Protein AF-Q4V459-F1 (afdb_monomer)

Solvent-accessible surface area (backbone atoms only — not comparable to full-atom values): 22348 Å² total; per-residue (Å²): 135,83,81,87,76,81,83,79,79,80,79,78,79,86,78,77,85,71,80,75,81,79,85,80,75,80,86,80,65,78,88,74,70,84,68,73,87,76,72,72,74,90,80,61,51,76,68,52,47,55,53,49,53,51,52,52,52,53,50,51,52,50,53,50,53,51,50,53,53,47,53,54,52,51,51,50,51,52,51,50,53,50,49,51,53,54,51,53,52,48,54,51,52,52,52,58,60,48,47,56,57,53,52,50,52,51,50,52,54,52,54,50,53,52,51,51,53,51,50,52,49,55,52,50,52,48,52,56,50,48,42,58,72,70,67,52,58,61,64,60,56,47,51,54,52,52,48,52,53,49,51,50,52,50,50,49,50,54,49,47,56,60,32,68,76,41,101,56,72,73,67,69,55,63,43,69,69,35,66,66,55,39,52,56,48,50,53,53,50,50,55,50,49,55,50,49,53,52,50,49,52,50,47,55,49,49,50,50,52,48,50,52,53,50,45,50,51,55,44,72,71,39,93,86,64,52,65,59,96,61,64,70,84,70,91,77,63,81,66,69,91,74,83,67,90,75,78,78,72,80,76,79,58,55,62,62,54,51,54,51,48,52,52,59,67,68,43,72,80,77,50,78,63,54,59,51,50,51,52,49,52,52,51,51,52,50,51,51,53,51,51,51,53,53,52,52,51,49,50,51,53,51,52,52,51,48,51,54,54,53,56,72,68,39,51,45,99,86,66,52,62,72,59,65,73,73,55,74,68,58,90,51,66,71,60,34,52,56,51,48,50,55,52,46,32,73,72,77,40,84,75,73,80,74,91,64,72,52,76,67,53,50,52,51,54,54,52,57,61,72,77,104

Sequence (372 aa):
MPKPSKQDSISLKSSNSVFLEDDQFENLEEEFLHNECISLPSDLTRVQSVILDYKQFKAARTIQRYIHGWLVRENFRKLQKSAIIIQKWWRRFEAQKNLLYVAESALQSAVLAHYDKSATLIQTLYRGWWSRKHIFDLTMLKSVQIMLAKDLIHSLVNYLHATKNSEMLPGIYTIRDSSICLETLEELMATFGFRFYNANACYKMKETLSMVAQSRKTFTATSYFTDVPYPGFNDRGFCGPRQNSAMTLNAKDPEHYELIHIFLSGSRKIGMTTAKLEQKIANIAEENRLNMFIKRDNKKKSFIKRIYLDMKNWHYSNGDPILPISLFKNSEMPAVLESAKKTLESIFGELEPCVCPTNKEISFLLNSLNDS

Nearest PDB structures (foldseek):
  8i7r-assembly1_B4  TM=1.910E-01  e=2.947E+00  Mus musculus
  8i7o-assembly1_B3  TM=1.647E-01  e=1.762E+00  Mus musculus
  9cpb-assembly1_6V  TM=1.538E-01  e=5.255E+00  Bos taurus

Secondary structure (DSSP, 8-state):
-PPPP-----------------TTSSSSSGGGTTS------S---HHHHHHHHHHHHHHHHHHHHHHHHHHHHHHHHHHHHHHHHHHHHHHHHHHHHHHHHHHHHHHHHHHHHHHHHHHHHHHHHHHHHHHHHHT--HHHHHHHHHHHHHHHHHHHHHHHHHHHTSSS-TTTSHHHH-HHHHHHHHHHHHHHHHHHHHHHHHHHHHHHHHHHHHHHHHHHH-SS---SS-----TTS-S-----------TTSHHHHHHHHHHHHHS--S-HHHHHHHHHHHHHHHHHHHHHHHHHHHHHHHHHHHHHHHHHT-B-TTS-BSS-GGGGG-S-HHHHHHHHHHHHHHHH-SPPPP-PPPHHHHHHHHHHHH--

Foldseek 3Di:
DDDDDDDDDPPPPPPDPPDDDPPPPPPDPPPPPPPDPPPDPPDDDPVRVVVVVVVVVVVVVVVVVVVVVVVVVVVVVVVVVVVVVVVVVVVVVVVVVVVVVVVVVVVVVVVVVVVVVVVVVVVVVVVVVCCVVPVPPVVVVVVVVVVVVVVVVVVLVVVCVVCVVPPDDPPPCVCVVPPVNVVVVVVVVVVVVVVLVVVVVVVVVVVVVVVVVVLVVQVVPDDPAHPPPHRDDPPPCPDDDDPPPDDDDPPPPVVVSVVVVVVVVPPDPPDPVVVVVVVVVVVVVVVVVVVVVVVVVVVVVVVLVVVVVVQQVDDDPVRHRLDDPVLVVDPDSVSSVVVVQVSCCVVPNDDDDDPPPDPVVVVVVVVVVVVD

Radius of gyration: 49.62 Å; Cα contacts (8 Å, |Δi|>4): 63; chains: 1; bounding box: 154×82×109 Å

Structure (mmCIF, N/CA/C/O backbone):
data_AF-Q4V459-F1
#
_entry.id   AF-Q4V459-F1
#
loop_
_atom_site.group_PDB
_atom_site.id
_atom_site.type_symbol
_atom_site.label_atom_id
_atom_site.label_alt_id
_atom_site.label_comp_id
_atom_site.label_asym_id
_atom_site.label_entity_id
_atom_site.label_seq_id
_atom_site.pdbx_PDB_ins_code
_atom_site.Cartn_x
_atom_site.Cartn_y
_atom_site.Cartn_z
_atom_site.occupancy
_atom_site.B_iso_or_equiv
_atom_site.auth_seq_id
_atom_site.auth_comp_id
_atom_site.auth_asym_id
_atom_site.auth_atom_id
_atom_site.pdbx_PDB_model_num
ATOM 1 N N . MET A 1 1 ? -27.936 36.480 6.710 1.00 40.62 1 MET A N 1
ATOM 2 C CA . MET A 1 1 ? -29.079 35.543 6.641 1.00 40.62 1 MET A CA 1
ATOM 3 C C . MET A 1 1 ? -30.006 35.783 7.830 1.00 40.62 1 MET A C 1
ATOM 5 O O . MET A 1 1 ? -29.492 36.142 8.884 1.00 40.62 1 MET A O 1
ATOM 9 N N . PRO A 1 2 ? -31.335 35.680 7.653 1.00 40.81 2 PRO A N 1
ATOM 10 C CA . PRO A 1 2 ? -32.341 36.132 8.616 1.00 40.81 2 PRO A CA 1
ATOM 11 C C . PRO A 1 2 ? -32.526 35.158 9.787 1.00 40.81 2 PRO A C 1
ATOM 13 O O . PRO A 1 2 ? -32.201 33.978 9.684 1.00 40.81 2 PRO A O 1
ATOM 16 N N . LYS A 1 3 ? -33.053 35.692 10.896 1.00 45.59 3 LYS A N 1
ATOM 17 C CA . LYS A 1 3 ? -33.316 35.012 12.175 1.00 45.59 3 LYS A CA 1
ATOM 18 C C . LYS A 1 3 ? -34.187 33.748 12.015 1.00 45.59 3 LYS A C 1
ATOM 20 O O . LYS A 1 3 ? -35.097 33.757 11.188 1.00 45.59 3 LYS A O 1
ATOM 25 N N . PRO A 1 4 ? -33.958 32.706 12.838 1.00 47.28 4 PRO A N 1
ATOM 26 C CA . PRO A 1 4 ? -34.720 31.462 12.794 1.00 47.28 4 PRO A CA 1
ATOM 27 C C . PRO A 1 4 ? -36.193 31.715 13.134 1.00 47.28 4 PRO A C 1
ATOM 29 O O . PRO A 1 4 ? -36.516 32.359 14.136 1.00 47.28 4 PRO A O 1
ATOM 32 N N . SER A 1 5 ? -37.076 31.230 12.264 1.00 44.44 5 SER A N 1
ATOM 33 C CA . SER A 1 5 ? -38.525 31.269 12.429 1.00 44.44 5 SER A CA 1
ATOM 34 C C . SER A 1 5 ? -38.962 30.455 13.645 1.00 44.44 5 SER A C 1
ATOM 36 O O . SER A 1 5 ? -38.374 29.426 13.979 1.00 44.44 5 SER A O 1
ATOM 38 N N . LYS A 1 6 ? -40.002 30.970 14.301 1.00 44.66 6 LYS A N 1
ATOM 39 C CA . LYS A 1 6 ? -40.649 30.440 15.501 1.00 44.66 6 LYS A CA 1
ATOM 40 C C . LYS A 1 6 ? -40.903 28.935 15.403 1.00 44.66 6 LYS A C 1
ATOM 42 O O . LYS A 1 6 ? -41.347 28.431 14.380 1.00 44.66 6 LYS A O 1
ATOM 47 N N . GLN A 1 7 ? -40.629 28.261 16.515 1.00 42.12 7 GLN A N 1
ATOM 48 C CA . GLN A 1 7 ? -41.000 26.880 16.771 1.00 42.12 7 GLN A CA 1
ATOM 49 C C . GLN A 1 7 ? -42.527 26.770 16.761 1.00 42.12 7 GLN A C 1
ATOM 51 O O . GLN A 1 7 ? -43.193 27.259 17.676 1.00 42.12 7 GLN A O 1
ATOM 56 N N . ASP A 1 8 ? -43.069 26.128 15.731 1.00 41.59 8 ASP A N 1
ATOM 57 C CA . ASP A 1 8 ? -44.445 25.657 15.738 1.00 41.59 8 ASP A CA 1
ATOM 58 C C . ASP A 1 8 ? -44.553 24.550 16.789 1.00 41.59 8 ASP A C 1
ATOM 60 O O . ASP A 1 8 ? -44.024 23.444 16.653 1.00 41.59 8 ASP A O 1
ATOM 64 N N . SER A 1 9 ? -45.196 24.894 17.899 1.00 39.44 9 SER A N 1
ATOM 65 C CA . SER A 1 9 ? -45.555 23.954 18.948 1.00 39.44 9 SER A CA 1
ATOM 66 C C . SER A 1 9 ? -46.664 23.055 18.410 1.00 39.44 9 SER A C 1
ATOM 68 O O . SER A 1 9 ? -47.836 23.422 18.360 1.00 39.44 9 SER A O 1
ATOM 70 N N . ILE A 1 10 ? -46.282 21.857 17.970 1.00 36.88 10 ILE A N 1
ATOM 71 C CA . ILE A 1 10 ? -47.227 20.802 17.611 1.00 36.88 10 ILE A CA 1
ATOM 72 C C . ILE A 1 10 ? -47.952 20.391 18.896 1.00 36.88 10 ILE A C 1
ATOM 74 O O . ILE A 1 10 ? -47.429 19.659 19.736 1.00 36.88 10 ILE A O 1
ATOM 78 N N . SER A 1 11 ? -49.163 20.922 19.058 1.00 36.31 11 SER A N 1
ATOM 79 C CA . SER A 1 11 ? -50.129 20.515 20.072 1.00 36.31 11 SER A CA 1
ATOM 80 C C . SER A 1 11 ? -50.558 19.078 19.775 1.00 36.31 11 SER A C 1
ATOM 82 O O . SER A 1 11 ? -51.439 18.824 18.953 1.00 36.31 11 SER A O 1
ATOM 84 N N . LEU A 1 12 ? -49.886 18.116 20.408 1.00 35.50 12 LEU A N 1
ATOM 85 C CA . LEU A 1 12 ? -50.261 16.711 20.335 1.00 35.50 12 LEU A CA 1
ATOM 86 C C . LEU A 1 12 ? -51.533 16.518 21.175 1.00 35.50 12 LEU A C 1
ATOM 88 O O . LEU A 1 12 ? -51.481 16.294 22.385 1.00 35.50 12 LEU A O 1
ATOM 92 N N . LYS A 1 13 ? -52.699 16.651 20.535 1.00 35.84 13 LYS A N 1
ATOM 93 C CA . LYS A 1 13 ? -53.980 16.222 21.103 1.00 35.84 13 LYS A CA 1
ATOM 94 C C . LYS A 1 13 ? -53.922 14.707 21.306 1.00 35.84 13 LYS A C 1
ATOM 96 O O . LYS A 1 13 ? -54.105 13.932 20.374 1.00 35.84 13 LYS A O 1
ATOM 101 N N . SER A 1 14 ? -53.621 14.293 22.533 1.00 34.38 14 SER A N 1
ATOM 102 C CA . SER A 1 14 ? -53.719 12.906 22.982 1.00 34.38 14 SER A CA 1
ATOM 103 C C . SER A 1 14 ? -55.195 12.541 23.137 1.00 34.38 14 SER A C 1
ATOM 105 O O . SER A 1 14 ? -55.747 12.586 24.233 1.00 34.38 14 SER A O 1
ATOM 107 N N . SER A 1 15 ? -55.844 12.215 22.024 1.00 34.28 15 SER A N 1
ATOM 108 C CA . SER A 1 15 ? -57.227 11.737 21.970 1.00 34.28 15 SER A CA 1
ATOM 109 C C . SER A 1 15 ? -57.256 10.336 21.373 1.00 34.28 15 SER A C 1
ATOM 111 O O . SER A 1 15 ? -57.888 10.117 20.354 1.00 34.28 15 SER A O 1
ATOM 113 N N . ASN A 1 16 ? -56.559 9.386 21.999 1.00 35.06 16 ASN A N 1
ATOM 114 C CA . ASN A 1 16 ? -56.713 7.969 21.676 1.00 35.06 16 ASN A CA 1
ATOM 115 C C . ASN A 1 16 ? -57.294 7.253 22.895 1.00 35.06 16 ASN A C 1
ATOM 117 O O . ASN A 1 16 ? -56.581 6.630 23.680 1.00 35.06 16 ASN A O 1
ATOM 121 N N . SER A 1 17 ? -58.613 7.371 23.052 1.00 33.81 17 SER A N 1
ATOM 122 C CA . SER A 1 17 ? -59.424 6.368 23.735 1.00 33.81 17 SER A CA 1
ATOM 123 C C . SER A 1 17 ? -59.400 5.109 22.869 1.00 33.81 17 SER A C 1
ATOM 125 O O . SER A 1 17 ? -60.234 4.932 21.984 1.00 33.81 17 SER A O 1
ATOM 127 N N . VAL A 1 18 ? -58.369 4.285 23.042 1.00 38.53 18 VAL A N 1
ATOM 128 C CA . VAL A 1 18 ? -58.320 2.970 22.405 1.00 38.53 18 VAL A CA 1
ATOM 129 C C . VAL A 1 18 ? -59.346 2.110 23.128 1.00 38.53 18 VAL A C 1
ATOM 131 O O . VAL A 1 18 ? -59.128 1.717 24.273 1.00 38.53 18 VAL A O 1
ATOM 134 N N . PHE A 1 19 ? -60.484 1.905 22.464 1.00 34.41 19 PHE A N 1
ATOM 135 C CA . PHE A 1 19 ? -61.371 0.773 22.696 1.00 34.41 19 PHE A CA 1
ATOM 136 C C . PHE A 1 19 ? -60.493 -0.481 22.746 1.00 34.41 19 PHE A C 1
ATOM 138 O O . PHE A 1 19 ? -59.840 -0.817 21.759 1.00 34.41 19 PHE A O 1
ATOM 145 N N . LEU A 1 20 ? -60.386 -1.098 23.919 1.00 40.19 20 LEU A N 1
ATOM 146 C CA . LEU A 1 20 ? -59.853 -2.446 24.019 1.00 40.19 20 LEU A CA 1
ATOM 147 C C . LEU A 1 20 ? -60.996 -3.369 23.610 1.00 40.19 20 LEU A C 1
ATOM 149 O O . LEU A 1 20 ? -62.044 -3.356 24.244 1.00 40.19 20 LEU A O 1
ATOM 153 N N . GLU A 1 21 ? -60.795 -4.076 22.503 1.00 40.78 21 GLU A N 1
ATOM 154 C CA . GLU A 1 21 ? -61.590 -5.238 22.118 1.00 40.78 21 GLU A CA 1
ATOM 155 C C . GLU A 1 21 ? -61.496 -6.267 23.258 1.00 40.78 21 GLU A C 1
ATOM 157 O O . GLU A 1 21 ? -60.396 -6.641 23.675 1.00 40.78 21 GLU A O 1
ATOM 162 N N . ASP A 1 22 ? -62.651 -6.663 23.793 1.00 43.94 22 ASP A N 1
ATOM 163 C CA . ASP A 1 22 ? -62.836 -7.542 24.958 1.00 43.94 22 ASP A CA 1
ATOM 164 C C . ASP A 1 22 ? -62.545 -9.038 24.657 1.00 43.94 22 ASP A C 1
ATOM 166 O O . ASP A 1 22 ? -62.840 -9.918 25.462 1.00 43.94 22 ASP A O 1
ATOM 170 N N . ASP A 1 23 ? -61.893 -9.365 23.539 1.00 43.91 23 ASP A N 1
ATOM 171 C CA . ASP A 1 23 ? -61.941 -10.713 22.943 1.00 43.91 23 ASP A CA 1
ATOM 172 C C . ASP A 1 23 ? -60.916 -11.736 23.486 1.00 43.91 23 ASP A C 1
ATOM 174 O O . ASP A 1 23 ? -60.593 -12.715 22.813 1.00 43.91 23 ASP A O 1
ATOM 178 N N . GLN A 1 24 ? -60.344 -11.557 24.684 1.00 42.66 24 GLN A N 1
ATOM 179 C CA . GLN A 1 24 ? -59.363 -12.530 25.223 1.00 42.66 24 GLN A CA 1
ATOM 180 C C . GLN A 1 24 ? -59.627 -13.041 26.640 1.00 42.66 24 GLN A C 1
ATOM 182 O O . GLN A 1 24 ? -58.795 -13.776 27.173 1.00 42.66 24 GLN A O 1
ATOM 187 N N . PHE A 1 25 ? -60.773 -12.724 27.242 1.00 40.94 25 PHE A N 1
ATOM 188 C CA . PHE A 1 25 ? -61.116 -13.226 28.578 1.00 40.94 25 PHE A CA 1
ATOM 189 C C . PHE A 1 25 ? -62.224 -14.290 28.608 1.00 40.94 25 PHE A C 1
ATOM 191 O O . PHE A 1 25 ? -62.722 -14.595 29.683 1.00 40.94 25 PHE A O 1
ATOM 198 N N . GLU A 1 26 ? -62.581 -14.903 27.474 1.00 44.84 26 GLU A N 1
ATOM 199 C CA . GLU A 1 26 ? -63.680 -15.889 27.438 1.00 44.84 26 GLU A CA 1
ATOM 200 C C . GLU A 1 26 ? -63.286 -17.351 27.731 1.00 44.84 26 GLU A C 1
ATOM 202 O O . GLU A 1 26 ? -64.166 -18.164 27.961 1.00 44.84 26 GLU A O 1
ATOM 207 N N . ASN A 1 27 ? -62.003 -17.730 27.807 1.00 45.94 27 ASN A N 1
ATOM 208 C CA . ASN A 1 27 ? -61.637 -19.164 27.796 1.00 45.94 27 ASN A CA 1
ATOM 209 C C . ASN A 1 27 ? -61.011 -19.745 29.076 1.00 45.94 27 ASN A C 1
ATOM 211 O O . ASN A 1 27 ? -60.430 -20.826 29.011 1.00 45.94 27 ASN A O 1
ATOM 215 N N . LEU A 1 28 ? -61.090 -19.080 30.236 1.00 45.62 28 LEU A N 1
ATOM 216 C CA . LEU A 1 28 ? -60.507 -19.641 31.472 1.00 45.62 28 LEU A CA 1
ATOM 217 C C . LEU A 1 28 ? -61.484 -19.894 32.628 1.00 45.62 28 LEU A C 1
ATOM 219 O O . LEU A 1 28 ? -61.058 -20.449 33.638 1.00 45.62 28 LEU A O 1
ATOM 223 N N . GLU A 1 29 ? -62.764 -19.535 32.506 1.00 45.22 29 GLU A N 1
ATOM 224 C CA . GLU A 1 29 ? -63.721 -19.686 33.618 1.00 45.22 29 GLU A CA 1
ATOM 225 C C . GLU A 1 29 ? -64.772 -20.793 33.427 1.00 45.22 29 GLU A C 1
ATOM 227 O O . GLU A 1 29 ? -65.427 -21.162 34.401 1.00 45.22 29 GLU A O 1
ATOM 232 N N . GLU A 1 30 ? -64.900 -21.409 32.247 1.00 49.47 30 GLU A N 1
ATOM 233 C CA . GLU A 1 30 ? -65.997 -22.367 32.023 1.00 49.47 30 GLU A CA 1
ATOM 234 C C . GLU A 1 30 ? -65.781 -23.773 32.621 1.00 49.47 30 GLU A C 1
ATOM 236 O O . GLU A 1 30 ? -66.761 -24.451 32.919 1.00 49.47 30 GLU A O 1
ATOM 241 N N . GLU A 1 31 ? -64.553 -24.222 32.909 1.00 48.22 31 GLU A N 1
ATOM 242 C CA . GLU A 1 31 ? -64.348 -25.602 33.403 1.00 48.22 31 GLU A CA 1
ATOM 243 C C . GLU A 1 31 ? -64.441 -25.782 34.932 1.00 48.22 31 GLU A C 1
ATOM 245 O O . GLU A 1 31 ? -64.517 -26.915 35.408 1.00 48.22 31 GLU A O 1
ATOM 250 N N . PHE A 1 32 ? -64.504 -24.710 35.731 1.00 44.62 32 PHE A N 1
ATOM 251 C CA . PHE A 1 32 ? -64.564 -24.820 37.204 1.00 44.62 32 PHE A CA 1
ATOM 252 C C . PHE A 1 32 ? -65.950 -24.582 37.824 1.00 44.62 32 PHE A C 1
ATOM 254 O O . PHE A 1 32 ? -66.089 -24.637 39.047 1.00 44.62 32 PHE A O 1
ATOM 261 N N . LEU A 1 33 ? -66.994 -24.373 37.018 1.00 45.56 33 LEU A N 1
ATOM 262 C CA . LEU A 1 33 ? -68.312 -23.955 37.516 1.00 45.56 33 LEU A CA 1
ATOM 263 C C . LEU A 1 33 ? -69.291 -25.088 37.877 1.00 45.56 33 LEU A C 1
ATOM 265 O O . LEU A 1 33 ? -70.437 -24.813 38.223 1.00 45.56 33 LEU A O 1
ATOM 269 N N . HIS A 1 34 ? -68.865 -26.356 37.880 1.00 45.62 34 HIS A N 1
ATOM 270 C CA . HIS A 1 34 ? -69.751 -27.473 38.247 1.00 45.62 34 HIS A CA 1
ATOM 271 C C . HIS A 1 34 ? -69.814 -27.827 39.741 1.00 45.62 34 HIS A C 1
ATOM 273 O O . HIS A 1 34 ? -70.598 -28.698 40.116 1.00 45.62 34 HIS A O 1
ATOM 279 N N . ASN A 1 35 ? -69.076 -27.139 40.614 1.00 47.91 35 ASN A N 1
ATOM 280 C CA . ASN A 1 35 ? -69.111 -27.418 42.048 1.00 47.91 35 ASN A CA 1
ATOM 281 C C . ASN A 1 35 ? -69.906 -26.349 42.798 1.00 47.91 35 ASN A C 1
ATOM 283 O O . ASN A 1 35 ? -69.449 -25.222 42.942 1.00 47.91 35 ASN A O 1
ATOM 287 N N . GLU A 1 36 ? -71.090 -26.751 43.262 1.00 46.22 36 GLU A N 1
ATOM 288 C CA . GLU A 1 36 ? -71.872 -26.139 44.340 1.00 46.22 36 GLU A CA 1
ATOM 289 C C . GLU A 1 36 ? -71.902 -24.606 44.325 1.00 46.22 36 GLU A C 1
ATOM 291 O O . GLU A 1 36 ? -71.079 -23.924 44.935 1.00 46.22 36 GLU A O 1
ATOM 296 N N . CYS A 1 37 ? -72.932 -24.053 43.682 1.00 44.44 37 CYS A N 1
ATOM 297 C CA . CYS A 1 37 ? -73.353 -22.680 43.916 1.00 44.44 37 CYS A CA 1
ATOM 298 C C . CYS A 1 37 ? -73.703 -22.535 45.406 1.00 44.44 37 CYS A C 1
ATOM 300 O O . CYS A 1 37 ? -74.840 -22.772 45.813 1.00 44.44 37 CYS A O 1
ATOM 302 N N . ILE A 1 38 ? -72.716 -22.182 46.233 1.00 54.47 38 ILE A N 1
ATOM 303 C CA . ILE A 1 38 ? -72.910 -21.784 47.624 1.00 54.47 38 ILE A CA 1
ATOM 304 C C . ILE A 1 38 ? -73.705 -20.483 47.556 1.00 54.47 38 ILE A C 1
ATOM 306 O O . ILE A 1 38 ? -73.151 -19.388 47.454 1.00 54.47 38 ILE A O 1
ATOM 310 N N . SER A 1 39 ? -75.029 -20.607 47.533 1.00 54.38 39 SER A N 1
ATOM 311 C CA . SER A 1 39 ? -75.944 -19.486 47.658 1.00 54.38 39 SER A CA 1
ATOM 312 C C . SER A 1 39 ? -75.611 -18.783 48.968 1.00 54.38 39 SER A C 1
ATOM 314 O O . SER A 1 39 ? -75.777 -19.357 50.048 1.00 54.38 39 SER A O 1
ATOM 316 N N . LEU A 1 40 ? -75.083 -17.563 48.873 1.00 57.12 40 LEU A N 1
ATOM 317 C CA . LEU A 1 40 ? -74.808 -16.735 50.037 1.00 57.12 40 LEU A CA 1
ATOM 318 C C . LEU A 1 40 ? -76.123 -16.594 50.836 1.00 57.12 40 LEU A C 1
ATOM 320 O O . LEU A 1 40 ? -77.147 -16.292 50.216 1.00 57.12 40 LEU A O 1
ATOM 324 N N . PRO A 1 41 ? -76.135 -16.846 52.161 1.00 57.62 41 PRO A N 1
ATOM 325 C CA . PRO A 1 41 ? -77.366 -16.893 52.947 1.00 57.62 41 PRO A CA 1
ATOM 326 C C . PRO A 1 41 ? -78.192 -15.622 52.738 1.00 57.62 41 PRO A C 1
ATOM 328 O O . PRO A 1 41 ? -77.700 -14.522 52.978 1.00 57.62 41 PRO A O 1
ATOM 331 N N . SER A 1 42 ? -79.429 -15.764 52.266 1.00 64.69 42 SER A N 1
ATOM 332 C CA . SER A 1 42 ? -80.273 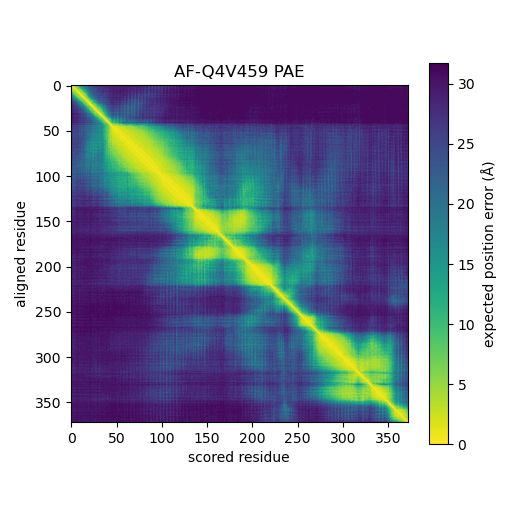-14.637 51.845 1.00 64.69 42 SER A CA 1
ATOM 333 C C . SER A 1 42 ? -80.736 -13.730 52.997 1.00 64.69 42 SER A C 1
ATOM 335 O O . SER A 1 42 ? -81.287 -12.664 52.742 1.00 64.69 42 SER A O 1
ATOM 337 N N . ASP A 1 43 ? -80.428 -14.089 54.246 1.00 72.62 43 ASP A N 1
ATOM 338 C CA . ASP A 1 43 ? -80.872 -13.380 55.449 1.00 72.62 43 ASP A CA 1
ATOM 339 C C . ASP A 1 43 ? -79.729 -12.611 56.137 1.00 72.62 43 ASP A C 1
ATOM 341 O O . ASP A 1 43 ? -79.531 -12.691 57.354 1.00 72.62 43 ASP A O 1
ATOM 345 N N . LEU A 1 44 ? -78.935 -11.850 55.372 1.00 79.38 44 LEU A N 1
ATOM 346 C CA . LEU A 1 44 ? -77.982 -10.918 55.981 1.00 79.38 44 LEU A CA 1
ATOM 347 C C . LEU A 1 44 ? -78.742 -9.784 56.679 1.00 79.38 44 LEU A C 1
ATOM 349 O O . LEU A 1 44 ? -79.536 -9.059 56.081 1.00 79.38 44 LEU A O 1
ATOM 353 N N . THR A 1 45 ? -78.419 -9.556 57.950 1.00 86.19 45 THR A N 1
ATOM 354 C CA . THR A 1 45 ? -78.858 -8.351 58.666 1.00 86.19 45 THR A CA 1
ATOM 355 C C . THR A 1 45 ? -78.374 -7.110 57.907 1.00 86.19 45 THR A C 1
ATOM 357 O O . THR A 1 45 ? -77.271 -7.122 57.358 1.00 86.19 45 THR A O 1
ATOM 360 N N . ARG A 1 46 ? -79.113 -5.988 57.951 1.00 86.94 46 ARG A N 1
ATOM 361 C CA . ARG A 1 46 ? -78.696 -4.705 57.335 1.00 86.94 46 ARG A CA 1
ATOM 362 C C . ARG A 1 46 ? -77.219 -4.367 57.592 1.00 86.94 46 ARG A C 1
ATOM 364 O O . ARG A 1 46 ? -76.511 -3.940 56.691 1.00 86.94 46 ARG A O 1
ATOM 371 N N . VAL A 1 47 ? -76.747 -4.588 58.822 1.00 89.88 47 VAL A N 1
ATOM 372 C CA . VAL A 1 47 ? -75.349 -4.354 59.222 1.00 89.88 47 VAL A CA 1
ATOM 373 C C . VAL A 1 47 ? -74.371 -5.284 58.489 1.00 89.88 47 VAL A C 1
ATOM 375 O O 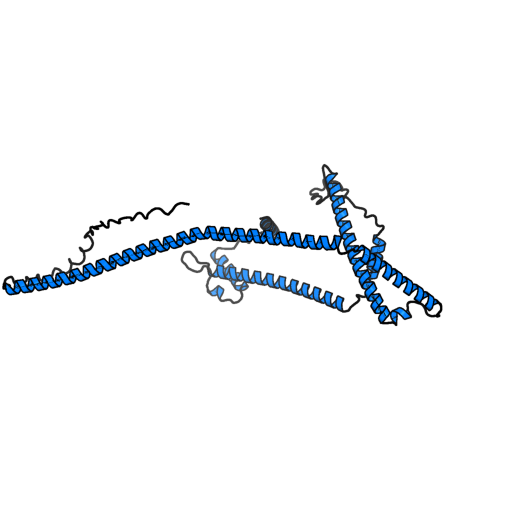. VAL A 1 47 ? -73.320 -4.831 58.046 1.00 89.88 47 VAL A O 1
ATOM 378 N N . GLN A 1 48 ? -74.708 -6.565 58.326 1.00 90.81 48 GLN A N 1
ATOM 379 C CA . GLN A 1 48 ? -73.874 -7.533 57.608 1.00 90.81 48 GLN A CA 1
ATOM 380 C C . GLN A 1 48 ? -73.792 -7.203 56.113 1.00 90.81 48 GLN A C 1
ATOM 382 O O . GLN A 1 48 ? -72.700 -7.292 55.556 1.00 90.81 48 GLN A O 1
ATOM 387 N N . SER A 1 49 ? -74.898 -6.765 55.494 1.00 87.44 49 SER A N 1
ATOM 388 C CA . SER A 1 49 ? -74.912 -6.312 54.092 1.00 87.44 49 SER A CA 1
ATOM 389 C C . SER A 1 49 ? -73.941 -5.151 53.882 1.00 87.44 49 SER A C 1
ATOM 391 O O . SER A 1 49 ? -73.066 -5.228 53.030 1.00 87.44 49 SER A O 1
ATOM 393 N N . VAL A 1 50 ? -74.001 -4.125 54.739 1.00 91.81 50 VAL A N 1
ATOM 394 C CA . VAL A 1 50 ? -73.094 -2.964 54.658 1.00 91.81 50 VAL A CA 1
ATOM 395 C C . VAL A 1 50 ? -71.623 -3.371 54.835 1.00 91.81 50 VAL A C 1
ATOM 397 O O . VAL A 1 50 ? -70.740 -2.844 54.158 1.00 91.81 50 VAL A O 1
ATOM 400 N N . ILE A 1 51 ? -71.331 -4.321 55.732 1.00 93.69 51 ILE A N 1
ATOM 401 C CA . ILE A 1 51 ? -69.967 -4.840 55.925 1.00 93.69 51 ILE A CA 1
ATOM 402 C C . ILE A 1 51 ? -69.490 -5.612 54.688 1.00 93.69 51 ILE A C 1
ATOM 404 O O . ILE A 1 51 ? -68.324 -5.478 54.303 1.00 93.69 51 ILE A O 1
ATOM 408 N N . LEU A 1 52 ? -70.354 -6.431 54.083 1.00 92.06 52 LEU A N 1
ATOM 409 C CA . LEU A 1 52 ? -70.046 -7.179 52.866 1.00 92.06 52 LEU A CA 1
ATOM 410 C C . LEU A 1 52 ? -69.777 -6.226 51.696 1.00 92.06 52 LEU A C 1
ATOM 412 O O . LEU A 1 52 ? -68.724 -6.345 51.070 1.00 92.06 52 LEU A O 1
ATOM 416 N N . ASP A 1 53 ? -70.645 -5.236 51.486 1.00 92.75 53 ASP A N 1
ATOM 417 C CA . ASP A 1 53 ? -70.493 -4.204 50.454 1.00 92.75 53 ASP A CA 1
ATOM 418 C C . ASP A 1 53 ? -69.165 -3.460 50.616 1.00 92.75 53 ASP A C 1
ATOM 420 O O . ASP A 1 53 ? -68.412 -3.282 49.659 1.00 92.75 53 ASP A O 1
ATOM 424 N N . TYR A 1 54 ? -68.807 -3.085 51.848 1.00 95.44 54 TYR A N 1
ATOM 425 C CA . TYR A 1 54 ? -67.526 -2.437 52.127 1.00 95.44 54 TYR A CA 1
ATOM 426 C C . TYR A 1 54 ? -66.323 -3.344 51.818 1.00 95.44 54 TYR A C 1
ATOM 428 O O . TYR A 1 54 ? -65.3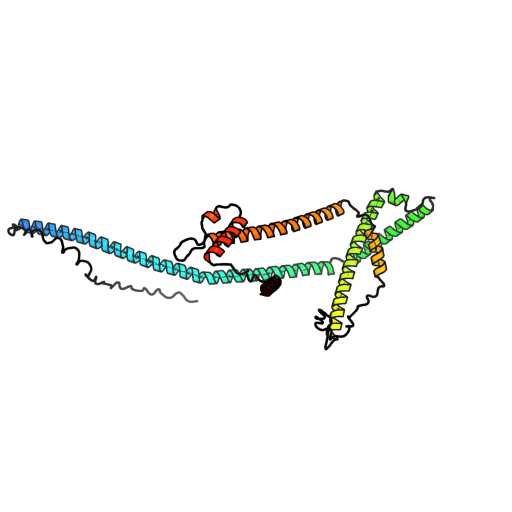18 -2.881 51.267 1.00 95.44 54 TYR A O 1
ATOM 436 N N . LYS A 1 55 ? -66.398 -4.642 52.146 1.00 95.69 55 LYS A N 1
ATOM 437 C CA . LYS A 1 55 ? -65.342 -5.617 51.816 1.00 95.69 55 LYS A CA 1
ATOM 438 C C . LYS A 1 55 ? -65.197 -5.792 50.306 1.00 95.69 55 LYS A C 1
ATOM 440 O O . LYS A 1 55 ? -64.070 -5.751 49.811 1.00 95.69 55 LYS A O 1
ATOM 445 N N . GLN A 1 56 ? -66.308 -5.938 49.588 1.00 95.75 56 GLN A N 1
ATOM 446 C CA . GLN A 1 56 ? -66.331 -6.047 48.129 1.00 95.75 56 GLN A CA 1
ATOM 447 C C . GLN A 1 56 ? -65.787 -4.776 47.475 1.00 95.75 56 GLN A C 1
ATOM 449 O O . GLN A 1 56 ? -64.908 -4.853 46.622 1.00 95.75 56 GLN A O 1
ATOM 454 N N . PHE A 1 57 ? -66.195 -3.600 47.952 1.00 96.00 57 PHE A N 1
ATOM 455 C CA . PHE A 1 57 ? -65.662 -2.315 47.504 1.00 96.00 57 PHE A CA 1
ATOM 456 C C . PHE A 1 57 ? -64.145 -2.211 47.714 1.00 96.00 57 PHE A C 1
ATOM 458 O O . PHE A 1 57 ? -63.407 -1.791 46.818 1.00 96.00 57 PHE A O 1
ATOM 465 N N . LYS A 1 58 ? -63.644 -2.622 48.885 1.00 96.56 58 LYS A N 1
ATOM 466 C CA . LYS A 1 58 ? -62.204 -2.620 49.184 1.00 96.56 58 LYS A CA 1
ATOM 467 C C . LYS A 1 58 ? -61.436 -3.598 48.288 1.00 96.56 58 LYS A C 1
ATOM 469 O O . LYS A 1 58 ? -60.346 -3.256 47.817 1.00 96.56 58 LYS A O 1
ATOM 474 N N . ALA A 1 59 ? -61.994 -4.781 48.032 1.00 95.62 59 ALA A N 1
ATOM 475 C CA . ALA A 1 59 ? -61.427 -5.762 47.110 1.00 95.62 59 ALA A CA 1
ATOM 476 C C . ALA A 1 59 ? -61.381 -5.211 45.675 1.00 95.62 59 ALA A C 1
ATOM 478 O O . ALA A 1 59 ? -60.310 -5.184 45.068 1.00 95.62 59 ALA A O 1
ATOM 479 N N . ALA A 1 60 ? -62.490 -4.648 45.189 1.00 96.31 60 ALA A N 1
ATOM 480 C CA . ALA A 1 60 ? -62.589 -4.014 43.878 1.00 96.31 60 ALA A CA 1
ATOM 481 C C . ALA A 1 60 ? -61.565 -2.881 43.710 1.00 96.31 60 ALA A C 1
ATOM 483 O O . ALA A 1 60 ? -60.805 -2.883 42.743 1.00 96.31 60 ALA A O 1
ATOM 484 N N . ARG A 1 61 ? -61.439 -1.964 44.685 1.00 95.69 61 ARG A N 1
ATOM 485 C CA . ARG A 1 61 ? -60.404 -0.908 44.643 1.00 95.69 61 ARG A CA 1
ATOM 486 C C . ARG A 1 61 ? -58.987 -1.467 44.601 1.00 95.69 61 ARG A C 1
ATOM 488 O O . ARG A 1 61 ? -58.116 -0.871 43.966 1.00 95.69 61 ARG A O 1
ATOM 495 N N . THR A 1 62 ? -58.739 -2.573 45.298 1.00 95.75 62 THR A N 1
ATOM 496 C CA . THR A 1 62 ? -57.425 -3.224 45.303 1.00 95.75 62 THR A CA 1
ATOM 497 C C . THR A 1 62 ? -57.106 -3.767 43.914 1.00 95.75 62 THR A C 1
ATOM 499 O O . THR A 1 62 ? -56.058 -3.426 43.367 1.00 95.75 62 THR A O 1
ATOM 502 N N . ILE A 1 63 ? -58.035 -4.509 43.305 1.00 96.00 63 ILE A N 1
ATOM 503 C CA . ILE A 1 63 ? -57.906 -5.031 41.936 1.00 96.00 63 ILE A CA 1
ATOM 504 C C . ILE A 1 63 ? -57.684 -3.880 40.946 1.00 96.00 63 ILE A C 1
ATOM 506 O O . ILE A 1 63 ? -56.687 -3.872 40.223 1.00 96.00 63 ILE A O 1
ATOM 510 N N . GLN A 1 64 ? -58.535 -2.851 40.982 1.00 97.00 64 GLN A N 1
ATOM 511 C CA . GLN A 1 64 ? -58.428 -1.673 40.116 1.00 97.00 64 GLN A CA 1
ATOM 512 C C . GLN A 1 64 ? -57.059 -0.989 40.234 1.00 97.00 64 GLN A C 1
ATOM 514 O O . GLN A 1 64 ? -56.444 -0.656 39.223 1.00 97.00 64 GLN A O 1
ATOM 519 N N . ARG A 1 65 ? -56.528 -0.813 41.454 1.00 95.69 65 ARG A N 1
ATOM 520 C CA . ARG A 1 65 ? -55.195 -0.222 41.675 1.00 95.69 65 ARG A CA 1
ATOM 521 C C . ARG A 1 65 ? -54.093 -1.019 40.974 1.00 95.69 65 ARG A C 1
ATOM 523 O O . ARG A 1 65 ? -53.205 -0.415 40.367 1.00 95.69 65 ARG A O 1
ATOM 530 N N . TYR A 1 66 ? -54.124 -2.348 41.068 1.00 96.62 66 TYR A N 1
ATOM 531 C CA . TYR A 1 66 ? -53.138 -3.204 40.408 1.00 96.62 66 TYR A CA 1
ATOM 532 C C . TYR A 1 66 ? -53.271 -3.158 38.886 1.00 96.62 66 TYR A C 1
ATOM 534 O O . TYR A 1 66 ? -52.249 -2.998 38.214 1.00 96.62 66 TYR A O 1
ATOM 542 N N . ILE A 1 67 ? -54.498 -3.210 38.359 1.00 96.88 67 ILE A N 1
ATOM 543 C CA . ILE A 1 67 ? -54.781 -3.112 36.920 1.00 96.88 67 ILE A CA 1
ATOM 544 C C . ILE A 1 67 ? -54.301 -1.771 36.360 1.00 96.88 67 ILE A C 1
ATOM 546 O O . ILE A 1 67 ? -53.525 -1.757 35.407 1.00 96.88 67 ILE A O 1
ATOM 550 N N . HIS A 1 68 ? -54.650 -0.643 36.986 1.00 96.75 68 HIS A N 1
ATOM 551 C CA . HIS A 1 68 ? -54.169 0.674 36.553 1.00 96.75 68 HIS A CA 1
ATOM 552 C C . HIS A 1 68 ? -52.640 0.764 36.582 1.00 96.75 68 HIS A C 1
ATOM 554 O O . HIS A 1 68 ? -52.024 1.246 35.631 1.00 96.75 68 HIS A O 1
ATOM 560 N N . GLY A 1 69 ? -52.006 0.262 37.646 1.00 97.12 69 GLY A N 1
ATOM 561 C CA . GLY A 1 69 ? -50.548 0.229 37.735 1.00 97.12 69 GLY A CA 1
ATOM 562 C C . GLY A 1 69 ? -49.904 -0.641 36.650 1.00 97.12 69 GLY A C 1
ATOM 563 O O . GLY A 1 69 ? -48.862 -0.275 36.106 1.00 97.12 69 GLY A O 1
ATOM 564 N N . TRP A 1 70 ? -50.506 -1.788 36.330 1.00 97.62 70 TRP A N 1
ATOM 565 C CA . TRP A 1 70 ? -50.050 -2.672 35.259 1.00 97.62 70 TRP A CA 1
ATOM 566 C C . TRP A 1 70 ? -50.195 -2.013 33.883 1.00 97.62 70 TRP A C 1
ATOM 568 O O . TRP A 1 70 ? -49.204 -1.944 33.158 1.00 97.62 70 TRP A O 1
ATOM 578 N N . LEU A 1 71 ? -51.360 -1.433 33.579 1.00 97.88 71 LEU A N 1
ATOM 579 C CA . LEU A 1 71 ? -51.632 -0.715 32.329 1.00 97.88 71 LEU A CA 1
ATOM 580 C C . LEU A 1 71 ? -50.629 0.417 32.079 1.00 97.88 71 LEU A C 1
ATOM 582 O O . LEU A 1 71 ? -50.080 0.530 30.984 1.00 97.88 71 LEU A O 1
ATOM 586 N N . VAL A 1 72 ? -50.332 1.226 33.102 1.00 97.38 72 VAL A N 1
ATOM 587 C CA . VAL A 1 72 ? -49.353 2.321 32.995 1.00 97.38 72 VAL A CA 1
ATOM 588 C C . VAL A 1 72 ? -47.954 1.786 32.687 1.00 97.38 72 VAL A C 1
ATOM 590 O O . VAL A 1 72 ? -47.280 2.302 31.794 1.00 97.38 72 VAL A O 1
ATOM 593 N N . ARG A 1 73 ? -47.509 0.737 33.391 1.00 98.00 73 ARG A N 1
ATOM 594 C CA . ARG A 1 73 ? -46.191 0.127 33.146 1.00 98.00 73 ARG A CA 1
ATOM 595 C C . ARG A 1 73 ? -46.102 -0.497 31.760 1.00 98.00 73 ARG A C 1
ATOM 597 O O . ARG A 1 73 ? -45.067 -0.375 31.110 1.00 98.00 73 ARG A O 1
ATOM 604 N N . GLU A 1 74 ? -47.164 -1.152 31.308 1.00 97.44 74 GLU A N 1
ATOM 605 C CA . GLU A 1 74 ? -47.196 -1.777 29.991 1.00 97.44 74 GLU A CA 1
ATOM 606 C C . GLU A 1 74 ? -47.179 -0.729 28.875 1.00 97.44 74 GLU A C 1
ATOM 608 O O . GLU A 1 74 ? -46.380 -0.831 27.943 1.00 97.44 74 GLU A O 1
ATOM 613 N N . ASN A 1 75 ? -47.959 0.345 29.012 1.00 97.69 75 ASN A N 1
ATOM 614 C CA . ASN A 1 75 ? -47.909 1.471 28.083 1.00 97.69 75 ASN A CA 1
ATOM 615 C C . ASN A 1 75 ? -46.510 2.112 28.039 1.00 97.69 75 ASN A C 1
ATOM 617 O O . ASN A 1 75 ? -45.959 2.345 26.964 1.00 97.69 75 ASN A O 1
ATOM 621 N N . PHE A 1 76 ? -45.880 2.319 29.200 1.00 98.06 76 PHE A N 1
ATOM 622 C CA . PHE A 1 76 ? -44.516 2.844 29.271 1.00 98.06 76 PHE A CA 1
ATOM 623 C C . PHE A 1 76 ? -43.503 1.937 28.558 1.00 98.06 76 PHE A C 1
ATOM 625 O O . PHE A 1 76 ? -42.674 2.422 27.790 1.00 98.06 76 PHE A O 1
ATOM 632 N N . ARG A 1 77 ? -43.594 0.612 28.734 1.00 98.19 77 ARG A N 1
ATOM 633 C CA . ARG A 1 77 ? -42.747 -0.351 28.009 1.00 98.19 77 ARG A CA 1
ATOM 634 C C . ARG A 1 77 ? -42.959 -0.275 26.499 1.00 98.19 77 ARG A C 1
ATOM 636 O O . ARG A 1 77 ? -41.979 -0.313 25.754 1.00 98.19 77 ARG A O 1
ATOM 643 N N . LYS A 1 78 ? -44.207 -0.157 26.035 1.00 97.88 78 LYS A N 1
ATOM 644 C CA . LYS A 1 78 ? -44.533 0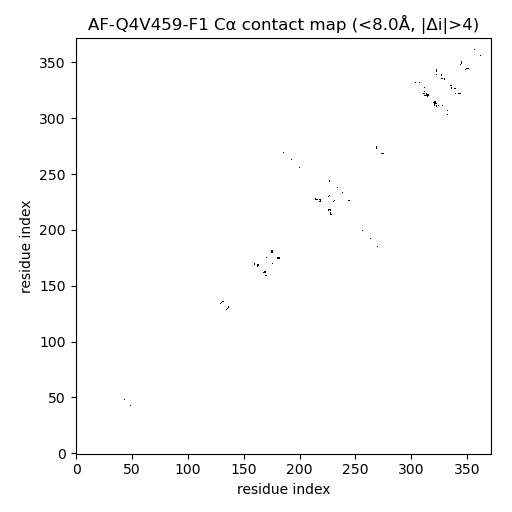.002 24.605 1.00 97.88 78 LYS A CA 1
ATOM 645 C C . LYS A 1 78 ? -43.946 1.296 24.034 1.00 97.88 78 LYS A C 1
ATOM 647 O O . LYS A 1 78 ? -43.302 1.263 22.982 1.00 97.88 78 LYS A O 1
ATOM 652 N N . LEU A 1 79 ? -44.083 2.411 24.752 1.00 98.31 79 LEU A N 1
ATOM 653 C CA . LEU A 1 79 ? -43.483 3.700 24.392 1.00 98.31 79 LEU A CA 1
ATOM 654 C C . LEU A 1 79 ? -41.955 3.616 24.338 1.00 98.31 79 LEU A C 1
ATOM 656 O O . LEU A 1 79 ? -41.350 4.040 23.357 1.00 98.31 79 LEU A O 1
ATOM 660 N N . GLN A 1 80 ? -41.330 3.003 25.343 1.00 98.06 80 GLN A N 1
ATOM 661 C CA . GLN A 1 80 ? -39.881 2.823 25.397 1.00 98.06 80 GLN A CA 1
ATOM 662 C C . GLN A 1 80 ? -39.370 1.976 24.224 1.00 98.06 80 GLN A C 1
ATOM 664 O O . GLN A 1 80 ? -38.404 2.362 23.567 1.00 98.06 80 GLN A O 1
ATOM 669 N N . LYS A 1 81 ? -40.030 0.852 23.912 1.00 98.00 81 LYS A N 1
ATOM 670 C CA . LYS A 1 81 ? -39.695 0.020 22.742 1.00 98.00 81 LYS A CA 1
ATOM 671 C C . LYS A 1 81 ? -39.792 0.822 21.443 1.00 98.00 81 LYS A C 1
ATOM 673 O O . LYS A 1 81 ? -38.869 0.783 20.633 1.00 98.00 81 LYS A O 1
ATOM 678 N N . SER A 1 82 ? -40.866 1.589 21.277 1.00 97.94 82 SER A N 1
ATOM 679 C CA . SER A 1 82 ? -41.082 2.436 20.098 1.00 97.94 82 SER A CA 1
ATOM 680 C C . SER A 1 82 ? -39.997 3.511 19.968 1.00 97.94 82 SER A C 1
ATOM 682 O O . SER A 1 82 ? -39.406 3.673 18.901 1.00 97.94 82 SER A O 1
ATOM 684 N N . ALA A 1 83 ? -39.653 4.181 21.070 1.00 98.06 83 ALA A N 1
ATOM 685 C CA . ALA A 1 83 ? -38.581 5.171 21.112 1.00 98.06 83 ALA A CA 1
ATOM 686 C C . ALA A 1 83 ? -37.218 4.564 20.744 1.00 98.06 83 ALA A C 1
ATOM 688 O O . ALA A 1 83 ? -36.485 5.146 19.947 1.00 98.06 83 ALA A O 1
ATOM 689 N N . ILE A 1 84 ? -36.890 3.374 21.260 1.00 98.06 84 ILE A N 1
ATOM 690 C CA . ILE A 1 84 ? -35.644 2.664 20.925 1.00 98.06 84 ILE A CA 1
ATOM 691 C C . ILE A 1 84 ? -35.578 2.349 19.427 1.00 98.06 84 ILE A C 1
ATOM 693 O O . ILE A 1 84 ? -34.524 2.528 18.816 1.00 98.06 84 ILE A O 1
ATOM 697 N N . ILE A 1 85 ? -36.687 1.906 18.825 1.00 98.12 85 ILE A N 1
ATOM 698 C CA . ILE A 1 85 ? -36.758 1.631 17.385 1.00 98.12 85 ILE A CA 1
ATOM 699 C C . ILE A 1 85 ? -36.467 2.910 16.597 1.00 98.12 85 ILE A C 1
ATOM 701 O O . ILE A 1 85 ? -35.557 2.910 15.768 1.00 98.12 85 ILE A O 1
ATOM 705 N N . ILE A 1 86 ? -37.164 4.009 16.897 1.00 98.19 86 ILE A N 1
ATOM 706 C CA . ILE A 1 86 ? -36.960 5.304 16.226 1.00 98.19 86 ILE A CA 1
ATOM 707 C C . ILE A 1 86 ? -35.502 5.763 16.365 1.00 98.19 86 ILE A C 1
ATOM 709 O O . ILE A 1 86 ? -34.856 6.093 15.372 1.00 98.19 86 ILE A O 1
ATOM 713 N N . GLN A 1 87 ? -34.941 5.711 17.576 1.00 98.38 87 GLN A N 1
ATOM 714 C CA . GLN A 1 87 ? -33.549 6.091 17.832 1.00 98.38 87 GLN A CA 1
ATOM 715 C C . GLN A 1 87 ? -32.549 5.217 17.067 1.00 98.38 87 GLN A C 1
ATOM 717 O O . GLN A 1 87 ? -31.558 5.725 16.547 1.00 98.38 87 GLN A O 1
ATOM 722 N N . LYS A 1 88 ? -32.784 3.903 16.988 1.00 97.88 88 LYS A N 1
ATOM 723 C CA . LYS A 1 88 ? -31.937 2.975 16.227 1.00 97.88 88 LYS A CA 1
ATOM 724 C C . LYS A 1 88 ? -31.920 3.342 14.744 1.00 97.88 88 LYS A C 1
ATOM 726 O O . LYS A 1 88 ? -30.845 3.399 14.148 1.00 97.88 88 LYS A O 1
ATOM 731 N N . TRP A 1 89 ? -33.090 3.597 14.161 1.00 97.94 89 TRP A N 1
ATOM 732 C CA . TRP A 1 89 ? -33.206 4.002 12.760 1.00 97.94 89 TRP A CA 1
ATOM 733 C C . TRP A 1 89 ? -32.554 5.355 12.498 1.00 97.94 89 TRP A C 1
ATOM 735 O O . TRP A 1 89 ? -31.817 5.485 11.525 1.00 97.94 89 TRP A O 1
ATOM 745 N N . TRP A 1 90 ? -32.737 6.319 13.400 1.00 97.88 90 TRP A N 1
ATOM 746 C CA . TRP A 1 90 ? -32.096 7.626 13.298 1.00 97.88 90 TRP A CA 1
ATOM 747 C C . TRP A 1 90 ? -30.567 7.529 13.307 1.00 97.88 90 TRP A C 1
ATOM 749 O O . TRP A 1 90 ? -29.919 8.031 12.393 1.00 97.88 90 TRP A O 1
ATOM 759 N N . ARG A 1 91 ? -29.983 6.804 14.272 1.00 97.88 91 ARG A N 1
ATOM 760 C CA . ARG A 1 91 ? -28.523 6.594 14.342 1.00 97.88 91 ARG A CA 1
ATOM 761 C C . ARG A 1 91 ? -27.979 5.939 13.072 1.00 97.88 91 ARG A C 1
ATOM 763 O O . ARG A 1 91 ? -26.914 6.312 12.590 1.00 97.88 91 ARG A O 1
ATOM 770 N N . ARG A 1 92 ? -28.710 4.966 12.513 1.00 97.31 92 ARG A N 1
ATOM 771 C CA . ARG A 1 92 ? -28.339 4.330 11.241 1.00 97.31 92 ARG A CA 1
ATOM 772 C C . ARG A 1 92 ? -28.375 5.327 10.085 1.00 97.31 92 ARG A C 1
ATOM 774 O O . ARG A 1 92 ? -27.433 5.359 9.301 1.00 97.31 92 ARG A O 1
ATOM 781 N N . PHE A 1 93 ? -29.444 6.108 9.977 1.00 95.94 93 PHE A N 1
ATOM 782 C CA . PHE A 1 93 ? -29.602 7.117 8.932 1.00 95.94 93 PHE A CA 1
ATOM 783 C C . PHE A 1 93 ? -28.493 8.175 8.994 1.00 95.94 93 PHE A C 1
ATOM 785 O O . PHE A 1 93 ? -27.871 8.487 7.982 1.00 95.94 93 PHE A O 1
ATOM 792 N N . GLU A 1 94 ? -28.187 8.671 10.191 1.00 96.12 94 GLU A N 1
ATOM 793 C CA . GLU A 1 94 ? -27.103 9.625 10.428 1.00 96.12 94 GLU A CA 1
ATOM 794 C C . GLU A 1 94 ? -25.737 9.050 10.028 1.00 96.12 94 GLU A C 1
ATOM 796 O O . GLU A 1 94 ? -24.987 9.694 9.293 1.00 96.12 94 GLU A O 1
ATOM 801 N N . ALA A 1 95 ? -25.443 7.808 10.424 1.00 95.44 95 ALA A N 1
ATOM 802 C CA . ALA A 1 95 ? -24.213 7.124 10.032 1.00 95.44 95 ALA A CA 1
ATOM 803 C C . ALA A 1 95 ? -24.106 6.946 8.507 1.00 95.44 95 ALA A C 1
ATOM 805 O O . ALA A 1 95 ? -23.045 7.180 7.932 1.00 95.44 95 ALA A O 1
ATOM 806 N N . GLN A 1 96 ? -25.203 6.577 7.837 1.00 94.44 96 GLN A N 1
ATOM 807 C CA . GLN A 1 96 ? -25.246 6.440 6.377 1.00 94.44 96 GLN A CA 1
ATOM 808 C C . GLN A 1 96 ? -25.017 7.775 5.665 1.00 94.44 96 GLN A C 1
ATOM 810 O O . GLN A 1 96 ? -24.279 7.825 4.685 1.00 94.44 96 GLN A O 1
ATOM 815 N N . LYS A 1 97 ? -25.601 8.863 6.172 1.00 90.75 97 LYS A N 1
ATOM 816 C CA . LYS A 1 97 ? -25.384 10.205 5.625 1.00 90.75 97 LYS A CA 1
ATOM 817 C C . LYS A 1 97 ? -23.930 10.656 5.800 1.00 90.75 97 LYS A C 1
ATOM 819 O O . LYS A 1 97 ? -23.354 11.220 4.875 1.00 90.75 97 LYS A O 1
ATOM 824 N N . ASN A 1 98 ? -23.332 10.383 6.959 1.00 95.62 98 ASN A N 1
ATOM 825 C CA . ASN A 1 98 ? -21.943 10.747 7.238 1.00 95.62 98 ASN A CA 1
ATOM 826 C C . ASN A 1 98 ? -20.938 9.915 6.421 1.00 95.62 98 ASN A C 1
ATOM 828 O O . ASN A 1 98 ? -19.868 10.406 6.079 1.00 95.62 98 ASN A O 1
ATOM 832 N N . LEU A 1 99 ? -21.284 8.675 6.058 1.00 95.12 99 LEU A N 1
ATOM 833 C CA . LEU A 1 99 ? -20.407 7.795 5.281 1.00 95.12 99 LEU A CA 1
ATOM 834 C C . LEU A 1 99 ? -19.963 8.427 3.955 1.00 95.12 99 LEU A C 1
ATOM 836 O O . LEU A 1 99 ? -18.788 8.337 3.615 1.00 95.12 99 LEU A O 1
ATOM 840 N N . LEU A 1 100 ? -20.880 9.079 3.232 1.00 91.75 100 LEU A N 1
ATOM 841 C CA . LEU A 1 100 ? -20.560 9.732 1.959 1.00 91.75 100 LEU A CA 1
ATOM 842 C C . LEU A 1 100 ? -19.550 10.866 2.147 1.00 91.75 100 LEU A C 1
ATOM 844 O O . LEU A 1 100 ? -18.559 10.923 1.429 1.00 91.75 100 LEU A O 1
ATOM 848 N N . TYR A 1 101 ? -19.761 11.708 3.159 1.00 95.56 101 TYR A N 1
ATOM 849 C CA . TYR A 1 101 ? -18.853 12.807 3.483 1.00 95.56 101 TYR A CA 1
ATOM 850 C C . TYR A 1 101 ? -17.461 12.307 3.895 1.00 95.56 101 TYR A C 1
ATOM 852 O O . TYR A 1 101 ? -16.441 12.831 3.452 1.00 95.56 101 TYR A O 1
ATOM 860 N N . VAL A 1 102 ? -17.404 11.252 4.715 1.00 96.69 102 VAL A N 1
ATOM 861 C CA . VAL A 1 102 ? -16.138 10.627 5.123 1.00 96.69 102 VAL A CA 1
ATOM 862 C C . VAL A 1 102 ? -15.410 10.028 3.919 1.00 96.69 102 VAL A C 1
ATOM 864 O O . VAL A 1 102 ? -14.203 10.219 3.784 1.00 96.69 102 VAL A O 1
ATOM 867 N N . ALA A 1 103 ? -16.128 9.332 3.035 1.00 95.69 103 ALA A N 1
ATOM 868 C CA . ALA A 1 103 ? -15.554 8.741 1.831 1.00 95.69 103 ALA A CA 1
ATOM 869 C C . ALA A 1 103 ? -15.024 9.809 0.861 1.00 95.69 103 ALA A C 1
ATOM 871 O O . ALA A 1 103 ? -13.914 9.671 0.350 1.00 95.69 103 ALA A O 1
ATOM 872 N N . GLU A 1 104 ? -15.778 10.888 0.648 1.00 96.56 104 GLU A N 1
ATOM 873 C CA . GLU A 1 104 ? -15.374 12.024 -0.185 1.00 96.56 104 GLU A CA 1
ATOM 874 C C . GLU A 1 104 ? -14.123 12.715 0.369 1.00 96.56 104 GLU A C 1
ATOM 876 O O . GLU A 1 104 ? -13.148 12.904 -0.355 1.00 96.56 104 GLU A O 1
ATOM 881 N N . SER A 1 105 ? -14.102 13.014 1.670 1.00 97.75 105 SER A N 1
ATOM 882 C CA . SER A 1 105 ? -12.948 13.625 2.339 1.00 97.75 105 SER A CA 1
ATOM 883 C C . SER A 1 105 ? -11.699 12.735 2.268 1.00 97.75 105 SER A C 1
ATOM 885 O O . SER A 1 105 ? -10.601 13.198 1.941 1.00 97.75 105 SER A O 1
ATOM 887 N N . ALA A 1 106 ? -11.863 11.426 2.490 1.00 97.94 106 ALA A N 1
ATOM 888 C CA . ALA A 1 106 ? -10.780 10.457 2.353 1.00 97.94 106 ALA A CA 1
ATOM 889 C C . ALA A 1 106 ? -10.241 10.413 0.914 1.00 97.94 106 ALA A C 1
ATOM 891 O O . ALA A 1 106 ? -9.027 10.474 0.711 1.00 97.94 106 ALA A O 1
ATOM 892 N N . LEU A 1 107 ? -11.121 10.385 -0.088 1.00 97.62 107 LEU A N 1
ATOM 893 C CA . LEU A 1 107 ? -10.728 10.424 -1.495 1.00 97.62 107 LEU A CA 1
ATOM 894 C C . LEU A 1 107 ? -9.986 11.722 -1.838 1.00 97.62 107 LEU A C 1
ATOM 896 O O . LEU A 1 107 ? -8.917 11.678 -2.444 1.00 97.62 107 LEU A O 1
ATOM 900 N N . GLN A 1 108 ? -10.509 12.871 -1.412 1.00 98.31 108 GLN A N 1
ATOM 901 C CA . GLN A 1 108 ? -9.903 14.174 -1.673 1.00 98.31 108 GLN A CA 1
ATOM 902 C C . GLN A 1 108 ? -8.504 14.281 -1.056 1.00 98.31 108 GLN A C 1
ATOM 904 O O . GLN A 1 108 ? -7.570 14.731 -1.721 1.00 98.31 108 GLN A O 1
ATOM 909 N N . SER A 1 109 ? -8.328 13.816 0.183 1.00 98.25 109 SER A N 1
ATOM 910 C CA . SER A 1 109 ? -7.015 13.802 0.837 1.00 98.25 109 SER A CA 1
ATOM 911 C C . SER A 1 109 ? -6.009 12.895 0.119 1.00 98.25 109 SER A C 1
ATOM 913 O O . SER A 1 109 ? -4.859 13.290 -0.072 1.00 98.25 109 SER A O 1
ATOM 915 N N . ALA A 1 110 ? -6.439 11.722 -0.357 1.00 98.25 110 ALA A N 1
ATOM 916 C CA . ALA A 1 110 ? -5.590 10.815 -1.126 1.00 98.25 110 ALA A CA 1
ATOM 917 C C . ALA A 1 110 ? -5.158 11.426 -2.470 1.00 98.25 110 ALA A C 1
ATOM 919 O O . ALA A 1 110 ? -3.990 11.326 -2.855 1.00 98.25 110 ALA A O 1
ATOM 920 N N . VAL A 1 111 ? -6.079 12.101 -3.162 1.00 98.31 111 VAL A N 1
ATOM 921 C CA . VAL A 1 111 ? -5.801 12.795 -4.427 1.00 98.31 111 VAL A CA 1
ATOM 922 C C . VAL A 1 111 ? -4.797 13.931 -4.220 1.00 98.31 111 VAL A C 1
ATOM 924 O O . VAL A 1 111 ? -3.815 14.018 -4.959 1.00 98.31 111 VAL A O 1
ATOM 927 N N . LEU A 1 112 ? -4.988 14.766 -3.196 1.00 98.50 112 LEU A N 1
ATOM 928 C CA . LEU A 1 112 ? -4.047 15.842 -2.864 1.00 98.50 112 LEU A CA 1
ATOM 929 C C . LEU A 1 112 ? -2.658 15.293 -2.519 1.00 98.50 112 LEU A C 1
ATOM 931 O O . LEU A 1 112 ? -1.667 15.751 -3.081 1.00 98.50 112 LEU A O 1
ATOM 935 N N . ALA A 1 113 ? -2.582 14.242 -1.699 1.00 98.38 113 ALA A N 1
ATOM 936 C CA . ALA A 1 113 ? -1.314 13.609 -1.341 1.00 98.38 113 ALA A CA 1
ATOM 937 C C . ALA A 1 113 ? -0.556 13.059 -2.564 1.00 98.38 113 ALA A C 1
ATOM 939 O O . ALA A 1 113 ? 0.674 13.146 -2.635 1.00 98.38 113 ALA A O 1
ATOM 940 N N . HIS A 1 114 ? -1.272 12.508 -3.549 1.00 98.06 114 HIS A N 1
ATOM 941 C CA . HIS A 1 114 ? -0.674 12.052 -4.803 1.00 98.06 114 HIS A CA 1
ATOM 942 C C . HIS A 1 114 ? -0.076 13.214 -5.612 1.00 98.06 114 HIS A C 1
ATOM 944 O O . HIS A 1 114 ? 1.055 13.109 -6.108 1.00 98.0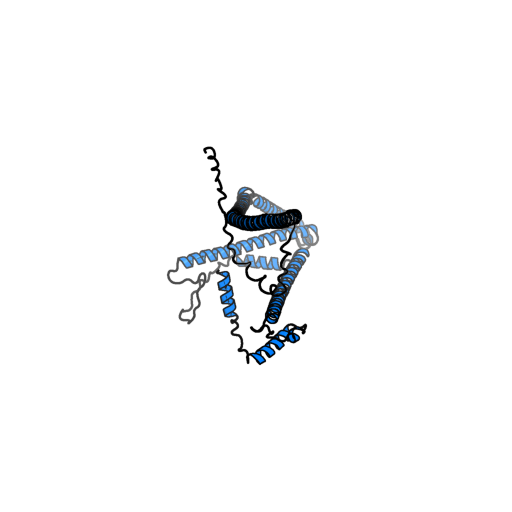6 114 HIS A O 1
ATOM 950 N N . TYR A 1 115 ? -0.804 14.327 -5.729 1.00 98.56 115 TYR A N 1
ATOM 951 C CA . TYR A 1 115 ? -0.317 15.512 -6.434 1.00 98.56 115 TYR A CA 1
ATOM 952 C C . TYR A 1 115 ? 0.860 16.172 -5.718 1.00 98.56 115 TYR A C 1
ATOM 954 O O . TYR A 1 115 ? 1.846 16.494 -6.379 1.00 98.56 115 TYR A O 1
ATOM 962 N N . ASP A 1 116 ? 0.827 16.278 -4.391 1.00 98.38 116 ASP A N 1
ATOM 963 C CA . ASP A 1 116 ? 1.935 16.820 -3.601 1.00 98.38 116 ASP A CA 1
ATOM 964 C C . ASP A 1 116 ? 3.197 15.972 -3.762 1.00 98.38 116 ASP A C 1
ATOM 966 O O . ASP A 1 116 ? 4.276 16.486 -4.068 1.00 98.38 116 ASP A O 1
ATOM 970 N N . LYS A 1 117 ? 3.076 14.645 -3.658 1.00 98.06 117 LYS A N 1
ATOM 971 C CA . LYS A 1 117 ? 4.199 13.732 -3.904 1.00 98.06 117 LYS A CA 1
ATOM 972 C C . LYS A 1 117 ? 4.765 13.905 -5.315 1.00 98.06 117 LYS A C 1
ATOM 974 O O . LYS A 1 117 ? 5.979 14.004 -5.486 1.00 98.06 117 LYS A O 1
ATOM 979 N N . SER A 1 118 ? 3.904 13.989 -6.321 1.00 98.12 118 SER A N 1
ATOM 980 C CA . SER A 1 118 ? 4.329 14.202 -7.708 1.00 98.12 118 SER A CA 1
ATOM 981 C C . SER A 1 118 ? 5.032 15.554 -7.889 1.00 98.12 118 SER A C 1
ATOM 983 O O . SER A 1 118 ? 6.103 15.622 -8.495 1.00 98.12 118 SER A O 1
ATOM 985 N N . ALA A 1 119 ? 4.493 16.620 -7.294 1.00 98.50 119 ALA A N 1
ATOM 986 C CA . ALA A 1 119 ? 5.081 17.953 -7.311 1.00 98.50 119 ALA A CA 1
ATOM 987 C C . ALA A 1 119 ? 6.459 17.971 -6.637 1.00 98.50 119 ALA A C 1
ATOM 989 O O . ALA A 1 119 ? 7.420 18.470 -7.223 1.00 98.50 119 ALA A O 1
ATOM 990 N N . THR A 1 120 ? 6.600 17.377 -5.449 1.00 98.06 120 THR A N 1
ATOM 991 C CA . THR A 1 120 ? 7.896 17.297 -4.752 1.00 98.06 120 THR A CA 1
ATOM 992 C C . THR A 1 120 ? 8.948 16.553 -5.572 1.00 98.06 120 THR A C 1
ATOM 994 O O . THR A 1 120 ? 10.104 16.980 -5.609 1.00 98.06 120 THR A O 1
ATOM 997 N N . LEU A 1 121 ? 8.564 15.492 -6.287 1.00 98.38 121 LEU A N 1
ATOM 998 C CA . LEU A 1 121 ? 9.469 14.724 -7.141 1.00 98.38 121 LEU A CA 1
ATOM 999 C C . LEU A 1 121 ? 9.953 15.558 -8.329 1.00 98.38 121 LEU A C 1
ATOM 1001 O O . LEU A 1 121 ? 11.161 15.656 -8.552 1.00 98.38 121 LEU A O 1
ATOM 1005 N N . ILE A 1 122 ? 9.036 16.222 -9.038 1.00 97.75 122 ILE A N 1
ATOM 1006 C CA . ILE A 1 122 ? 9.371 17.132 -10.144 1.00 97.75 122 ILE A CA 1
ATOM 1007 C C . ILE A 1 122 ? 10.303 18.241 -9.652 1.00 97.75 122 ILE A C 1
ATOM 1009 O O . ILE A 1 122 ? 11.346 18.491 -10.256 1.00 97.75 122 ILE A O 1
ATOM 1013 N N . GLN A 1 123 ? 9.975 18.876 -8.526 1.00 98.19 123 GLN A N 1
ATOM 1014 C CA . GLN A 1 123 ? 10.793 19.948 -7.968 1.00 98.19 123 GLN A CA 1
ATOM 1015 C C . GLN A 1 123 ? 12.184 19.457 -7.543 1.00 98.19 123 GLN A C 1
ATOM 1017 O O . GLN A 1 123 ? 13.175 20.149 -7.765 1.00 98.19 123 GLN A O 1
ATOM 1022 N N . THR A 1 124 ? 12.283 18.270 -6.943 1.00 97.38 124 THR A N 1
ATOM 1023 C CA . THR A 1 124 ? 13.563 17.678 -6.522 1.00 97.38 124 THR A CA 1
ATOM 1024 C C . THR A 1 124 ? 14.440 17.356 -7.727 1.00 97.38 124 THR A C 1
ATOM 1026 O O . THR A 1 124 ? 15.615 17.728 -7.754 1.00 97.38 124 THR A O 1
ATOM 1029 N N . LEU A 1 125 ? 13.862 16.739 -8.761 1.00 95.81 125 LEU A N 1
ATOM 1030 C CA . LEU A 1 125 ? 14.557 16.467 -10.019 1.00 95.81 125 LEU A CA 1
ATOM 1031 C C . LEU A 1 125 ? 15.017 17.757 -10.699 1.00 95.81 125 LEU A C 1
ATOM 1033 O O . LEU A 1 125 ? 16.161 17.829 -11.149 1.00 95.81 125 LEU A O 1
ATOM 1037 N N . TYR A 1 126 ? 14.162 18.782 -10.730 1.00 95.88 126 TYR A N 1
ATOM 1038 C CA . TYR A 1 126 ? 14.491 20.080 -11.310 1.00 95.88 126 TYR A CA 1
ATOM 1039 C C . TYR A 1 126 ? 15.644 20.756 -10.569 1.00 95.88 126 TYR A C 1
ATOM 1041 O O . TYR A 1 126 ? 16.625 21.136 -11.204 1.00 95.88 126 TYR A O 1
ATOM 1049 N N . ARG A 1 127 ? 15.584 20.841 -9.232 1.00 92.38 127 ARG A N 1
ATOM 1050 C CA . ARG A 1 127 ? 16.675 21.394 -8.409 1.00 92.38 127 ARG A CA 1
ATOM 1051 C C . ARG A 1 127 ? 17.983 20.648 -8.669 1.00 92.38 127 ARG A C 1
ATOM 1053 O O . ARG A 1 127 ? 18.998 21.274 -8.954 1.00 92.38 127 ARG A O 1
ATOM 1060 N N . GLY A 1 128 ? 17.948 19.314 -8.673 1.00 90.00 128 GLY A N 1
ATOM 1061 C CA . GLY A 1 128 ? 19.128 18.490 -8.936 1.00 90.00 128 GLY A CA 1
ATOM 1062 C C . GLY A 1 128 ? 19.685 18.636 -10.357 1.00 90.00 128 GLY A C 1
ATOM 1063 O O . GLY A 1 128 ? 20.899 18.600 -10.554 1.00 90.00 128 GLY A O 1
ATOM 1064 N N . TRP A 1 129 ? 18.833 18.779 -11.373 1.00 88.94 129 TRP A N 1
ATOM 1065 C CA . TRP A 1 129 ? 19.258 19.084 -12.744 1.00 88.94 129 TRP A CA 1
ATOM 1066 C C . TRP A 1 129 ? 19.868 20.485 -12.848 1.00 88.94 129 TRP A C 1
ATOM 1068 O O . TRP A 1 129 ? 20.955 20.637 -13.405 1.00 88.94 129 TRP A O 1
ATOM 1078 N N . TRP A 1 130 ? 19.212 21.485 -12.260 1.00 87.62 130 TRP A N 1
ATOM 1079 C CA . TRP A 1 130 ? 19.638 22.880 -12.297 1.00 87.62 130 TRP A CA 1
ATOM 1080 C C . TRP A 1 130 ? 21.011 23.064 -11.641 1.00 87.62 130 TRP A C 1
ATOM 1082 O O . TRP A 1 130 ? 21.909 23.638 -12.255 1.00 87.62 130 TRP A O 1
ATOM 1092 N N . SER A 1 131 ? 21.233 22.472 -10.461 1.00 83.06 131 SER A N 1
ATOM 1093 C CA . SER A 1 131 ? 22.539 22.490 -9.789 1.00 83.06 131 SER A CA 1
ATOM 1094 C C . SER A 1 131 ? 23.646 21.854 -10.634 1.00 83.06 131 SER A C 1
ATOM 1096 O O . SER A 1 131 ? 24.735 22.412 -10.738 1.00 83.06 131 SER A O 1
ATOM 1098 N N . ARG A 1 132 ? 23.381 20.715 -11.289 1.00 79.25 132 ARG A N 1
ATOM 1099 C CA . ARG A 1 132 ? 24.362 20.047 -12.169 1.00 79.25 132 ARG A CA 1
ATOM 1100 C C . ARG A 1 132 ? 24.665 20.829 -13.445 1.00 79.25 132 ARG A C 1
ATOM 1102 O O . ARG A 1 132 ? 25.740 20.655 -14.003 1.00 79.25 132 ARG A O 1
ATOM 1109 N N . LYS A 1 133 ? 23.726 21.650 -13.916 1.00 77.00 133 LYS A N 1
ATOM 1110 C CA . LYS A 1 133 ? 23.900 22.469 -15.119 1.00 77.00 133 LYS A CA 1
ATOM 1111 C C . LYS A 1 133 ? 24.609 23.794 -14.837 1.00 77.00 133 LYS A C 1
ATOM 1113 O O . LYS A 1 133 ? 25.376 24.240 -15.681 1.00 77.00 133 LYS A O 1
ATOM 1118 N N . HIS A 1 134 ? 24.319 24.423 -13.697 1.00 76.75 134 HIS A N 1
ATOM 1119 C CA . HIS A 1 134 ? 24.711 25.811 -13.434 1.00 76.75 134 HIS A CA 1
ATOM 1120 C C . HIS A 1 134 ? 25.704 25.995 -12.281 1.00 76.75 134 HIS A C 1
ATOM 1122 O O . HIS A 1 134 ? 26.478 26.942 -12.325 1.00 76.75 134 HIS A O 1
ATOM 1128 N N . ILE A 1 135 ? 25.691 25.133 -11.258 1.00 69.81 135 ILE A N 1
ATOM 1129 C CA . ILE A 1 135 ? 26.573 25.280 -10.084 1.00 69.81 135 ILE A CA 1
ATOM 1130 C C . ILE A 1 135 ? 27.849 24.461 -10.262 1.00 69.81 135 ILE A C 1
ATOM 1132 O O . ILE A 1 135 ? 28.948 24.955 -10.023 1.00 69.81 135 ILE A O 1
ATOM 1136 N N . PHE A 1 136 ? 27.713 23.198 -10.671 1.00 65.94 136 PHE A N 1
ATOM 1137 C CA . PHE A 1 136 ? 28.868 22.343 -10.919 1.00 65.94 136 PHE A CA 1
ATOM 1138 C C . PHE A 1 136 ? 29.470 22.685 -12.274 1.00 65.94 136 PHE A C 1
ATOM 1140 O O . PHE A 1 136 ? 29.137 22.073 -13.290 1.00 65.94 136 PHE A O 1
ATOM 1147 N N . ASP A 1 137 ? 30.374 23.661 -12.284 1.00 62.78 137 ASP A N 1
ATOM 1148 C CA . ASP A 1 137 ? 31.198 23.923 -13.451 1.00 62.78 137 ASP A CA 1
ATOM 1149 C C . ASP A 1 137 ? 32.211 22.782 -13.638 1.00 62.78 137 ASP A C 1
ATOM 1151 O O . ASP A 1 137 ? 33.361 22.807 -13.190 1.00 62.78 137 ASP A O 1
ATOM 1155 N N . LEU A 1 138 ? 31.751 21.729 -14.312 1.00 67.31 138 LEU A N 1
ATOM 1156 C CA . LEU A 1 138 ? 32.576 20.592 -14.704 1.00 67.31 138 LEU A CA 1
ATOM 1157 C C . LEU A 1 138 ? 33.748 21.021 -15.599 1.00 67.31 138 LEU A C 1
ATOM 1159 O O . LEU A 1 138 ? 34.682 20.234 -15.760 1.00 67.31 138 LEU A O 1
ATOM 1163 N N . THR A 1 139 ? 33.726 22.223 -16.191 1.00 68.62 139 THR A N 1
ATOM 1164 C CA . THR A 1 139 ? 34.844 22.715 -17.006 1.00 68.62 139 THR A CA 1
ATOM 1165 C C . THR A 1 139 ? 36.054 23.052 -16.141 1.00 68.62 139 THR A C 1
ATOM 1167 O O . THR A 1 139 ? 37.154 22.611 -16.471 1.00 68.62 139 THR A O 1
ATOM 1170 N N . MET A 1 140 ? 35.851 23.691 -14.985 1.00 69.44 140 MET A N 1
ATOM 1171 C CA . MET A 1 140 ? 36.919 23.969 -14.020 1.00 69.44 140 MET A CA 1
ATOM 1172 C C . MET A 1 140 ? 37.481 22.691 -13.400 1.00 69.44 140 MET A C 1
ATOM 1174 O O . MET A 1 140 ? 38.692 22.519 -13.298 1.00 69.44 140 MET A O 1
ATOM 1178 N N . LEU A 1 141 ? 36.625 21.727 -13.052 1.00 71.69 141 LEU A N 1
ATOM 1179 C CA . LEU A 1 141 ? 37.124 20.440 -12.566 1.00 71.69 141 LEU A CA 1
ATOM 1180 C C . LEU A 1 141 ? 37.952 19.717 -13.643 1.00 71.69 141 LEU A C 1
ATOM 1182 O O . LEU A 1 141 ? 38.995 19.140 -13.338 1.00 71.69 141 LEU A O 1
ATOM 1186 N N . LYS A 1 142 ? 37.519 19.763 -14.910 1.00 72.50 142 LYS A N 1
ATOM 1187 C CA . LYS A 1 142 ? 38.283 19.199 -16.032 1.00 72.50 142 LYS A CA 1
ATOM 1188 C C . LYS A 1 142 ? 39.616 19.912 -16.234 1.00 72.50 142 LYS A C 1
ATOM 1190 O O . LYS A 1 142 ? 40.605 19.227 -16.477 1.00 72.50 142 LYS A O 1
ATOM 1195 N N . SER A 1 143 ? 39.661 21.240 -16.143 1.00 77.38 143 SER A N 1
ATOM 1196 C CA . SER A 1 143 ? 40.907 21.992 -16.324 1.00 77.38 143 SER A CA 1
ATOM 1197 C C . SER A 1 143 ? 41.922 21.647 -15.235 1.00 77.38 143 SER A C 1
ATOM 1199 O O . SER A 1 143 ? 43.059 21.316 -15.565 1.00 77.38 143 SER A O 1
ATOM 1201 N N . VAL A 1 144 ? 41.494 21.592 -13.968 1.00 76.38 144 VAL A N 1
ATOM 1202 C CA . VAL A 1 144 ? 42.342 21.182 -12.835 1.00 76.38 144 VAL A CA 1
ATOM 1203 C C . VAL A 1 144 ? 42.835 19.748 -13.008 1.00 76.38 144 VAL A C 1
ATOM 1205 O O . VAL A 1 144 ? 44.013 19.476 -12.812 1.00 76.38 144 VAL A O 1
ATOM 1208 N N . GLN A 1 145 ? 41.974 18.823 -13.434 1.00 81.94 145 GLN A N 1
ATOM 1209 C CA . GLN A 1 145 ? 42.386 17.437 -13.676 1.00 81.94 145 GLN A CA 1
ATOM 1210 C C . GLN A 1 145 ? 43.387 17.302 -14.826 1.00 81.94 145 GLN A C 1
ATOM 1212 O O . GLN A 1 145 ? 44.333 16.528 -14.718 1.00 81.94 145 GLN A O 1
ATOM 1217 N N . ILE A 1 146 ? 43.191 18.038 -15.924 1.00 82.00 146 ILE A N 1
ATOM 1218 C CA . ILE A 1 146 ? 44.135 18.053 -17.050 1.00 82.00 146 ILE A CA 1
ATOM 1219 C C . ILE A 1 146 ? 45.474 18.645 -16.607 1.00 82.00 146 ILE A C 1
ATOM 1221 O O . ILE A 1 146 ? 46.517 18.137 -17.006 1.00 82.00 146 ILE A O 1
ATOM 1225 N N . MET A 1 147 ? 45.452 19.690 -15.779 1.00 82.00 147 MET A N 1
ATOM 1226 C CA . MET A 1 147 ? 46.655 20.296 -15.212 1.00 82.00 147 MET A CA 1
ATOM 1227 C C . MET A 1 147 ? 47.401 19.306 -14.311 1.00 82.00 147 MET A C 1
ATOM 1229 O O . MET A 1 147 ? 48.569 19.042 -14.560 1.00 82.00 147 MET A O 1
ATOM 1233 N N . LEU A 1 148 ? 46.706 18.651 -13.376 1.00 81.50 148 LEU A N 1
ATOM 1234 C CA . LEU A 1 148 ? 47.298 17.619 -12.519 1.00 81.50 148 LEU A CA 1
ATOM 1235 C C . LEU A 1 148 ? 47.877 16.455 -13.327 1.00 81.50 148 LEU A C 1
ATOM 1237 O O . LEU A 1 148 ? 48.978 16.008 -13.039 1.00 81.50 148 LEU A O 1
ATOM 1241 N N . ALA A 1 149 ? 47.172 15.975 -14.355 1.00 81.56 149 ALA A N 1
ATOM 1242 C CA . ALA A 1 149 ? 47.680 14.908 -15.215 1.00 81.56 149 ALA A CA 1
ATOM 1243 C C . ALA A 1 149 ? 48.942 15.340 -15.979 1.00 81.56 149 ALA A C 1
ATOM 1245 O O . ALA A 1 149 ? 49.883 14.557 -16.098 1.00 81.56 149 ALA A O 1
ATOM 1246 N N . LYS A 1 150 ? 48.984 16.585 -16.472 1.00 81.56 150 LYS A N 1
ATOM 1247 C CA . LYS A 1 150 ? 50.181 17.157 -17.101 1.00 81.56 150 LYS A CA 1
ATOM 1248 C C . LYS A 1 150 ? 51.341 17.248 -16.115 1.00 81.56 150 LYS A C 1
ATOM 1250 O O . LYS A 1 150 ? 52.439 16.842 -16.479 1.00 81.56 150 LYS A O 1
ATOM 1255 N N . ASP A 1 151 ? 51.099 17.709 -14.892 1.00 81.31 151 ASP A N 1
ATOM 1256 C CA . ASP A 1 151 ? 52.126 17.811 -13.850 1.00 81.31 151 ASP A CA 1
ATOM 1257 C C . ASP A 1 151 ? 52.655 16.431 -13.450 1.00 81.31 151 ASP A C 1
ATOM 1259 O O . ASP A 1 151 ? 53.861 16.248 -13.302 1.00 81.31 151 ASP A O 1
ATOM 1263 N N . LEU A 1 152 ? 51.778 15.428 -13.361 1.00 82.31 152 LEU A N 1
ATOM 1264 C CA . LEU A 1 152 ? 52.160 14.046 -13.075 1.00 82.31 152 LEU A CA 1
ATOM 1265 C C . LEU A 1 152 ? 53.029 13.467 -14.194 1.00 82.31 152 LEU A C 1
ATOM 1267 O O . LEU A 1 152 ? 54.107 12.945 -13.919 1.00 82.31 152 LEU A O 1
ATOM 1271 N N . ILE A 1 153 ? 52.621 13.627 -15.457 1.00 80.56 153 ILE A N 1
ATOM 1272 C CA . ILE A 1 153 ? 53.426 13.208 -16.614 1.00 80.56 153 ILE A CA 1
ATOM 1273 C C . ILE A 1 153 ? 54.764 13.948 -16.622 1.00 80.56 153 ILE A C 1
ATOM 1275 O O . ILE A 1 153 ? 55.799 13.324 -16.828 1.00 80.56 153 ILE A O 1
ATOM 1279 N N . HIS A 1 154 ? 54.768 15.254 -16.361 1.00 81.50 154 HIS A N 1
ATOM 1280 C CA . HIS A 1 154 ? 55.990 16.046 -16.304 1.00 81.50 154 HIS A CA 1
ATOM 1281 C C . HIS A 1 154 ? 56.924 15.568 -15.183 1.00 81.50 154 HIS A C 1
ATOM 1283 O O . HIS A 1 154 ? 58.118 15.390 -15.413 1.00 81.50 154 HIS A O 1
ATOM 1289 N N . SER A 1 155 ? 56.383 15.273 -13.997 1.00 79.00 155 SER A N 1
ATOM 1290 C CA . SER A 1 155 ? 57.147 14.714 -12.877 1.00 79.00 155 SER A CA 1
ATOM 1291 C C . SER A 1 155 ? 57.735 13.342 -13.216 1.00 79.00 155 SER A C 1
ATOM 1293 O O . SER A 1 155 ? 58.912 13.103 -12.952 1.00 79.00 155 SER A O 1
ATOM 1295 N N . LEU A 1 156 ? 56.962 12.480 -13.886 1.00 74.50 156 LEU A N 1
ATOM 1296 C CA . LEU A 1 156 ? 57.407 11.167 -14.338 1.00 74.50 156 LEU A CA 1
ATOM 1297 C C . LEU A 1 156 ? 58.519 11.303 -15.383 1.00 74.50 156 LEU A C 1
ATOM 1299 O O . LEU A 1 156 ? 59.537 10.633 -15.280 1.00 74.50 156 LEU A O 1
ATOM 1303 N N . VAL A 1 157 ? 58.362 12.200 -16.359 1.00 78.62 157 VAL A N 1
ATOM 1304 C CA . VAL A 1 157 ? 59.376 12.484 -17.384 1.00 78.62 157 VAL A CA 1
ATOM 1305 C C . VAL A 1 157 ? 60.663 12.996 -16.741 1.00 78.62 157 VAL A C 1
ATOM 1307 O O . VAL A 1 157 ? 61.730 12.469 -17.044 1.00 78.62 157 VAL A O 1
ATOM 1310 N N . ASN A 1 158 ? 60.585 13.949 -15.810 1.00 76.81 158 ASN A N 1
ATOM 1311 C CA . ASN A 1 158 ? 61.757 14.457 -15.089 1.00 76.81 158 ASN A CA 1
ATOM 1312 C C . ASN A 1 158 ? 62.445 13.350 -14.281 1.00 76.81 158 ASN A C 1
ATOM 1314 O O . ASN A 1 158 ? 63.671 13.245 -14.287 1.00 76.81 158 ASN A O 1
ATOM 1318 N N . TYR A 1 159 ? 61.662 12.488 -13.634 1.00 71.50 159 TYR A N 1
ATOM 1319 C CA . TYR A 1 159 ? 62.175 11.349 -12.883 1.00 71.50 159 TYR A CA 1
ATOM 1320 C C . TYR A 1 159 ? 62.851 10.305 -13.785 1.00 71.50 159 TYR A C 1
ATOM 1322 O O . TYR A 1 159 ? 63.954 9.847 -13.484 1.00 71.50 159 TYR A O 1
ATOM 1330 N N . LEU A 1 160 ? 62.233 9.963 -14.919 1.00 69.81 160 LEU A N 1
ATOM 1331 C CA . LEU A 1 160 ? 62.796 9.073 -15.940 1.00 69.81 160 LEU A CA 1
ATOM 1332 C C . LEU A 1 160 ? 64.077 9.658 -16.547 1.00 69.81 160 LEU A C 1
ATOM 1334 O O . LEU A 1 160 ? 65.032 8.929 -16.792 1.00 69.81 160 LEU A O 1
ATOM 1338 N N . HIS A 1 161 ? 64.135 10.976 -16.746 1.00 72.88 161 HIS A N 1
ATOM 1339 C CA . HIS A 1 161 ? 65.347 11.665 -17.189 1.00 72.88 161 HIS A CA 1
ATOM 1340 C C . HIS A 1 161 ? 66.468 11.607 -16.148 1.00 72.88 161 HIS A C 1
ATOM 1342 O O . HIS A 1 161 ? 67.611 11.342 -16.514 1.00 72.88 161 HIS A O 1
ATOM 1348 N N . ALA A 1 162 ? 66.159 11.813 -14.865 1.00 70.31 162 ALA A N 1
ATOM 1349 C CA . ALA A 1 162 ? 67.140 11.698 -13.788 1.00 70.31 162 ALA A CA 1
ATOM 1350 C C . ALA A 1 162 ? 67.663 10.258 -13.647 1.00 70.31 162 ALA A C 1
ATOM 1352 O O . ALA A 1 162 ? 68.865 10.043 -13.508 1.00 70.31 162 ALA A O 1
ATOM 1353 N N . THR A 1 163 ? 66.772 9.269 -13.752 1.00 67.31 163 THR A N 1
ATOM 1354 C CA . THR A 1 163 ? 67.137 7.846 -13.675 1.00 67.31 163 THR A CA 1
ATOM 1355 C C . THR A 1 163 ? 67.817 7.325 -14.931 1.00 67.31 163 THR A C 1
ATOM 1357 O O . THR A 1 163 ? 68.631 6.427 -14.806 1.00 67.31 163 THR A O 1
ATOM 1360 N N . LYS A 1 164 ? 67.603 7.902 -16.119 1.00 65.94 164 LYS A N 1
ATOM 1361 C CA . LYS A 1 164 ? 68.365 7.546 -17.332 1.00 65.94 164 LYS A CA 1
ATOM 1362 C C . LYS A 1 164 ? 69.882 7.722 -17.152 1.00 65.94 164 LYS A C 1
ATOM 1364 O O . LYS A 1 164 ? 70.650 7.030 -17.811 1.00 65.94 164 LYS A O 1
ATOM 1369 N N . ASN A 1 165 ? 70.306 8.637 -16.278 1.00 65.25 165 ASN A N 1
ATOM 1370 C CA . ASN A 1 165 ? 71.721 8.841 -15.963 1.00 65.25 165 ASN A CA 1
ATOM 1371 C C . ASN A 1 165 ? 72.251 7.855 -14.908 1.00 65.25 165 ASN A C 1
ATOM 1373 O O . ASN A 1 165 ? 73.461 7.697 -14.784 1.00 65.25 165 ASN A O 1
ATOM 1377 N N . SER A 1 166 ? 71.373 7.197 -14.147 1.00 61.34 166 SER A N 1
ATOM 1378 C CA . SER A 1 166 ? 71.743 6.034 -13.339 1.00 61.34 166 SER A CA 1
ATOM 1379 C C . SER A 1 166 ? 71.649 4.787 -14.216 1.00 61.34 166 SER A C 1
ATOM 1381 O O . SER A 1 166 ? 70.674 4.620 -14.933 1.00 61.34 166 SER A O 1
ATOM 1383 N N . GLU A 1 167 ? 72.610 3.871 -14.171 1.00 59.69 167 GLU A N 1
ATOM 1384 C CA . GLU A 1 167 ? 72.596 2.632 -14.977 1.00 59.69 167 GLU A CA 1
ATOM 1385 C C . GLU A 1 167 ? 71.493 1.621 -14.559 1.00 59.69 167 GLU A C 1
ATOM 1387 O O . GLU A 1 167 ? 71.599 0.420 -14.796 1.00 59.69 167 GLU A O 1
ATOM 1392 N N . MET A 1 168 ? 70.410 2.083 -13.927 1.00 57.34 168 MET A N 1
ATOM 1393 C CA . MET A 1 168 ? 69.255 1.281 -13.534 1.00 57.34 168 MET A CA 1
ATOM 1394 C C . MET A 1 168 ? 68.118 1.445 -14.545 1.00 57.34 168 MET A C 1
ATOM 1396 O O . MET A 1 168 ? 67.773 2.565 -14.914 1.00 57.34 168 MET A O 1
ATOM 1400 N N . LEU A 1 169 ? 67.490 0.337 -14.961 1.00 52.72 169 LEU A N 1
ATOM 1401 C CA . LEU A 1 169 ? 66.325 0.373 -15.852 1.00 52.72 169 LEU A CA 1
ATOM 1402 C C . LEU A 1 169 ? 65.162 1.148 -15.191 1.00 52.72 169 LEU A C 1
ATOM 1404 O O . LEU A 1 169 ? 64.616 0.677 -14.184 1.00 52.72 169 LEU A O 1
ATOM 1408 N N . PRO A 1 170 ? 64.740 2.297 -15.752 1.00 50.69 170 PRO A N 1
ATOM 1409 C CA . PRO A 1 170 ? 63.656 3.089 -15.187 1.00 50.69 170 PRO A CA 1
ATOM 1410 C C . PRO A 1 170 ? 62.321 2.329 -15.225 1.00 50.69 170 PRO A C 1
ATOM 1412 O O . PRO A 1 170 ? 61.969 1.717 -16.232 1.00 50.69 170 PRO A O 1
ATOM 1415 N N . GLY A 1 171 ? 61.564 2.373 -14.126 1.00 53.22 171 GLY A N 1
ATOM 1416 C CA . GLY A 1 171 ? 60.196 1.842 -14.032 1.00 53.22 171 GLY A CA 1
ATOM 1417 C C . GLY A 1 171 ? 60.055 0.433 -13.445 1.00 53.22 171 GLY A C 1
ATOM 1418 O O . GLY A 1 171 ? 59.026 0.153 -12.838 1.00 53.22 171 GLY A O 1
ATOM 1419 N N . ILE A 1 172 ? 61.071 -0.434 -13.545 1.00 54.06 172 ILE A N 1
ATOM 1420 C CA . ILE A 1 172 ? 60.980 -1.812 -13.015 1.00 54.06 172 ILE A CA 1
ATOM 1421 C C . ILE A 1 172 ? 61.220 -1.849 -11.502 1.00 54.06 172 ILE A C 1
ATOM 1423 O O . ILE A 1 172 ? 60.462 -2.492 -10.778 1.00 54.06 172 ILE A O 1
ATOM 1427 N N . TYR A 1 173 ? 62.254 -1.152 -11.029 1.00 54.78 173 TYR A N 1
ATOM 1428 C CA . TYR A 1 173 ? 62.666 -1.202 -9.624 1.00 54.78 173 TYR A CA 1
ATOM 1429 C C . TYR A 1 173 ? 61.934 -0.144 -8.790 1.00 54.78 173 TYR A C 1
ATOM 1431 O O . TYR A 1 173 ? 61.317 -0.445 -7.780 1.00 54.78 173 TYR A O 1
ATOM 1439 N N . THR A 1 174 ? 61.855 1.099 -9.257 1.00 54.28 174 THR A N 1
ATOM 1440 C CA . THR A 1 174 ? 61.406 2.210 -8.403 1.00 54.28 174 THR A CA 1
ATOM 1441 C C . THR A 1 174 ? 59.902 2.299 -8.161 1.00 54.28 174 THR A C 1
ATOM 1443 O O . THR A 1 174 ? 59.503 2.640 -7.051 1.00 54.28 174 THR A O 1
ATOM 1446 N N . ILE A 1 175 ? 59.052 1.953 -9.134 1.00 55.41 175 ILE A N 1
ATOM 1447 C CA . ILE A 1 175 ? 57.591 1.935 -8.913 1.00 55.41 175 ILE A CA 1
ATOM 1448 C C . ILE A 1 175 ? 57.210 0.768 -8.001 1.00 55.41 175 ILE A C 1
ATOM 1450 O O . ILE A 1 175 ? 56.357 0.913 -7.133 1.00 55.41 175 ILE A O 1
ATOM 1454 N N . ARG A 1 176 ? 57.858 -0.385 -8.193 1.00 57.88 176 ARG A N 1
ATOM 1455 C CA . ARG A 1 176 ? 57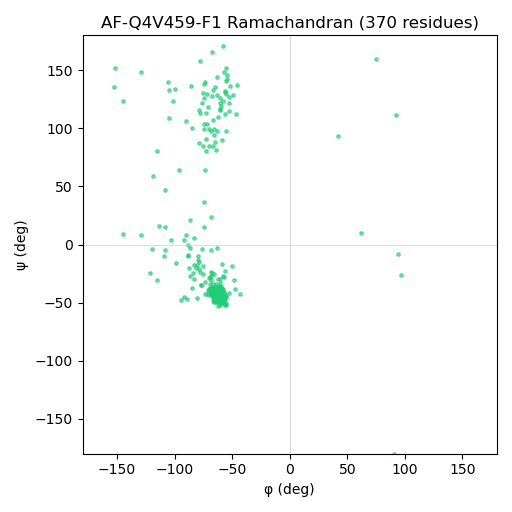.550 -1.606 -7.453 1.00 57.88 176 ARG A CA 1
ATOM 1456 C C . ARG A 1 176 ? 58.119 -1.595 -6.033 1.00 57.88 176 ARG A C 1
ATOM 1458 O O . ARG A 1 176 ? 57.463 -2.119 -5.137 1.00 57.88 176 ARG A O 1
ATOM 1465 N N . ASP A 1 177 ? 59.294 -1.001 -5.828 1.00 61.25 177 ASP A N 1
ATOM 1466 C CA . ASP A 1 177 ? 59.966 -0.999 -4.524 1.00 61.25 177 ASP A CA 1
ATOM 1467 C C . ASP A 1 177 ? 59.447 0.111 -3.601 1.00 61.25 177 ASP A C 1
ATOM 1469 O O . ASP A 1 177 ? 59.412 -0.055 -2.381 1.00 61.25 177 ASP A O 1
ATOM 1473 N N . SER A 1 178 ? 58.990 1.242 -4.152 1.00 66.12 178 SER A N 1
ATOM 1474 C CA . SER A 1 178 ? 58.363 2.288 -3.345 1.00 66.12 178 SER A CA 1
ATOM 1475 C C . SER A 1 178 ? 56.874 1.967 -3.148 1.00 66.12 178 SER A C 1
ATOM 1477 O O . SER A 1 178 ? 56.037 2.250 -4.009 1.00 66.12 178 SER A O 1
ATOM 1479 N N . SER A 1 179 ? 56.538 1.422 -1.976 1.00 66.75 179 SER A N 1
ATOM 1480 C CA . SER A 1 179 ? 55.155 1.125 -1.560 1.00 66.75 179 SER A CA 1
ATOM 1481 C C . SER A 1 179 ? 54.189 2.296 -1.791 1.00 66.75 179 SER A C 1
ATOM 1483 O O . SER A 1 179 ? 53.055 2.081 -2.199 1.00 66.75 179 SER A O 1
ATOM 1485 N N . ILE A 1 180 ? 54.640 3.533 -1.555 1.00 69.69 180 ILE A N 1
ATOM 1486 C CA . ILE A 1 180 ? 53.807 4.744 -1.644 1.00 69.69 180 ILE A CA 1
ATOM 1487 C C . ILE A 1 180 ? 53.500 5.108 -3.108 1.00 69.69 180 ILE A C 1
ATOM 1489 O O . ILE A 1 180 ? 52.368 5.455 -3.445 1.00 69.69 180 ILE A O 1
ATOM 1493 N N . CYS A 1 181 ? 54.493 5.022 -4.003 1.00 67.88 181 CYS A N 1
ATOM 1494 C CA . CYS A 1 181 ? 54.281 5.272 -5.435 1.00 67.88 181 CYS A CA 1
ATOM 1495 C C . CYS A 1 181 ? 53.357 4.216 -6.050 1.00 67.88 181 CYS A C 1
ATOM 1497 O O . CYS A 1 181 ? 52.487 4.562 -6.844 1.00 67.88 181 CYS A O 1
ATOM 1499 N N . LEU A 1 182 ? 53.498 2.946 -5.652 1.00 68.88 182 LEU A N 1
ATOM 1500 C CA . LEU A 1 182 ? 52.615 1.889 -6.135 1.00 68.88 182 LEU A CA 1
ATOM 1501 C C . LEU A 1 182 ? 51.161 2.140 -5.718 1.00 68.88 182 LEU A C 1
ATOM 1503 O O . LEU A 1 182 ? 50.286 2.105 -6.572 1.00 68.88 182 LEU A O 1
ATOM 1507 N N . GLU A 1 183 ? 50.909 2.465 -4.448 1.00 71.31 183 GLU A N 1
ATOM 1508 C CA . GLU A 1 183 ? 49.554 2.736 -3.946 1.00 71.31 183 GLU A CA 1
ATOM 1509 C C . GLU A 1 183 ? 48.913 3.950 -4.638 1.00 71.31 183 GLU A C 1
ATOM 1511 O O . GLU A 1 183 ? 47.790 3.871 -5.132 1.00 71.31 183 GLU A O 1
ATOM 1516 N N . THR A 1 184 ? 49.649 5.057 -4.769 1.00 71.50 184 THR A N 1
ATOM 1517 C CA . THR A 1 184 ? 49.152 6.263 -5.460 1.00 71.50 184 THR A CA 1
ATOM 1518 C C . THR A 1 184 ? 48.915 6.035 -6.955 1.00 71.50 184 THR A C 1
ATOM 1520 O O . THR A 1 184 ? 47.940 6.543 -7.517 1.00 71.50 184 THR A O 1
ATOM 1523 N N . LEU A 1 185 ? 49.764 5.242 -7.615 1.00 70.56 185 LEU A N 1
ATOM 1524 C CA . LEU A 1 185 ? 49.566 4.834 -9.003 1.00 70.56 185 LEU A CA 1
ATOM 1525 C C . LEU A 1 185 ? 48.346 3.916 -9.142 1.00 70.56 185 LEU A C 1
ATOM 1527 O O . LEU A 1 185 ? 47.564 4.086 -10.077 1.00 70.56 185 LEU A O 1
ATOM 1531 N N . GLU A 1 186 ? 48.157 2.973 -8.221 1.00 72.06 186 GLU A N 1
ATOM 1532 C CA . GLU A 1 186 ? 46.998 2.079 -8.187 1.00 72.06 186 GLU A CA 1
ATOM 1533 C C . GLU A 1 186 ? 45.693 2.859 -7.978 1.00 72.06 186 GLU A C 1
ATOM 1535 O O . GLU A 1 186 ? 44.719 2.620 -8.699 1.00 72.06 186 GLU A O 1
ATOM 1540 N N . GLU A 1 187 ? 45.671 3.845 -7.076 1.00 73.94 187 GLU A N 1
ATOM 1541 C CA . GLU A 1 187 ? 44.534 4.758 -6.906 1.00 73.94 187 GLU A CA 1
ATOM 1542 C C . GLU A 1 187 ? 44.255 5.548 -8.188 1.00 73.94 187 GLU A C 1
ATOM 1544 O O . GLU A 1 187 ? 43.112 5.611 -8.656 1.00 73.94 187 GLU A O 1
ATOM 1549 N N . LEU A 1 188 ? 45.296 6.106 -8.811 1.00 73.19 188 LEU A N 1
ATOM 1550 C CA . LEU A 1 188 ? 45.168 6.833 -10.069 1.00 73.19 188 LEU A CA 1
ATOM 1551 C C . LEU A 1 188 ? 44.609 5.925 -11.179 1.00 73.19 188 LEU A C 1
ATOM 1553 O O . LEU A 1 188 ? 43.663 6.311 -11.873 1.00 73.19 188 LEU A O 1
ATOM 1557 N N . MET A 1 189 ? 45.115 4.696 -11.308 1.00 69.31 189 MET A N 1
ATOM 1558 C CA . MET A 1 189 ? 44.608 3.685 -12.241 1.00 69.31 189 MET A CA 1
ATOM 1559 C C . MET A 1 189 ? 43.154 3.304 -11.951 1.00 69.31 189 MET A C 1
ATOM 1561 O O . MET A 1 189 ? 42.365 3.177 -12.891 1.00 69.31 189 MET A O 1
ATOM 1565 N N . ALA A 1 190 ? 42.753 3.199 -10.682 1.00 70.31 190 ALA A N 1
ATOM 1566 C CA . ALA A 1 190 ? 41.362 2.960 -10.309 1.00 70.31 190 ALA A CA 1
ATOM 1567 C C . ALA A 1 190 ? 40.452 4.103 -10.790 1.00 70.31 190 ALA A C 1
ATOM 1569 O O . ALA A 1 190 ? 39.383 3.845 -11.356 1.00 70.31 190 ALA A O 1
ATOM 1570 N N . THR A 1 191 ? 40.888 5.366 -10.669 1.00 73.19 191 THR A N 1
ATOM 1571 C CA . THR A 1 191 ? 40.122 6.502 -11.215 1.00 73.19 191 THR A CA 1
ATOM 1572 C C . THR A 1 191 ? 39.994 6.448 -12.740 1.00 73.19 191 THR A C 1
ATOM 1574 O O . THR A 1 191 ? 38.930 6.783 -13.273 1.00 73.19 191 THR A O 1
ATOM 1577 N N . PHE A 1 192 ? 41.026 5.985 -13.454 1.00 71.44 192 PHE A N 1
ATOM 1578 C CA . PHE A 1 192 ? 40.951 5.756 -14.899 1.00 71.44 192 PHE A CA 1
ATOM 1579 C C . PHE A 1 192 ? 40.003 4.608 -15.249 1.00 71.44 192 PHE A C 1
ATOM 1581 O O . PHE A 1 192 ? 39.215 4.749 -16.185 1.00 71.44 192 PHE A O 1
ATOM 1588 N N . GLY A 1 193 ? 39.993 3.533 -14.458 1.00 70.31 193 GLY A N 1
ATOM 1589 C CA . GLY A 1 193 ? 39.041 2.431 -14.586 1.00 70.31 193 GLY A CA 1
ATOM 1590 C C . GLY A 1 193 ? 37.592 2.916 -14.511 1.00 70.31 193 GLY A C 1
ATOM 1591 O O . GLY A 1 193 ? 36.815 2.682 -15.435 1.00 70.31 193 GLY A O 1
ATOM 1592 N N . PHE A 1 194 ? 37.226 3.679 -13.473 1.00 70.81 194 PHE A N 1
ATOM 1593 C CA . PHE A 1 194 ? 35.869 4.234 -13.342 1.00 70.81 194 PHE A CA 1
ATOM 1594 C C . PHE A 1 194 ? 35.486 5.155 -14.507 1.00 70.81 194 PHE A C 1
ATOM 1596 O O . PHE A 1 194 ? 34.356 5.101 -15.000 1.00 70.81 194 PHE A O 1
ATOM 1603 N N . ARG A 1 195 ? 36.417 5.992 -14.982 1.00 71.00 195 ARG A N 1
ATOM 1604 C CA . ARG A 1 195 ? 36.192 6.851 -16.158 1.00 71.00 195 ARG A CA 1
ATOM 1605 C C . ARG A 1 195 ? 35.954 6.030 -17.415 1.00 71.00 195 ARG A C 1
ATOM 1607 O O . ARG A 1 195 ? 35.037 6.355 -18.164 1.00 71.00 195 ARG A O 1
ATOM 1614 N N . PHE A 1 196 ? 36.741 4.980 -17.628 1.00 71.75 196 PHE A N 1
ATOM 1615 C CA . PHE A 1 196 ? 36.585 4.086 -18.766 1.00 71.75 196 PHE A CA 1
ATOM 1616 C C . PHE A 1 196 ? 35.236 3.367 -18.725 1.00 71.75 196 PHE A C 1
ATOM 1618 O O . PHE A 1 196 ? 34.518 3.385 -19.720 1.00 71.75 196 PHE A O 1
ATOM 1625 N N . TYR A 1 197 ? 34.832 2.826 -17.571 1.00 71.62 197 TYR A N 1
ATOM 1626 C CA . TYR A 1 197 ? 33.515 2.202 -17.416 1.00 71.62 197 TYR A CA 1
ATOM 1627 C C . TYR A 1 197 ? 32.374 3.182 -17.697 1.00 71.62 197 TYR A C 1
ATOM 1629 O O . TYR A 1 197 ? 31.451 2.847 -18.439 1.00 71.62 197 TYR A O 1
ATOM 1637 N N . ASN A 1 198 ? 32.456 4.409 -17.177 1.00 76.44 198 ASN A N 1
ATOM 1638 C CA . ASN A 1 198 ? 31.455 5.443 -17.443 1.00 76.44 198 ASN A CA 1
ATOM 1639 C C . ASN A 1 198 ? 31.432 5.857 -18.921 1.00 76.44 198 ASN A C 1
ATOM 1641 O O . ASN A 1 198 ? 30.355 6.026 -19.492 1.00 76.44 198 ASN A O 1
ATOM 1645 N N . ALA A 1 199 ? 32.598 5.997 -19.557 1.00 72.25 199 ALA A N 1
ATOM 1646 C CA . ALA A 1 199 ? 32.709 6.306 -20.980 1.00 72.25 199 ALA A CA 1
ATOM 1647 C C . ALA A 1 199 ? 32.147 5.174 -21.850 1.00 72.25 199 ALA A C 1
ATOM 1649 O O . ALA A 1 199 ? 31.388 5.449 -22.774 1.00 72.25 199 ALA A O 1
ATOM 1650 N N . ASN A 1 200 ? 32.443 3.918 -21.514 1.00 74.19 200 ASN A N 1
ATOM 1651 C CA . ASN A 1 200 ? 31.909 2.729 -22.175 1.00 74.19 200 ASN A CA 1
ATOM 1652 C C . ASN A 1 200 ? 30.383 2.632 -22.015 1.00 74.19 200 ASN A C 1
ATOM 1654 O O . ASN A 1 200 ? 29.666 2.431 -22.989 1.00 74.19 200 ASN A O 1
ATOM 1658 N N . ALA A 1 201 ? 29.855 2.858 -20.809 1.00 73.88 201 ALA A N 1
ATOM 1659 C CA . ALA A 1 201 ? 28.411 2.906 -20.579 1.00 73.88 201 ALA A CA 1
ATOM 1660 C C . ALA A 1 201 ? 27.743 4.028 -21.392 1.00 73.88 201 ALA A C 1
ATOM 1662 O O . ALA A 1 201 ? 26.705 3.812 -22.017 1.00 73.88 201 ALA A O 1
ATOM 1663 N N . CYS A 1 202 ? 28.362 5.213 -21.447 1.00 74.75 202 CYS A N 1
ATOM 1664 C CA . CYS A 1 202 ? 27.894 6.317 -22.286 1.00 74.75 202 CYS A CA 1
ATOM 1665 C C . CYS A 1 202 ? 27.951 5.975 -23.779 1.00 74.75 202 CYS A C 1
ATOM 1667 O O . CYS A 1 202 ? 27.037 6.348 -24.511 1.00 74.75 202 CYS A O 1
ATOM 1669 N N . TYR A 1 203 ? 28.999 5.286 -24.232 1.00 76.81 203 TYR A N 1
ATOM 1670 C CA . TYR A 1 203 ? 29.140 4.821 -25.609 1.00 76.81 203 TYR A CA 1
ATOM 1671 C C . TYR A 1 203 ? 28.028 3.832 -25.963 1.00 76.81 203 TYR A C 1
ATOM 1673 O O . TYR A 1 203 ? 27.265 4.110 -26.881 1.00 76.81 203 TYR A O 1
ATOM 1681 N N . LYS A 1 204 ? 27.834 2.772 -25.166 1.00 77.44 204 LYS A N 1
ATOM 1682 C CA . LYS A 1 204 ? 26.749 1.790 -25.353 1.00 77.44 204 LYS A CA 1
ATOM 1683 C C . LYS A 1 204 ? 25.366 2.437 -25.346 1.00 77.44 204 LYS A C 1
ATOM 1685 O O . LYS A 1 204 ? 24.503 2.095 -26.152 1.00 77.44 204 LYS A O 1
ATOM 1690 N N . MET A 1 205 ? 25.141 3.406 -24.458 1.00 78.50 205 MET A N 1
ATOM 1691 C CA . MET A 1 205 ? 23.884 4.153 -24.426 1.00 78.50 205 MET A CA 1
ATOM 1692 C C . MET A 1 205 ? 23.699 4.995 -25.692 1.00 78.50 205 MET A C 1
ATOM 1694 O O . MET A 1 205 ? 22.620 4.991 -26.280 1.00 78.50 205 MET A O 1
ATOM 1698 N N . LYS A 1 206 ? 24.739 5.708 -26.142 1.00 79.44 206 LYS A N 1
ATOM 1699 C CA . LYS A 1 206 ? 24.702 6.486 -27.390 1.00 79.44 206 LYS A CA 1
ATOM 1700 C C . LYS A 1 206 ? 24.495 5.599 -28.609 1.00 79.44 206 LYS A C 1
ATOM 1702 O O . LYS A 1 206 ? 23.730 5.974 -29.489 1.00 79.44 206 LYS A O 1
ATOM 1707 N N . GLU A 1 207 ? 25.140 4.444 -28.647 1.00 78.94 207 GLU A N 1
ATOM 1708 C CA . GLU A 1 207 ? 24.965 3.422 -29.672 1.00 78.94 207 GLU A CA 1
ATOM 1709 C C . GLU A 1 207 ? 23.513 2.944 -29.703 1.00 78.94 207 GLU A C 1
ATOM 1711 O O . GLU A 1 207 ? 22.872 3.025 -30.745 1.00 78.94 207 GLU A O 1
ATOM 1716 N N . THR A 1 208 ? 22.948 2.591 -28.546 1.00 80.06 208 THR A N 1
ATOM 1717 C CA . THR A 1 208 ? 21.539 2.188 -28.416 1.00 80.06 208 THR A CA 1
ATOM 1718 C C . THR A 1 208 ? 20.591 3.301 -28.872 1.00 80.06 208 THR A C 1
ATOM 1720 O O . THR A 1 208 ? 19.669 3.061 -29.648 1.00 80.06 208 THR A O 1
ATOM 1723 N N . LEU A 1 209 ? 20.818 4.544 -28.436 1.00 81.31 209 LEU A N 1
ATOM 1724 C CA . LEU A 1 209 ? 20.014 5.701 -28.841 1.00 81.31 209 LEU A CA 1
ATOM 1725 C C . LEU A 1 209 ? 20.122 5.982 -30.342 1.00 81.31 209 LEU A C 1
ATOM 1727 O O . LEU A 1 209 ? 19.117 6.305 -30.973 1.00 81.31 209 LEU A O 1
ATOM 1731 N N . SER A 1 210 ? 21.319 5.852 -30.911 1.00 80.06 210 SER A N 1
ATOM 1732 C CA . SER A 1 210 ? 21.563 5.979 -32.347 1.00 80.06 210 SER A CA 1
ATOM 1733 C C . SER A 1 210 ? 20.828 4.885 -33.118 1.00 80.06 210 SER A C 1
ATOM 1735 O O . SER A 1 210 ? 20.112 5.186 -34.071 1.00 80.06 210 SER A O 1
ATOM 1737 N N . MET A 1 211 ? 20.899 3.639 -32.640 1.00 78.62 211 MET A N 1
ATOM 1738 C CA . MET A 1 211 ? 20.137 2.506 -33.162 1.00 78.62 211 MET A CA 1
ATOM 1739 C C . MET A 1 211 ? 18.639 2.804 -33.163 1.00 78.62 211 MET A C 1
ATOM 1741 O O . MET A 1 211 ? 17.987 2.659 -34.193 1.00 78.62 211 MET A O 1
ATOM 1745 N N . VAL A 1 212 ? 18.090 3.276 -32.041 1.00 83.25 212 VAL A N 1
ATOM 1746 C CA . VAL A 1 212 ? 16.670 3.639 -31.923 1.00 83.25 212 VAL A CA 1
ATOM 1747 C C . VAL A 1 212 ? 16.317 4.791 -32.866 1.00 83.25 212 VAL A C 1
ATOM 1749 O O . VAL A 1 212 ? 15.285 4.744 -33.531 1.00 83.25 212 VAL A O 1
ATOM 1752 N N . ALA A 1 213 ? 17.158 5.819 -32.971 1.00 84.56 213 ALA A N 1
ATOM 1753 C CA . ALA A 1 213 ? 16.931 6.945 -33.874 1.00 84.56 213 ALA A CA 1
ATOM 1754 C C . ALA A 1 213 ? 16.950 6.515 -35.350 1.00 84.56 213 ALA A C 1
ATOM 1756 O O . ALA A 1 213 ? 16.095 6.940 -36.127 1.00 84.56 213 ALA A O 1
ATOM 1757 N N . GLN A 1 214 ? 17.878 5.641 -35.737 1.00 81.69 214 GLN A N 1
ATOM 1758 C CA . GLN A 1 214 ? 17.961 5.091 -37.089 1.00 81.69 214 GLN A CA 1
ATOM 1759 C C . GLN A 1 214 ? 16.785 4.159 -37.394 1.00 81.69 214 GLN A C 1
ATOM 1761 O O . GLN A 1 214 ? 16.199 4.220 -38.474 1.00 81.69 214 GLN A O 1
ATOM 1766 N N . SER A 1 215 ? 16.385 3.359 -36.411 1.00 81.06 215 SER A N 1
ATOM 1767 C CA . SER A 1 215 ? 15.199 2.503 -36.461 1.00 81.06 215 SER A CA 1
ATOM 1768 C C . SER A 1 215 ? 13.919 3.329 -36.658 1.00 81.06 215 SER A C 1
ATOM 1770 O O . SER A 1 215 ? 13.047 2.968 -37.438 1.00 81.06 215 SER A O 1
ATOM 1772 N N . ARG A 1 216 ? 13.825 4.510 -36.032 1.00 84.31 216 ARG A N 1
ATOM 1773 C CA . ARG A 1 216 ? 12.725 5.461 -36.273 1.00 84.31 216 ARG A CA 1
ATOM 1774 C C . ARG A 1 216 ? 12.754 6.045 -37.687 1.00 84.31 216 ARG A C 1
ATOM 1776 O O . ARG A 1 216 ? 11.700 6.185 -38.302 1.00 84.31 216 ARG A O 1
ATOM 1783 N N . LYS A 1 217 ? 13.936 6.380 -38.218 1.00 84.06 217 LYS A N 1
ATOM 1784 C CA . LYS A 1 217 ? 14.080 6.895 -39.593 1.00 84.06 217 LYS A CA 1
ATOM 1785 C C . LYS A 1 217 ? 13.665 5.860 -40.637 1.00 84.06 217 LYS A C 1
ATOM 1787 O O . LYS A 1 217 ? 12.905 6.192 -41.536 1.00 84.06 217 LYS A O 1
ATOM 1792 N N . THR A 1 218 ? 14.132 4.621 -40.496 1.00 80.69 218 THR A N 1
ATOM 1793 C CA . THR A 1 218 ? 13.774 3.502 -41.388 1.00 80.69 218 THR A CA 1
ATOM 1794 C C . THR A 1 218 ? 12.282 3.182 -41.320 1.00 80.69 218 THR A C 1
ATOM 1796 O O . THR A 1 218 ? 11.646 3.074 -42.366 1.00 80.69 218 THR A O 1
ATOM 1799 N N . PHE A 1 219 ? 11.695 3.153 -40.118 1.00 82.81 219 PHE A N 1
ATOM 1800 C CA . PHE A 1 219 ? 10.247 3.005 -39.936 1.00 82.81 219 PHE A CA 1
ATOM 1801 C C . PHE A 1 219 ? 9.458 4.102 -40.665 1.00 82.81 219 PHE A C 1
ATOM 1803 O O . PHE A 1 219 ? 8.514 3.811 -41.386 1.00 82.81 219 PHE A O 1
ATOM 1810 N N . THR A 1 220 ? 9.878 5.363 -40.528 1.00 82.69 220 THR A N 1
ATOM 1811 C CA . THR A 1 220 ? 9.191 6.505 -41.161 1.00 82.69 220 THR A CA 1
ATOM 1812 C C . THR A 1 220 ? 9.349 6.511 -42.685 1.00 82.69 220 THR A C 1
ATOM 1814 O O . THR A 1 220 ? 8.447 6.941 -43.396 1.00 82.69 220 THR A O 1
ATOM 1817 N N . ALA A 1 221 ? 10.494 6.052 -43.198 1.00 81.56 221 ALA A N 1
ATOM 1818 C CA . ALA A 1 221 ? 10.779 6.026 -44.631 1.00 81.56 221 ALA A CA 1
ATOM 1819 C C . ALA A 1 221 ? 10.033 4.913 -45.383 1.00 81.56 221 ALA A C 1
ATOM 1821 O O . ALA A 1 221 ? 9.928 4.984 -46.608 1.00 81.56 221 ALA A O 1
ATOM 1822 N N . THR A 1 222 ? 9.532 3.886 -44.689 1.00 77.31 222 THR A N 1
ATOM 1823 C CA . THR A 1 222 ? 8.958 2.717 -45.359 1.00 77.31 222 THR A CA 1
ATOM 1824 C C . THR A 1 222 ? 7.433 2.754 -45.363 1.00 77.31 222 THR A C 1
ATOM 1826 O O . THR A 1 222 ? 6.798 2.834 -44.320 1.00 77.31 222 THR A O 1
ATOM 1829 N N . SER A 1 223 ? 6.831 2.681 -46.556 1.00 73.44 223 SER A N 1
ATOM 1830 C CA . SER A 1 223 ? 5.373 2.806 -46.726 1.00 73.44 223 SER A CA 1
ATOM 1831 C C . SER A 1 223 ? 4.602 1.492 -46.561 1.00 73.44 223 SER A C 1
ATOM 1833 O O . SER A 1 223 ? 3.417 1.532 -46.247 1.00 73.44 223 SER A O 1
ATOM 1835 N N . TYR A 1 224 ? 5.235 0.343 -46.824 1.00 70.56 224 TYR A N 1
ATOM 1836 C CA . TYR A 1 224 ? 4.538 -0.950 -46.922 1.00 70.56 224 TYR A CA 1
ATOM 1837 C C . TYR A 1 224 ? 5.036 -2.012 -45.932 1.00 70.56 224 TYR A C 1
ATOM 1839 O O . TYR A 1 224 ? 4.291 -2.933 -45.613 1.00 70.56 224 TYR A O 1
ATOM 1847 N N . PHE A 1 225 ? 6.278 -1.919 -45.446 1.00 68.12 225 PHE A N 1
ATOM 1848 C CA . PHE A 1 225 ? 6.895 -2.946 -44.600 1.00 68.12 225 PHE A CA 1
ATOM 1849 C C . PHE A 1 225 ? 7.944 -2.345 -43.657 1.00 68.12 225 PHE A C 1
ATOM 1851 O O . PHE A 1 225 ? 8.553 -1.347 -43.989 1.00 68.12 225 PHE A O 1
ATOM 1858 N N . THR A 1 226 ? 8.193 -2.924 -42.487 1.00 72.69 226 THR A N 1
ATOM 1859 C CA . THR A 1 226 ? 9.267 -2.479 -41.584 1.00 72.69 226 THR A CA 1
ATOM 1860 C C . THR A 1 226 ? 9.743 -3.656 -40.741 1.00 72.69 226 THR A C 1
ATOM 1862 O O . THR A 1 226 ? 8.926 -4.401 -40.207 1.00 72.69 226 THR A O 1
ATOM 1865 N N . ASP A 1 227 ? 11.059 -3.812 -40.587 1.00 72.00 227 ASP A N 1
ATOM 1866 C CA . ASP A 1 227 ? 11.634 -4.808 -39.669 1.00 72.00 227 ASP A CA 1
ATOM 1867 C C . ASP A 1 227 ? 11.606 -4.341 -38.201 1.00 72.00 227 ASP A C 1
ATOM 1869 O O . ASP A 1 227 ? 11.799 -5.128 -37.276 1.00 72.00 227 ASP A O 1
ATOM 1873 N N . VAL A 1 228 ? 11.373 -3.046 -37.974 1.00 72.62 228 V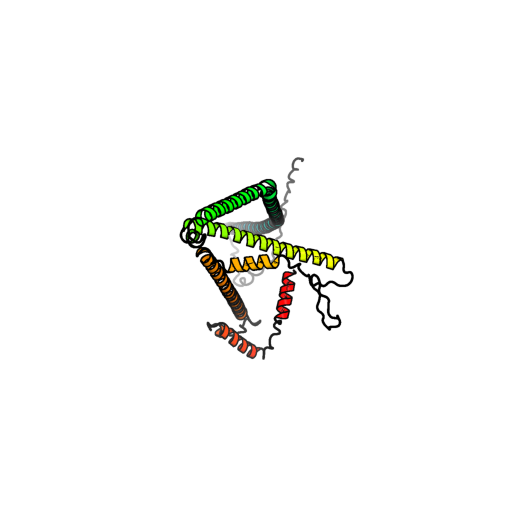AL A N 1
ATOM 1874 C CA . VAL A 1 228 ? 11.366 -2.402 -36.657 1.00 72.62 228 VAL A CA 1
ATOM 1875 C C . VAL A 1 228 ? 9.925 -2.096 -36.231 1.00 72.62 228 VAL A C 1
ATOM 1877 O O . VAL A 1 228 ? 9.158 -1.588 -37.052 1.00 72.62 228 VAL A O 1
ATOM 1880 N N . PRO A 1 229 ? 9.558 -2.289 -34.947 1.00 67.94 229 PRO A N 1
ATOM 1881 C CA . PRO A 1 229 ? 10.355 -2.899 -33.871 1.00 67.94 229 PRO A CA 1
ATOM 1882 C C . PRO A 1 229 ? 10.375 -4.432 -33.925 1.00 67.94 229 PRO A C 1
ATOM 1884 O O . PRO A 1 229 ? 11.174 -5.053 -33.229 1.00 67.94 229 PRO A O 1
ATOM 1887 N N . TYR A 1 230 ? 9.494 -5.034 -34.721 1.00 72.88 230 TYR A N 1
ATOM 1888 C CA . TYR A 1 230 ? 9.348 -6.476 -34.835 1.00 72.88 230 TYR A CA 1
ATOM 1889 C C . TYR A 1 230 ? 8.990 -6.852 -36.284 1.00 72.88 230 TYR A C 1
ATOM 1891 O O . TYR A 1 230 ? 7.974 -6.370 -36.784 1.00 72.88 230 TYR A O 1
ATOM 1899 N N . PRO A 1 231 ? 9.769 -7.725 -36.953 1.00 68.31 231 PRO A N 1
ATOM 1900 C CA . PRO A 1 231 ? 9.602 -8.034 -38.377 1.00 68.31 231 PRO A CA 1
ATOM 1901 C C . PRO A 1 231 ? 8.419 -8.971 -38.694 1.00 68.31 231 PRO A C 1
ATOM 1903 O O . PRO A 1 231 ? 8.160 -9.262 -39.865 1.00 68.31 231 PRO A O 1
ATOM 1906 N N . GLY A 1 232 ? 7.705 -9.478 -37.682 1.00 70.88 232 GLY A N 1
ATOM 1907 C CA . GLY A 1 232 ? 6.635 -10.462 -37.874 1.00 70.88 232 GLY A CA 1
ATOM 1908 C C . GLY A 1 232 ? 7.143 -11.877 -38.174 1.00 70.88 232 GLY A C 1
ATOM 1909 O O . GLY A 1 232 ? 8.277 -12.075 -38.619 1.00 70.88 232 GLY A O 1
ATOM 1910 N N . PHE A 1 233 ? 6.285 -12.876 -37.954 1.00 72.19 233 PHE A N 1
ATOM 1911 C CA . PHE A 1 233 ? 6.561 -14.261 -38.335 1.00 72.19 233 PHE A CA 1
ATOM 1912 C C . PHE A 1 233 ? 6.451 -14.444 -39.858 1.00 72.19 233 PHE A C 1
ATOM 1914 O O . PHE A 1 233 ? 5.563 -13.891 -40.507 1.00 72.19 233 PHE A O 1
ATOM 1921 N N . ASN A 1 234 ? 7.359 -15.226 -40.447 1.00 67.50 234 ASN A N 1
ATOM 1922 C CA . ASN A 1 234 ? 7.304 -15.616 -41.860 1.00 67.50 234 ASN A CA 1
ATOM 1923 C C . ASN A 1 234 ? 6.634 -16.993 -41.987 1.00 67.50 234 ASN A C 1
ATOM 1925 O O . ASN A 1 234 ? 7.280 -17.962 -42.382 1.00 67.50 234 ASN A O 1
ATOM 1929 N N . ASP A 1 235 ? 5.356 -17.091 -41.612 1.00 63.41 235 ASP A N 1
ATOM 1930 C CA . ASP A 1 235 ? 4.685 -18.372 -41.315 1.00 63.41 235 ASP A CA 1
ATOM 1931 C C . ASP A 1 235 ? 4.566 -19.366 -42.481 1.00 63.41 235 ASP A C 1
ATOM 1933 O O . ASP A 1 235 ? 4.081 -20.478 -42.294 1.00 63.41 235 ASP A O 1
ATOM 1937 N N . ARG A 1 236 ? 4.999 -19.020 -43.695 1.00 68.88 236 ARG A N 1
ATOM 1938 C CA . ARG A 1 236 ? 4.916 -19.915 -44.863 1.00 68.88 236 ARG A CA 1
ATOM 1939 C C . ARG A 1 236 ? 6.091 -19.789 -45.831 1.00 68.88 236 ARG A C 1
ATOM 1941 O O . ARG A 1 236 ? 6.026 -20.316 -46.935 1.00 68.88 236 ARG A O 1
ATOM 1948 N N . GLY A 1 237 ? 7.137 -19.047 -45.459 1.00 66.62 237 GLY A N 1
ATOM 1949 C CA . GLY A 1 237 ? 8.295 -18.811 -46.329 1.00 66.62 237 GLY A CA 1
ATOM 1950 C C . GLY A 1 237 ? 7.985 -18.064 -47.635 1.00 66.62 237 GLY A C 1
ATOM 1951 O O . GLY A 1 237 ? 8.853 -17.982 -48.496 1.00 66.62 237 GLY A O 1
ATOM 1952 N N . PHE A 1 238 ? 6.776 -17.510 -47.803 1.00 69.12 238 PHE A N 1
ATOM 1953 C CA . PHE A 1 238 ? 6.398 -16.767 -49.012 1.00 69.12 238 PHE A CA 1
ATOM 1954 C C . PHE A 1 238 ? 7.158 -15.445 -49.150 1.00 69.12 238 PHE A C 1
ATOM 1956 O O . PHE A 1 238 ? 7.319 -14.938 -50.258 1.00 69.12 238 PHE A O 1
ATOM 1963 N N . CYS A 1 239 ? 7.647 -14.882 -48.040 1.00 68.56 239 CYS A N 1
ATOM 1964 C CA . CYS A 1 239 ? 8.589 -13.775 -48.099 1.00 68.56 239 CYS A CA 1
ATOM 1965 C C . CYS A 1 239 ? 9.970 -14.318 -48.484 1.00 68.56 239 CYS A C 1
ATOM 1967 O O . CYS A 1 239 ? 10.523 -15.141 -47.750 1.00 68.56 239 CYS A O 1
ATOM 1969 N N . GLY A 1 240 ? 10.533 -13.818 -49.589 1.00 65.31 240 GLY A N 1
ATOM 1970 C CA . GLY A 1 240 ? 11.921 -14.083 -49.977 1.00 65.31 240 GLY A CA 1
ATOM 1971 C C . GLY A 1 240 ? 12.936 -13.656 -48.901 1.00 65.31 240 GLY A C 1
ATOM 1972 O O . GLY A 1 240 ? 12.556 -13.008 -47.919 1.00 65.31 240 GLY A O 1
ATOM 1973 N N . PRO A 1 241 ? 14.226 -14.013 -49.059 1.00 64.38 241 PRO A N 1
ATOM 1974 C CA . PRO A 1 241 ? 15.275 -13.639 -48.113 1.00 64.38 241 PRO A CA 1
ATOM 1975 C C . PRO A 1 241 ? 15.262 -12.123 -47.884 1.00 64.38 241 PRO A C 1
ATOM 1977 O O . PRO A 1 241 ? 15.467 -11.334 -48.806 1.00 64.38 241 PRO A O 1
ATOM 1980 N N . ARG A 1 242 ? 14.951 -11.723 -46.647 1.00 62.28 242 ARG A N 1
ATOM 1981 C CA . ARG A 1 242 ? 14.798 -10.321 -46.254 1.00 62.28 242 ARG A CA 1
ATOM 1982 C C . ARG A 1 242 ? 16.181 -9.689 -46.138 1.00 62.28 242 ARG A C 1
ATOM 1984 O O . ARG A 1 242 ? 17.059 -10.240 -45.473 1.00 62.28 242 ARG A O 1
ATOM 1991 N N . GLN A 1 243 ? 16.381 -8.531 -46.763 1.00 60.50 243 GLN A N 1
ATOM 1992 C CA . GLN A 1 243 ? 17.535 -7.693 -46.451 1.00 60.50 243 GLN A CA 1
ATOM 1993 C C . GLN A 1 243 ? 17.267 -7.016 -45.110 1.00 60.50 243 GLN A C 1
ATOM 1995 O O . GLN A 1 243 ? 16.754 -5.902 -45.059 1.00 60.50 243 GLN A O 1
ATOM 2000 N N . ASN A 1 244 ? 17.573 -7.719 -44.021 1.00 59.03 244 ASN A N 1
ATOM 2001 C CA . ASN A 1 244 ? 17.536 -7.119 -42.696 1.00 59.03 244 ASN A CA 1
ATOM 2002 C C . ASN A 1 244 ? 18.437 -5.879 -42.710 1.00 59.03 244 ASN A C 1
ATOM 2004 O O . ASN A 1 244 ? 19.525 -5.910 -43.292 1.00 59.03 244 ASN A O 1
ATOM 2008 N N . SER A 1 245 ? 18.007 -4.807 -42.046 1.00 57.56 245 SER A N 1
ATOM 2009 C CA . SER A 1 245 ? 18.826 -3.605 -41.856 1.00 57.56 245 SER A CA 1
ATOM 2010 C C . SER A 1 245 ? 20.065 -3.934 -41.009 1.00 57.56 245 SER A C 1
ATOM 2012 O O . SER A 1 245 ? 20.081 -3.724 -39.798 1.00 57.56 245 SER A O 1
ATOM 2014 N N . ALA A 1 246 ? 21.107 -4.491 -41.624 1.00 53.81 246 ALA A N 1
ATOM 2015 C CA . ALA A 1 246 ? 22.392 -4.720 -40.986 1.00 53.81 246 ALA A CA 1
ATOM 2016 C C . ALA A 1 246 ? 23.103 -3.370 -40.865 1.00 53.81 246 ALA A C 1
ATOM 2018 O O . ALA A 1 246 ? 23.607 -2.819 -41.844 1.00 53.81 246 ALA A O 1
ATOM 2019 N N . MET A 1 247 ? 23.113 -2.801 -39.661 1.00 50.88 247 MET A N 1
ATOM 2020 C CA . MET A 1 247 ? 23.918 -1.619 -39.386 1.00 50.88 247 MET A CA 1
ATOM 2021 C C . MET A 1 247 ? 25.391 -2.030 -39.336 1.00 50.88 247 MET A C 1
ATOM 2023 O O . MET A 1 247 ? 25.822 -2.722 -38.417 1.00 50.88 247 MET A O 1
ATOM 2027 N N . THR A 1 248 ? 26.181 -1.569 -40.303 1.00 50.06 248 THR A N 1
ATOM 2028 C CA . THR A 1 248 ? 27.641 -1.564 -40.195 1.00 50.06 248 THR A CA 1
ATOM 2029 C C . THR A 1 248 ? 28.034 -0.450 -39.229 1.00 50.06 248 THR A C 1
ATOM 2031 O O . THR A 1 248 ? 28.052 0.728 -39.597 1.00 50.06 248 THR A O 1
ATOM 2034 N N . LEU A 1 249 ? 28.310 -0.795 -37.972 1.00 47.53 249 LEU A N 1
ATOM 2035 C CA . LEU A 1 249 ? 29.004 0.119 -37.069 1.00 47.53 249 LEU A CA 1
ATOM 2036 C C . LEU A 1 249 ? 30.370 0.420 -37.689 1.00 47.53 249 LEU A C 1
ATOM 2038 O O . LEU A 1 249 ? 31.103 -0.492 -38.066 1.00 47.53 249 LEU A O 1
ATOM 2042 N N . ASN A 1 250 ? 30.688 1.703 -37.854 1.00 50.28 250 ASN A N 1
ATOM 2043 C CA . ASN A 1 250 ? 31.974 2.121 -38.393 1.00 50.28 250 ASN A CA 1
ATOM 2044 C C . ASN A 1 250 ? 33.041 1.760 -37.347 1.00 50.28 250 ASN A C 1
ATOM 2046 O O . ASN A 1 250 ? 33.196 2.447 -36.338 1.00 50.28 250 ASN A O 1
ATOM 2050 N N . ALA A 1 251 ? 33.694 0.618 -37.551 1.00 49.03 251 ALA A N 1
ATOM 2051 C CA . ALA A 1 251 ? 34.505 -0.111 -36.580 1.00 49.03 251 ALA A CA 1
ATOM 2052 C C . ALA A 1 251 ? 35.873 0.536 -36.292 1.00 49.03 251 ALA A C 1
ATOM 2054 O O . ALA A 1 251 ? 36.857 -0.169 -36.114 1.00 49.03 251 ALA A O 1
ATOM 2055 N N . LYS A 1 252 ? 35.972 1.870 -36.258 1.00 54.06 252 LYS A N 1
ATOM 2056 C CA . LYS A 1 252 ? 37.260 2.546 -36.018 1.00 54.06 252 LYS A CA 1
ATOM 2057 C C . LYS A 1 252 ? 37.632 2.692 -34.540 1.00 54.06 252 LYS A C 1
ATOM 2059 O O . LYS A 1 252 ? 38.815 2.741 -34.235 1.00 54.06 252 LYS A O 1
ATOM 2064 N N . ASP A 1 253 ? 36.659 2.690 -33.633 1.00 53.47 253 ASP A N 1
ATOM 2065 C CA . ASP A 1 253 ? 36.909 2.773 -32.185 1.00 53.47 253 ASP A CA 1
ATOM 2066 C C . ASP A 1 253 ? 36.895 1.450 -31.375 1.00 53.47 253 ASP A C 1
ATOM 2068 O O . ASP A 1 253 ? 37.423 1.478 -30.261 1.00 53.47 253 ASP A O 1
ATOM 2072 N N . PRO A 1 254 ? 36.373 0.286 -31.840 1.00 53.38 254 PRO A N 1
ATOM 2073 C CA . PRO A 1 254 ? 36.349 -0.940 -31.038 1.00 53.38 254 PRO A CA 1
ATOM 2074 C C . PRO A 1 254 ? 37.733 -1.407 -30.596 1.00 53.38 254 PRO A C 1
ATOM 2076 O O . PRO A 1 254 ? 37.872 -1.805 -29.448 1.00 53.38 254 PRO A O 1
ATOM 2079 N N . GLU A 1 255 ? 38.758 -1.311 -31.452 1.00 55.44 255 GLU A N 1
ATOM 2080 C CA . GLU A 1 255 ? 40.098 -1.833 -31.136 1.00 55.44 255 GLU A CA 1
ATOM 2081 C C . GLU A 1 255 ? 40.698 -1.169 -29.890 1.00 55.44 255 GLU A C 1
ATOM 2083 O O . GLU A 1 255 ? 41.263 -1.847 -29.032 1.00 55.44 255 GLU A O 1
ATOM 2088 N N . HIS A 1 256 ? 40.511 0.147 -29.730 1.00 57.66 256 HIS A N 1
ATOM 2089 C CA . HIS A 1 256 ? 40.976 0.861 -28.540 1.00 57.66 256 HIS A CA 1
ATOM 2090 C C . HIS A 1 256 ? 40.201 0.428 -27.292 1.00 57.66 256 HIS A C 1
ATOM 2092 O O . HIS A 1 256 ? 40.798 0.232 -26.232 1.00 57.66 256 HIS A O 1
ATOM 2098 N N . TYR A 1 257 ? 38.880 0.253 -27.403 1.00 60.03 257 TYR A N 1
ATOM 2099 C CA . TYR A 1 257 ? 38.066 -0.218 -26.286 1.00 60.03 257 TYR A CA 1
ATOM 2100 C C . TYR A 1 257 ? 38.395 -1.663 -25.912 1.00 60.03 257 TYR A C 1
ATOM 2102 O O . TYR A 1 257 ? 38.514 -1.939 -24.723 1.00 60.03 257 TYR A O 1
ATOM 2110 N N . GLU A 1 258 ? 38.586 -2.563 -26.879 1.00 61.97 258 GLU A N 1
ATOM 2111 C CA . GLU A 1 258 ? 38.961 -3.957 -26.635 1.00 61.97 258 GLU A CA 1
ATOM 2112 C C . GLU A 1 258 ? 40.341 -4.063 -25.994 1.00 61.97 258 GLU A C 1
ATOM 2114 O O . GLU A 1 258 ? 40.475 -4.745 -24.980 1.00 61.97 258 GLU A O 1
ATOM 2119 N N . LEU A 1 259 ? 41.345 -3.333 -26.492 1.00 61.69 259 LEU A N 1
ATOM 2120 C CA . LEU A 1 259 ? 42.681 -3.305 -25.888 1.00 61.69 259 LEU A CA 1
ATOM 2121 C C . LEU A 1 259 ? 42.641 -2.815 -24.437 1.00 61.69 259 LEU A C 1
ATOM 2123 O O . LEU A 1 259 ? 43.237 -3.438 -23.556 1.00 61.69 259 LEU A O 1
ATOM 2127 N N . ILE A 1 260 ? 41.902 -1.736 -24.158 1.00 58.16 260 ILE A N 1
ATOM 2128 C CA . ILE A 1 260 ? 41.745 -1.237 -22.786 1.00 58.16 260 ILE A CA 1
ATOM 2129 C C . ILE A 1 260 ? 40.947 -2.234 -21.938 1.00 58.16 260 ILE A C 1
ATOM 2131 O O . ILE A 1 260 ? 41.266 -2.431 -20.769 1.00 58.16 260 ILE A O 1
ATOM 2135 N N . HIS A 1 261 ? 39.943 -2.906 -22.500 1.00 60.91 261 HIS A N 1
ATOM 2136 C CA . HIS A 1 261 ? 39.162 -3.914 -21.785 1.00 60.91 261 HIS A CA 1
ATOM 2137 C C . HIS A 1 261 ? 40.005 -5.148 -21.442 1.00 60.91 261 HIS A C 1
ATOM 2139 O O . HIS A 1 261 ? 39.896 -5.662 -20.330 1.00 60.91 261 HIS A O 1
ATOM 2145 N N . ILE A 1 262 ? 40.881 -5.590 -22.350 1.00 64.31 262 ILE A N 1
ATOM 2146 C CA . ILE A 1 262 ? 41.873 -6.643 -22.104 1.00 64.31 262 ILE A CA 1
ATOM 2147 C C . ILE A 1 262 ? 42.815 -6.193 -20.983 1.00 64.31 262 ILE A C 1
ATOM 2149 O O . ILE A 1 262 ? 42.990 -6.922 -20.007 1.00 64.31 262 ILE A O 1
ATOM 2153 N N . PHE A 1 263 ? 43.337 -4.968 -21.050 1.00 62.53 263 PHE A N 1
ATOM 2154 C CA . PHE A 1 263 ? 44.222 -4.414 -20.023 1.00 62.53 263 PHE A CA 1
ATOM 2155 C C . PHE A 1 263 ? 43.550 -4.313 -18.641 1.00 62.53 263 PHE A C 1
ATOM 2157 O O . PHE A 1 263 ? 44.113 -4.746 -17.634 1.00 62.53 263 PHE A O 1
ATOM 2164 N N . LEU A 1 264 ? 42.315 -3.811 -18.575 1.00 60.25 264 LEU A N 1
ATOM 2165 C CA . LEU A 1 264 ? 41.535 -3.727 -17.337 1.00 60.25 264 LEU A CA 1
ATOM 2166 C C . LEU A 1 264 ? 41.112 -5.106 -16.818 1.00 60.25 264 LEU A C 1
ATOM 2168 O O . LEU A 1 264 ? 41.007 -5.284 -15.609 1.00 60.25 264 LEU A O 1
ATOM 2172 N N . SER A 1 265 ? 40.906 -6.090 -17.698 1.00 60.75 265 SER A N 1
ATOM 2173 C CA . SER A 1 265 ? 40.629 -7.475 -17.294 1.00 60.75 265 SER A CA 1
ATOM 2174 C C . SER A 1 265 ? 41.868 -8.194 -16.750 1.00 60.75 265 SER A C 1
ATOM 2176 O O . SER A 1 265 ? 41.746 -9.021 -15.849 1.00 60.75 265 SER A O 1
ATOM 2178 N N . GLY A 1 266 ? 43.055 -7.857 -17.270 1.00 54.94 266 GLY A N 1
ATOM 2179 C CA . GLY A 1 266 ? 44.345 -8.363 -16.796 1.00 54.94 266 GLY A CA 1
ATOM 2180 C C . GLY A 1 266 ? 44.865 -7.634 -15.556 1.00 54.94 266 GLY A C 1
ATOM 2181 O O . GLY A 1 266 ? 45.723 -8.157 -14.843 1.00 54.94 266 GLY A O 1
ATOM 2182 N N . SER A 1 267 ? 44.330 -6.446 -15.266 1.00 54.78 267 SER A N 1
ATOM 2183 C CA . SER A 1 267 ? 44.578 -5.748 -14.010 1.00 54.78 267 SER A CA 1
ATOM 2184 C C . SER A 1 267 ? 44.072 -6.636 -12.875 1.00 54.78 267 SER A C 1
ATOM 2186 O O . SER A 1 267 ? 42.880 -6.943 -12.800 1.00 54.78 267 SER A O 1
ATOM 2188 N N . ARG A 1 268 ? 44.976 -7.082 -11.990 1.00 51.12 268 ARG A N 1
ATOM 2189 C CA . ARG A 1 268 ? 44.581 -7.777 -10.755 1.00 51.12 268 ARG A CA 1
ATOM 2190 C C . ARG A 1 268 ? 43.505 -6.924 -10.098 1.00 51.12 268 ARG A C 1
ATOM 2192 O O . ARG A 1 268 ? 43.716 -5.724 -9.970 1.00 51.12 268 ARG A O 1
ATOM 2199 N N . LYS A 1 269 ? 42.358 -7.511 -9.737 1.00 52.12 269 LYS A N 1
ATOM 2200 C CA . LYS A 1 269 ? 41.287 -6.789 -9.038 1.00 52.12 269 LYS A CA 1
ATOM 2201 C C . LYS A 1 269 ? 41.888 -6.174 -7.771 1.00 52.12 269 LYS A C 1
ATOM 2203 O O . LYS A 1 269 ? 42.112 -6.869 -6.782 1.00 52.12 269 LYS A O 1
ATOM 2208 N N . ILE A 1 270 ? 42.243 -4.896 -7.869 1.00 51.47 270 ILE A N 1
ATOM 2209 C CA . ILE A 1 270 ? 42.893 -4.116 -6.825 1.00 51.47 270 ILE A CA 1
ATOM 2210 C C . ILE A 1 270 ? 41.926 -4.104 -5.641 1.00 51.47 270 ILE A C 1
ATOM 2212 O O . ILE A 1 270 ? 40.754 -3.745 -5.769 1.00 51.47 270 ILE A O 1
ATOM 2216 N N . GLY A 1 271 ? 42.398 -4.589 -4.498 1.00 50.66 271 GLY A N 1
ATOM 2217 C CA . GLY A 1 271 ? 41.623 -4.644 -3.268 1.00 50.66 271 GLY A CA 1
ATOM 2218 C C . GLY A 1 271 ? 40.870 -5.956 -3.057 1.00 50.66 271 GLY A C 1
ATOM 2219 O O . GLY A 1 271 ? 39.824 -6.232 -3.641 1.00 50.66 271 GLY A O 1
ATOM 2220 N N . MET A 1 272 ? 41.328 -6.695 -2.050 1.00 50.38 272 MET A N 1
ATOM 2221 C CA . MET A 1 272 ? 40.611 -7.779 -1.365 1.00 50.38 272 MET A CA 1
ATOM 2222 C C . MET A 1 272 ? 39.183 -7.366 -0.924 1.00 50.38 272 MET A C 1
ATOM 2224 O O . MET A 1 272 ? 38.331 -8.217 -0.677 1.00 50.38 272 MET A O 1
ATOM 2228 N N . THR A 1 273 ? 38.902 -6.060 -0.841 1.00 59.56 273 THR A N 1
ATOM 2229 C CA . THR A 1 273 ? 37.589 -5.456 -0.569 1.00 59.56 273 THR A CA 1
ATOM 2230 C C . THR A 1 273 ? 36.578 -5.641 -1.704 1.00 59.56 273 THR A C 1
ATOM 2232 O O . THR A 1 273 ? 35.418 -5.931 -1.413 1.00 59.56 273 THR A O 1
ATOM 2235 N N . THR A 1 274 ? 36.982 -5.537 -2.976 1.00 59.88 274 THR A N 1
ATOM 2236 C CA . THR A 1 274 ? 36.061 -5.701 -4.120 1.00 59.88 274 THR A CA 1
ATOM 2237 C C . THR A 1 274 ? 35.634 -7.158 -4.281 1.00 59.88 274 THR A C 1
ATOM 2239 O O . THR A 1 274 ? 34.443 -7.435 -4.401 1.00 59.88 274 THR A O 1
ATOM 2242 N N . ALA A 1 275 ? 36.573 -8.099 -4.153 1.00 63.97 275 ALA A N 1
ATOM 2243 C CA . ALA A 1 275 ? 36.284 -9.534 -4.169 1.00 63.97 275 ALA A CA 1
ATOM 2244 C C . ALA A 1 275 ? 35.338 -9.947 -3.026 1.00 63.97 275 ALA A C 1
ATOM 2246 O O . ALA A 1 275 ? 34.379 -10.685 -3.246 1.00 63.97 275 ALA A O 1
ATOM 2247 N N . LYS A 1 276 ? 35.545 -9.410 -1.813 1.00 73.75 276 LYS A N 1
ATOM 2248 C CA . LYS A 1 276 ? 34.622 -9.608 -0.680 1.00 73.75 276 LYS A CA 1
ATOM 2249 C C . LYS A 1 276 ? 33.230 -9.030 -0.958 1.00 73.75 276 LYS A C 1
ATOM 2251 O O . LYS A 1 276 ? 32.235 -9.635 -0.562 1.00 73.75 276 LYS A O 1
ATOM 2256 N N . LEU A 1 277 ? 33.143 -7.875 -1.625 1.00 71.50 277 LEU A N 1
ATOM 2257 C CA . LEU A 1 277 ? 31.868 -7.263 -2.009 1.00 71.50 277 LEU A CA 1
ATOM 2258 C C . LEU A 1 277 ? 31.122 -8.125 -3.039 1.00 71.50 277 LEU A C 1
ATOM 2260 O O . LEU A 1 277 ? 29.940 -8.397 -2.849 1.00 71.50 277 LEU A O 1
ATOM 2264 N N . GLU A 1 278 ? 31.804 -8.595 -4.086 1.00 72.44 278 GLU A N 1
ATOM 2265 C CA . GLU A 1 278 ? 31.234 -9.500 -5.095 1.00 72.44 278 GLU A CA 1
ATOM 2266 C C . GLU A 1 278 ? 30.748 -10.806 -4.463 1.00 72.44 278 GLU A C 1
ATOM 2268 O O . GLU A 1 278 ? 29.626 -11.235 -4.725 1.00 72.44 278 GLU A O 1
ATOM 2273 N N . GLN A 1 279 ? 31.541 -11.399 -3.566 1.00 80.44 279 GLN A N 1
ATOM 2274 C CA . GLN A 1 279 ? 31.149 -12.601 -2.833 1.00 80.44 279 GLN A CA 1
ATOM 2275 C C . GLN A 1 279 ? 29.908 -12.350 -1.966 1.00 80.44 279 GLN A C 1
ATOM 2277 O O . GLN A 1 279 ? 28.996 -13.172 -1.927 1.00 80.44 279 GLN A O 1
ATOM 2282 N N . LYS A 1 280 ? 29.816 -11.179 -1.323 1.00 82.56 280 LYS A N 1
ATOM 2283 C CA . LYS A 1 280 ? 28.624 -10.776 -0.567 1.00 82.56 280 LYS A CA 1
ATOM 2284 C C . LYS A 1 280 ? 27.400 -10.618 -1.474 1.00 82.56 280 LYS A C 1
ATOM 2286 O O . LYS A 1 280 ? 26.323 -11.072 -1.105 1.00 82.56 280 LYS A O 1
ATOM 2291 N N . ILE A 1 281 ? 27.554 -10.015 -2.655 1.00 78.75 281 ILE A N 1
ATOM 2292 C CA . ILE A 1 281 ? 26.474 -9.877 -3.647 1.00 78.75 281 ILE A CA 1
ATOM 2293 C C . ILE A 1 281 ? 26.021 -11.255 -4.150 1.00 78.75 281 ILE A C 1
ATOM 2295 O O . ILE A 1 281 ? 24.818 -11.499 -4.231 1.00 78.75 281 ILE A O 1
ATOM 2299 N N . ALA A 1 282 ? 26.956 -12.166 -4.431 1.00 84.44 282 ALA A N 1
ATOM 2300 C CA . ALA A 1 282 ? 26.656 -13.535 -4.848 1.00 84.44 282 ALA A CA 1
ATOM 2301 C C . ALA A 1 282 ? 25.889 -14.307 -3.763 1.00 84.44 282 ALA A C 1
ATOM 2303 O O . ALA A 1 282 ? 24.850 -14.895 -4.057 1.00 84.44 282 ALA A O 1
ATOM 2304 N N . ASN A 1 283 ? 26.324 -14.211 -2.502 1.00 89.75 283 ASN A N 1
ATOM 2305 C CA . ASN A 1 283 ? 25.635 -14.829 -1.367 1.00 89.75 283 ASN A CA 1
ATOM 2306 C C . ASN A 1 283 ? 24.212 -14.273 -1.189 1.00 89.75 283 ASN A C 1
ATOM 2308 O O . ASN A 1 283 ? 23.277 -15.039 -0.979 1.00 89.75 283 ASN A O 1
ATOM 2312 N N . ILE A 1 284 ? 24.022 -12.954 -1.332 1.00 88.94 284 ILE A N 1
ATOM 2313 C CA . ILE A 1 284 ? 22.691 -12.320 -1.281 1.00 88.94 284 ILE A CA 1
ATOM 2314 C C . ILE A 1 284 ? 21.806 -12.814 -2.436 1.00 88.94 284 ILE A C 1
ATOM 2316 O O . ILE A 1 284 ? 20.614 -13.065 -2.250 1.00 88.94 284 ILE A O 1
ATOM 2320 N N . ALA A 1 285 ? 22.359 -12.955 -3.644 1.00 86.75 285 ALA A N 1
ATOM 2321 C CA . ALA A 1 285 ? 21.622 -13.478 -4.792 1.00 86.75 285 ALA A CA 1
ATOM 2322 C C . ALA A 1 285 ? 21.200 -14.942 -4.577 1.00 86.75 285 ALA A C 1
ATOM 2324 O O . ALA A 1 285 ? 20.068 -15.312 -4.899 1.00 86.75 285 ALA A O 1
ATOM 2325 N N . GLU A 1 286 ? 22.074 -15.758 -3.989 1.00 88.94 286 GLU A N 1
ATOM 2326 C CA . GLU A 1 286 ? 21.785 -17.148 -3.645 1.00 88.94 286 GLU A CA 1
ATOM 2327 C C . GLU A 1 286 ? 20.733 -17.265 -2.533 1.00 88.94 286 GLU A C 1
ATOM 2329 O O . GLU A 1 286 ? 19.777 -18.030 -2.676 1.00 88.94 286 GLU A O 1
ATOM 2334 N N . GLU A 1 287 ? 20.822 -16.438 -1.489 1.00 90.81 287 GLU A N 1
ATOM 2335 C CA . GLU A 1 287 ? 19.818 -16.344 -0.423 1.00 90.81 287 GLU A CA 1
ATOM 2336 C C . GLU A 1 287 ? 18.445 -15.942 -0.980 1.00 90.81 287 GLU A C 1
ATOM 2338 O O . GLU A 1 287 ? 17.425 -16.569 -0.679 1.00 90.81 287 GLU A O 1
ATOM 2343 N N . ASN A 1 288 ? 18.404 -14.945 -1.869 1.00 89.06 288 ASN A N 1
ATOM 2344 C CA . ASN A 1 288 ? 17.180 -14.538 -2.559 1.00 89.06 288 ASN A CA 1
ATOM 2345 C C . ASN A 1 288 ? 16.598 -15.674 -3.410 1.00 89.06 288 ASN A C 1
ATOM 2347 O O . ASN A 1 288 ? 15.380 -15.883 -3.409 1.00 89.06 288 ASN A O 1
ATOM 2351 N N . ARG A 1 289 ? 17.450 -16.442 -4.101 1.00 86.56 289 ARG A N 1
ATOM 2352 C CA . ARG A 1 289 ? 17.034 -17.617 -4.877 1.00 86.56 289 ARG A CA 1
ATOM 2353 C C . ARG A 1 289 ? 16.410 -18.682 -3.972 1.00 86.56 289 ARG A C 1
ATOM 2355 O O . ARG A 1 289 ? 15.335 -19.187 -4.292 1.00 86.56 289 ARG A O 1
ATOM 2362 N N . LEU A 1 290 ? 17.031 -18.977 -2.828 1.00 89.25 290 LEU A N 1
ATOM 2363 C CA . LEU A 1 290 ? 16.514 -19.926 -1.834 1.00 89.25 290 LEU A CA 1
ATOM 2364 C C . LEU A 1 290 ? 15.170 -19.461 -1.252 1.00 89.25 290 LEU A C 1
ATOM 2366 O O . LEU A 1 290 ? 14.208 -20.229 -1.194 1.00 89.25 290 LEU A O 1
ATOM 2370 N N . ASN A 1 291 ? 15.066 -18.176 -0.910 1.00 91.25 291 ASN A N 1
ATOM 2371 C CA . ASN A 1 291 ? 13.840 -17.564 -0.400 1.00 91.25 291 ASN A CA 1
ATOM 2372 C C . ASN A 1 291 ? 12.677 -17.655 -1.398 1.00 91.25 291 ASN A C 1
ATOM 2374 O O . ASN A 1 291 ? 11.524 -17.812 -0.986 1.00 91.25 291 ASN A O 1
ATOM 2378 N N . MET A 1 292 ? 12.944 -17.602 -2.708 1.00 85.19 292 MET A N 1
ATOM 2379 C CA . MET A 1 292 ? 11.908 -17.834 -3.719 1.00 85.19 292 MET A CA 1
ATOM 2380 C C . MET A 1 292 ? 11.376 -19.272 -3.699 1.00 85.19 292 MET A C 1
ATOM 2382 O O . MET A 1 292 ? 10.158 -19.458 -3.785 1.00 85.19 292 MET A O 1
ATOM 2386 N N . PHE A 1 293 ? 12.242 -20.278 -3.534 1.00 88.38 293 PHE A N 1
ATOM 2387 C CA . PHE A 1 293 ? 11.815 -21.676 -3.400 1.00 88.38 293 PHE A CA 1
ATOM 2388 C C . PHE A 1 293 ? 10.973 -21.887 -2.138 1.00 88.38 293 PHE A C 1
ATOM 2390 O O . PHE A 1 293 ? 9.861 -22.407 -2.227 1.00 88.38 293 PHE A O 1
ATOM 2397 N N . ILE A 1 294 ? 11.421 -21.359 -0.994 1.00 86.75 294 ILE A N 1
ATOM 2398 C CA . ILE A 1 294 ? 10.686 -21.436 0.280 1.00 86.75 294 ILE A CA 1
ATOM 2399 C C . ILE A 1 294 ? 9.305 -20.778 0.161 1.00 86.75 294 ILE A C 1
ATOM 2401 O O . ILE A 1 294 ? 8.296 -21.351 0.579 1.00 86.75 294 ILE A O 1
ATOM 2405 N N . LYS A 1 295 ? 9.218 -19.589 -0.451 1.00 85.38 295 LYS A N 1
ATOM 2406 C CA . LYS A 1 295 ? 7.933 -18.909 -0.693 1.00 85.38 295 LYS A CA 1
ATOM 2407 C C . LYS A 1 295 ? 7.006 -19.740 -1.579 1.00 85.38 295 LYS A C 1
ATOM 2409 O O . LYS A 1 295 ? 5.804 -19.795 -1.311 1.00 85.38 295 LYS A O 1
ATOM 2414 N N . ARG A 1 296 ? 7.536 -20.388 -2.620 1.00 82.75 296 ARG A N 1
ATOM 2415 C CA . ARG A 1 296 ? 6.753 -21.248 -3.519 1.00 82.75 296 ARG A CA 1
ATOM 2416 C C . ARG A 1 296 ? 6.226 -22.483 -2.790 1.00 82.75 296 ARG A C 1
ATOM 2418 O O . ARG A 1 296 ? 5.047 -22.804 -2.933 1.00 82.75 296 ARG A O 1
ATOM 2425 N N . ASP A 1 297 ? 7.046 -23.113 -1.959 1.00 84.88 297 ASP A N 1
ATOM 2426 C CA . ASP A 1 297 ? 6.642 -24.280 -1.172 1.00 84.88 297 ASP A CA 1
ATOM 2427 C C . ASP A 1 297 ? 5.644 -23.921 -0.070 1.00 84.88 297 ASP A C 1
ATOM 2429 O O . ASP A 1 297 ? 4.672 -24.644 0.141 1.00 84.88 297 ASP A O 1
ATOM 2433 N N . ASN A 1 298 ? 5.790 -22.760 0.571 1.00 86.88 298 ASN A N 1
ATOM 2434 C CA . ASN A 1 298 ? 4.806 -22.260 1.532 1.00 86.88 298 ASN A CA 1
ATOM 2435 C C . ASN A 1 298 ? 3.456 -21.958 0.872 1.00 86.88 298 ASN A C 1
ATOM 2437 O O . ASN A 1 298 ? 2.414 -22.285 1.442 1.00 86.88 298 ASN A O 1
ATOM 2441 N N . LYS A 1 299 ? 3.452 -21.403 -0.349 1.00 85.50 299 LYS A N 1
ATOM 2442 C CA . LYS A 1 299 ? 2.218 -21.238 -1.136 1.00 85.50 299 LYS A CA 1
ATOM 2443 C C . LYS A 1 299 ? 1.567 -22.585 -1.447 1.00 85.50 299 LYS A C 1
ATOM 2445 O O . LYS A 1 299 ? 0.365 -22.717 -1.233 1.00 85.50 299 LYS A O 1
ATOM 2450 N N . LYS A 1 300 ? 2.342 -23.592 -1.875 1.00 81.75 300 LYS A N 1
ATOM 2451 C CA . LYS A 1 300 ? 1.829 -24.958 -2.092 1.00 81.75 300 LYS A CA 1
ATOM 2452 C C . LYS A 1 300 ? 1.237 -25.543 -0.807 1.00 81.75 300 LYS A C 1
ATOM 2454 O O . LYS A 1 300 ? 0.101 -25.996 -0.821 1.00 81.75 300 LYS A O 1
ATOM 2459 N N . LYS A 1 301 ? 1.950 -25.465 0.322 1.00 82.25 301 LYS A N 1
ATOM 2460 C CA . LYS A 1 301 ? 1.461 -25.942 1.631 1.00 82.25 301 LYS A CA 1
ATOM 2461 C C . LYS A 1 301 ? 0.172 -25.238 2.060 1.00 82.25 301 LYS A C 1
ATOM 2463 O O . LYS A 1 301 ? -0.736 -25.896 2.555 1.00 82.25 301 LYS A O 1
ATOM 2468 N N . SER A 1 302 ? 0.081 -23.922 1.868 1.00 84.06 302 SER A N 1
ATOM 2469 C CA . SER A 1 302 ? -1.119 -23.138 2.185 1.00 84.06 302 SER A CA 1
ATOM 2470 C C . SER A 1 302 ? -2.310 -23.537 1.309 1.00 84.06 302 SER A C 1
ATOM 2472 O O . SER A 1 302 ? -3.399 -23.779 1.822 1.00 84.06 302 SER A O 1
ATOM 2474 N N . PHE A 1 303 ? -2.085 -23.698 0.002 1.00 84.62 303 PHE A N 1
ATOM 2475 C CA . PHE A 1 303 ? -3.101 -24.184 -0.929 1.00 84.62 303 PHE A CA 1
ATOM 2476 C C . PHE A 1 303 ? -3.626 -25.565 -0.519 1.00 84.62 303 PHE A C 1
ATOM 2478 O O . PHE A 1 303 ? -4.832 -25.739 -0.388 1.00 84.62 303 PHE A O 1
ATOM 2485 N N . ILE A 1 304 ? -2.734 -26.515 -0.223 1.00 80.50 304 ILE A N 1
ATOM 2486 C CA . ILE A 1 304 ? -3.120 -27.862 0.220 1.00 80.50 304 ILE A CA 1
ATOM 2487 C C . ILE A 1 304 ? -3.872 -27.825 1.557 1.00 80.50 304 ILE A C 1
ATOM 2489 O O . ILE A 1 304 ? -4.868 -28.523 1.707 1.00 80.50 304 ILE A O 1
ATOM 2493 N N . LYS A 1 305 ? -3.463 -26.983 2.517 1.00 82.12 305 LYS A N 1
ATOM 2494 C CA . LYS A 1 305 ? -4.207 -26.794 3.777 1.00 82.12 305 LYS A CA 1
ATOM 2495 C C . LYS A 1 305 ? -5.624 -26.275 3.547 1.00 82.12 305 LYS A C 1
ATOM 2497 O O . LYS A 1 305 ? -6.534 -26.704 4.247 1.00 82.12 305 LYS A O 1
ATOM 2502 N N . ARG A 1 306 ? -5.806 -25.363 2.589 1.00 85.62 306 ARG A N 1
ATOM 2503 C CA . ARG A 1 306 ? -7.131 -24.858 2.221 1.00 85.62 306 ARG A CA 1
ATOM 2504 C C . ARG A 1 306 ? -7.991 -25.969 1.627 1.00 85.62 306 ARG A C 1
ATOM 2506 O O . ARG A 1 306 ? -9.074 -26.199 2.137 1.00 85.62 306 ARG A O 1
ATOM 2513 N N . ILE A 1 307 ? -7.460 -26.714 0.654 1.00 83.25 307 ILE A N 1
ATOM 2514 C CA . ILE A 1 307 ? -8.153 -27.871 0.064 1.00 83.25 307 ILE A CA 1
ATOM 2515 C C . ILE A 1 307 ? -8.543 -28.886 1.144 1.00 83.25 307 ILE A C 1
ATOM 2517 O O . ILE A 1 307 ? -9.679 -29.336 1.176 1.00 83.25 307 ILE A O 1
ATOM 2521 N N . TYR A 1 308 ? -7.641 -29.191 2.076 1.00 82.69 308 TYR A N 1
ATOM 2522 C CA . TYR A 1 308 ? -7.924 -30.084 3.199 1.00 82.69 308 TYR A CA 1
ATOM 2523 C C . TYR A 1 308 ? -9.091 -29.593 4.069 1.00 82.69 308 TYR A C 1
ATOM 2525 O O . TYR A 1 308 ? -9.954 -30.379 4.458 1.00 82.69 308 TYR A O 1
ATOM 2533 N N . LEU A 1 309 ? -9.122 -28.294 4.382 1.00 84.12 309 LEU A N 1
ATOM 2534 C CA . LEU A 1 309 ? -10.189 -27.698 5.183 1.00 84.12 309 LEU A CA 1
ATOM 2535 C C . LEU A 1 309 ? -11.524 -27.695 4.427 1.00 84.12 309 LEU A C 1
ATOM 2537 O O . LEU A 1 309 ? -12.555 -28.002 5.019 1.00 84.12 309 LEU A O 1
ATOM 2541 N N . ASP A 1 310 ? -11.488 -27.408 3.127 1.00 85.31 310 ASP A N 1
ATOM 2542 C CA . ASP A 1 310 ? -12.663 -27.423 2.258 1.00 85.31 310 ASP A CA 1
ATOM 2543 C C . AS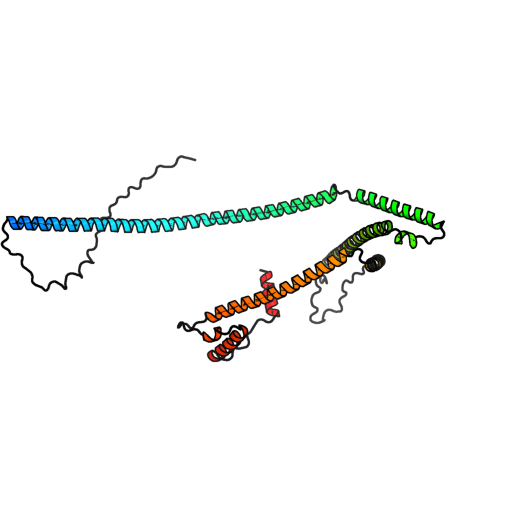P A 1 310 ? -13.238 -28.842 2.146 1.00 85.31 310 ASP A C 1
ATOM 2545 O O . ASP A 1 310 ? -14.432 -29.032 2.359 1.00 85.31 310 ASP A O 1
ATOM 2549 N N . MET A 1 311 ? -12.385 -29.851 1.928 1.00 82.31 311 MET A N 1
ATOM 2550 C CA . MET A 1 311 ? -12.779 -31.266 1.867 1.00 82.31 311 MET A CA 1
ATOM 2551 C C . MET A 1 311 ? -13.406 -31.763 3.170 1.00 82.31 311 MET A C 1
ATOM 2553 O O . MET A 1 311 ? -14.335 -32.565 3.141 1.00 82.31 311 MET A O 1
ATOM 2557 N N . LYS A 1 312 ? -12.928 -31.282 4.323 1.00 82.44 312 LYS A N 1
ATOM 2558 C CA . LYS A 1 312 ? -13.519 -31.610 5.628 1.00 82.44 312 LYS A CA 1
ATOM 2559 C C . LYS A 1 312 ? -14.943 -31.056 5.777 1.00 82.44 312 LYS A C 1
ATOM 2561 O O . LYS A 1 312 ? -15.731 -31.599 6.545 1.00 82.44 312 LYS A O 1
ATOM 2566 N N . ASN A 1 313 ? -15.271 -29.991 5.050 1.00 84.50 313 ASN A N 1
ATOM 2567 C CA . ASN A 1 313 ? -16.573 -29.334 5.101 1.00 84.50 313 ASN A CA 1
ATOM 2568 C C . ASN A 1 313 ? -17.567 -29.870 4.053 1.00 84.50 313 ASN A C 1
ATOM 2570 O O . ASN A 1 313 ? -18.681 -29.353 3.959 1.00 84.50 313 ASN A O 1
ATOM 2574 N N . TRP A 1 314 ? -17.209 -30.898 3.279 1.00 85.38 314 TRP A N 1
ATOM 2575 C CA . TRP A 1 314 ? -18.088 -31.509 2.281 1.00 85.38 314 TRP A CA 1
ATOM 2576 C C . TRP A 1 314 ? -19.115 -32.447 2.924 1.00 85.38 314 TRP A C 1
ATOM 2578 O O . TRP A 1 314 ? -18.768 -33.512 3.436 1.00 85.38 314 TRP A O 1
ATOM 2588 N N . HIS A 1 315 ? -20.388 -32.059 2.854 1.00 85.88 315 HIS A N 1
ATOM 2589 C CA . HIS A 1 315 ? -21.515 -32.806 3.409 1.00 85.88 315 HIS A CA 1
ATOM 2590 C C . HIS A 1 315 ? -22.611 -32.972 2.354 1.00 85.88 315 HIS A C 1
ATOM 2592 O O . HIS A 1 315 ? -22.804 -32.099 1.505 1.00 85.88 315 HIS A O 1
ATOM 2598 N N . TYR A 1 316 ? -23.341 -34.082 2.421 1.00 81.62 316 TYR A N 1
ATOM 2599 C CA . TYR A 1 316 ? -24.584 -34.253 1.674 1.00 81.62 316 TYR A CA 1
ATOM 2600 C C . TYR A 1 316 ? -25.671 -33.310 2.206 1.00 81.62 316 TYR A C 1
ATOM 2602 O O . TYR A 1 316 ? -25.577 -32.793 3.320 1.00 81.62 316 TYR A O 1
ATOM 2610 N N . SER A 1 317 ? -26.758 -33.141 1.447 1.00 79.94 317 SER A N 1
ATOM 2611 C CA . SER A 1 317 ? -27.932 -32.360 1.872 1.00 79.94 317 SER A CA 1
ATOM 2612 C C . SER A 1 317 ? -28.546 -32.842 3.195 1.00 79.94 317 SER A C 1
ATOM 2614 O O . SER A 1 317 ? -29.184 -32.057 3.887 1.00 79.94 317 SER A O 1
ATOM 2616 N N . ASN A 1 318 ? -28.312 -34.106 3.568 1.00 81.81 318 ASN A N 1
ATOM 2617 C CA . ASN A 1 318 ? -28.783 -34.713 4.816 1.00 81.81 318 ASN A CA 1
ATOM 2618 C C . ASN A 1 318 ? -27.915 -34.343 6.036 1.00 81.81 318 ASN A C 1
ATOM 2620 O O . ASN A 1 318 ? -28.291 -34.645 7.164 1.00 81.81 318 ASN A O 1
ATOM 2624 N N . GLY A 1 319 ? -26.758 -33.704 5.822 1.00 81.69 319 GLY A N 1
ATOM 2625 C CA . GLY A 1 319 ? -25.793 -33.347 6.865 1.00 81.69 319 GLY A CA 1
ATOM 2626 C C . GLY A 1 319 ? -24.668 -34.365 7.082 1.00 81.69 319 GLY A C 1
ATOM 2627 O O . GLY A 1 319 ? -23.718 -34.052 7.794 1.00 81.69 319 GLY A O 1
ATOM 2628 N N . ASP A 1 320 ? -24.721 -35.543 6.453 1.00 81.88 320 ASP A N 1
ATOM 2629 C CA . ASP A 1 320 ? -23.666 -36.554 6.576 1.00 81.88 320 ASP A CA 1
ATOM 2630 C C . ASP A 1 320 ? -22.404 -36.166 5.783 1.00 81.88 320 ASP A C 1
ATOM 2632 O O . ASP A 1 320 ? -22.514 -35.688 4.646 1.00 81.88 320 ASP A O 1
ATOM 2636 N N . PRO A 1 321 ? -21.194 -36.370 6.339 1.00 81.50 321 PRO A N 1
ATOM 2637 C CA . PRO A 1 321 ? -19.949 -36.054 5.650 1.00 81.50 321 PRO A CA 1
ATOM 2638 C C . PRO A 1 321 ? -19.741 -36.974 4.439 1.00 81.50 321 PRO A C 1
ATOM 2640 O O . PRO A 1 321 ? -19.862 -38.194 4.546 1.00 81.50 321 PRO A O 1
ATOM 2643 N N . ILE A 1 322 ? -19.381 -36.393 3.289 1.00 83.50 322 ILE A N 1
ATOM 2644 C CA . ILE A 1 322 ? -19.130 -37.143 2.041 1.00 83.50 322 ILE A CA 1
ATOM 2645 C C . ILE A 1 322 ? -17.892 -38.037 2.190 1.00 83.50 322 ILE A C 1
ATOM 2647 O O . ILE A 1 322 ? -17.853 -39.157 1.683 1.00 83.50 322 ILE A O 1
ATOM 2651 N N . LEU A 1 323 ? -16.878 -37.542 2.905 1.00 81.81 323 LEU A N 1
ATOM 2652 C CA . LEU A 1 323 ? -15.638 -38.259 3.182 1.00 81.81 323 LEU A CA 1
ATOM 2653 C C . LEU A 1 323 ? -15.612 -38.751 4.640 1.00 81.81 323 LEU A C 1
ATOM 2655 O O . LEU A 1 323 ? -15.852 -37.956 5.553 1.00 81.81 323 LEU A O 1
ATOM 2659 N N . PRO A 1 324 ? -15.256 -40.024 4.899 1.00 80.31 324 PRO A N 1
ATOM 2660 C CA . PRO A 1 324 ? -15.130 -40.549 6.253 1.00 80.31 324 PRO A CA 1
ATOM 2661 C C . PRO A 1 324 ? -14.156 -39.734 7.112 1.00 80.31 324 PRO A C 1
ATOM 2663 O O . PRO A 1 324 ? -13.010 -39.494 6.728 1.00 80.31 324 PRO A O 1
ATOM 2666 N N . ILE A 1 325 ? -14.572 -39.384 8.334 1.00 78.75 325 ILE A N 1
ATOM 2667 C CA . ILE A 1 325 ? -13.756 -38.612 9.294 1.00 78.75 325 ILE A CA 1
ATOM 2668 C C . ILE A 1 325 ? -12.425 -39.327 9.609 1.00 78.75 325 ILE A C 1
ATOM 2670 O O . ILE A 1 325 ? -11.421 -38.684 9.915 1.00 78.75 325 ILE A O 1
ATOM 2674 N N . SER A 1 326 ? -12.392 -40.660 9.499 1.00 80.31 326 SER A N 1
ATOM 2675 C CA . SER A 1 326 ? -11.191 -41.483 9.678 1.00 80.31 326 SER A CA 1
ATOM 2676 C C . SER A 1 326 ? -10.066 -41.154 8.692 1.00 80.31 326 SER A C 1
ATOM 2678 O O . SER A 1 326 ? -8.904 -41.275 9.076 1.00 80.31 326 SER A O 1
ATOM 2680 N N . LEU A 1 327 ? -10.374 -40.679 7.479 1.00 78.31 327 LEU A N 1
ATOM 2681 C CA . LEU A 1 327 ? -9.367 -40.307 6.476 1.00 78.31 327 LEU A CA 1
ATOM 2682 C C . LEU A 1 327 ? -8.497 -39.135 6.939 1.00 78.31 327 LEU A C 1
ATOM 2684 O O . LEU A 1 327 ? -7.301 -39.089 6.667 1.00 78.31 327 LEU A O 1
ATOM 2688 N N . PHE A 1 328 ? -9.090 -38.216 7.698 1.00 78.62 328 PHE A N 1
ATOM 2689 C CA . PHE A 1 328 ? -8.445 -37.001 8.190 1.00 78.62 328 PHE A CA 1
ATOM 2690 C C . PHE A 1 328 ? -7.625 -37.222 9.475 1.00 78.62 328 PHE A C 1
ATOM 2692 O O . PHE A 1 328 ? -7.129 -36.261 10.061 1.00 78.62 328 PHE A O 1
ATOM 2699 N N . LYS A 1 329 ? -7.483 -38.470 9.948 1.00 78.00 329 LYS A N 1
ATOM 2700 C CA . LYS A 1 329 ? -6.602 -38.797 11.084 1.00 78.00 329 LYS A CA 1
ATOM 2701 C C . LYS A 1 329 ? -5.132 -38.935 10.681 1.00 78.00 329 LYS A C 1
ATOM 2703 O O . LYS A 1 329 ? -4.268 -38.831 11.547 1.00 78.00 329 LYS A O 1
ATOM 2708 N N . ASN A 1 330 ? -4.840 -39.164 9.401 1.00 72.62 330 ASN A N 1
ATOM 2709 C CA . ASN A 1 330 ? -3.467 -39.319 8.929 1.00 72.62 330 ASN A CA 1
ATOM 2710 C C . ASN A 1 330 ? -2.732 -37.968 8.937 1.00 72.62 330 ASN A C 1
ATOM 2712 O O . ASN A 1 330 ? -3.214 -36.988 8.372 1.00 72.62 330 ASN A O 1
ATOM 2716 N N . SER A 1 331 ? -1.538 -37.929 9.538 1.00 72.62 331 SER A N 1
ATOM 2717 C CA . SER A 1 331 ? -0.697 -36.721 9.604 1.00 72.62 331 SER A CA 1
ATOM 2718 C C . SER A 1 331 ? -0.143 -36.295 8.238 1.00 72.62 331 SER A C 1
ATOM 2720 O O . SER A 1 331 ? 0.186 -35.125 8.031 1.00 72.62 331 SER A O 1
ATOM 2722 N N . GLU A 1 332 ? -0.019 -37.236 7.299 1.00 78.62 332 GLU A N 1
ATOM 2723 C CA . GLU A 1 332 ? 0.559 -36.995 5.979 1.00 78.62 332 GLU A CA 1
ATOM 2724 C C . GLU A 1 332 ? -0.503 -36.568 4.958 1.00 78.62 332 GLU A C 1
ATOM 2726 O O . GLU A 1 332 ? -1.270 -37.380 4.442 1.00 78.62 332 GLU A O 1
ATOM 2731 N N . MET A 1 333 ? -0.503 -35.277 4.612 1.00 73.25 333 MET A N 1
ATOM 2732 C CA . MET A 1 333 ? -1.450 -34.678 3.658 1.00 73.25 333 MET A CA 1
ATOM 2733 C C . MET A 1 333 ? -1.542 -35.387 2.287 1.00 73.25 333 MET A C 1
ATOM 2735 O O . MET A 1 333 ? -2.660 -35.535 1.794 1.00 73.25 333 MET A O 1
ATOM 2739 N N . PRO A 1 334 ? -0.440 -35.839 1.645 1.00 75.56 334 PRO A N 1
ATOM 2740 C CA . PRO A 1 334 ? -0.530 -36.536 0.358 1.00 75.56 334 PRO A CA 1
ATOM 2741 C C . PRO A 1 334 ? -1.291 -37.862 0.460 1.00 75.56 334 PRO A C 1
ATOM 2743 O O . PRO A 1 334 ? -2.092 -38.179 -0.414 1.00 75.56 334 PRO A O 1
ATOM 2746 N N . ALA A 1 335 ? -1.101 -38.597 1.560 1.00 80.25 335 ALA A N 1
ATOM 2747 C CA . ALA A 1 335 ? -1.805 -39.849 1.807 1.00 80.25 335 ALA A CA 1
ATOM 2748 C C . ALA A 1 335 ? -3.313 -39.623 2.008 1.00 80.25 335 ALA A C 1
ATOM 2750 O O . ALA A 1 335 ? -4.122 -40.445 1.574 1.00 80.25 335 ALA A O 1
ATOM 2751 N N . VAL A 1 336 ? -3.702 -38.493 2.616 1.00 80.81 336 VAL A N 1
ATOM 2752 C CA . VAL A 1 336 ? -5.114 -38.096 2.748 1.00 80.81 336 VAL A CA 1
ATOM 2753 C C . VAL A 1 336 ? -5.733 -37.826 1.379 1.00 80.81 336 VAL A C 1
ATOM 2755 O O . VAL A 1 336 ? -6.821 -38.325 1.108 1.00 80.81 336 VAL A O 1
ATOM 2758 N N . LEU A 1 337 ? -5.045 -37.085 0.503 1.00 80.19 337 LEU A N 1
ATOM 2759 C CA . LEU A 1 337 ? -5.543 -36.780 -0.844 1.00 80.19 337 LEU A CA 1
ATOM 2760 C C . LEU A 1 337 ? -5.708 -38.042 -1.695 1.00 80.19 337 LEU A C 1
ATOM 2762 O O . LEU A 1 337 ? -6.736 -38.202 -2.345 1.00 80.19 337 LEU A O 1
ATOM 2766 N N . GLU A 1 338 ? -4.743 -38.960 -1.638 1.00 82.25 338 GLU A N 1
ATOM 2767 C CA . GLU A 1 338 ? -4.810 -40.229 -2.370 1.00 82.25 338 GLU A CA 1
ATOM 2768 C C . GLU A 1 338 ? -5.956 -41.117 -1.863 1.00 82.25 338 GLU A C 1
ATOM 2770 O O . GLU A 1 338 ? -6.697 -41.719 -2.640 1.00 82.25 338 GLU A O 1
ATOM 2775 N N . SER A 1 339 ? -6.153 -41.163 -0.543 1.00 82.81 339 SER A N 1
ATOM 2776 C CA . SER A 1 339 ? -7.246 -41.932 0.063 1.00 82.81 339 SER A CA 1
ATOM 2777 C C . SER A 1 339 ? -8.613 -41.307 -0.227 1.00 82.81 339 SER A C 1
ATOM 2779 O O . SER A 1 339 ? -9.584 -42.019 -0.487 1.00 82.81 339 SER A O 1
ATOM 2781 N N . ALA A 1 340 ? -8.697 -39.976 -0.225 1.00 82.19 340 ALA A N 1
ATOM 2782 C CA . ALA A 1 340 ? -9.909 -39.255 -0.588 1.00 82.19 340 ALA A CA 1
ATOM 2783 C C . ALA A 1 340 ? -10.255 -39.444 -2.067 1.00 82.19 340 ALA A C 1
ATOM 2785 O O . ALA A 1 340 ? -11.416 -39.697 -2.373 1.00 82.19 340 ALA A O 1
ATOM 2786 N N . LYS A 1 341 ? -9.262 -39.413 -2.966 1.00 82.88 341 LYS A N 1
ATOM 2787 C CA . LYS A 1 341 ? -9.442 -39.733 -4.388 1.00 82.88 341 LYS A CA 1
ATOM 2788 C C . LYS A 1 341 ? -10.058 -41.124 -4.561 1.00 82.88 341 LYS A C 1
ATOM 2790 O O . LYS A 1 341 ? -11.114 -41.231 -5.167 1.00 82.88 341 LYS A O 1
ATOM 2795 N N . LYS A 1 342 ? -9.478 -42.155 -3.934 1.00 83.44 342 LYS A N 1
ATOM 2796 C CA . LYS A 1 342 ? -10.014 -43.531 -3.972 1.00 83.44 342 LYS A CA 1
ATOM 2797 C C . LYS A 1 342 ? -11.444 -43.635 -3.438 1.00 83.44 342 LYS A C 1
ATOM 2799 O O . LYS A 1 342 ? -12.254 -44.388 -3.966 1.00 83.44 342 LYS A O 1
ATOM 2804 N N . THR A 1 343 ? -11.761 -42.879 -2.386 1.00 84.31 343 THR A N 1
ATOM 2805 C CA . THR A 1 343 ? -13.113 -42.857 -1.806 1.00 84.31 343 THR A CA 1
ATOM 2806 C C . THR A 1 343 ? -14.109 -42.198 -2.760 1.00 84.31 343 THR A C 1
ATOM 2808 O O . THR A 1 343 ? -15.206 -42.712 -2.947 1.00 84.31 343 THR A O 1
ATOM 2811 N N . LEU A 1 344 ? -13.723 -41.093 -3.404 1.00 82.00 344 LEU A N 1
ATOM 2812 C CA . LEU A 1 344 ? -14.555 -40.412 -4.397 1.00 82.00 344 LEU A CA 1
ATOM 2813 C C . LEU A 1 344 ? -14.759 -41.265 -5.648 1.00 82.00 344 LEU A C 1
ATOM 2815 O O . LEU A 1 344 ? -15.884 -41.347 -6.124 1.00 82.00 344 LEU A O 1
ATOM 2819 N N . GLU A 1 345 ? -13.717 -41.947 -6.125 1.00 83.38 345 GLU A N 1
ATOM 2820 C CA . GLU A 1 345 ? -13.818 -42.883 -7.252 1.00 83.38 345 GLU A CA 1
ATOM 2821 C C . GLU A 1 345 ? -14.756 -44.055 -6.932 1.00 83.38 345 GLU A C 1
ATOM 2823 O O . GLU A 1 345 ? -15.524 -44.494 -7.783 1.00 83.38 345 GLU A O 1
ATOM 2828 N N . SER A 1 346 ? -14.770 -44.516 -5.677 1.00 83.19 346 SER A N 1
ATOM 2829 C CA . SER A 1 346 ? -15.718 -45.536 -5.219 1.00 83.19 346 SER A CA 1
ATOM 2830 C C . SER A 1 346 ? -17.169 -45.047 -5.147 1.00 83.19 346 SER A C 1
ATOM 2832 O O . SER A 1 346 ? -18.070 -45.880 -5.225 1.00 83.19 346 SER A O 1
ATOM 2834 N N . ILE A 1 347 ? -17.413 -43.749 -4.938 1.00 80.69 347 ILE A N 1
ATOM 2835 C CA . ILE A 1 347 ? -18.767 -43.183 -4.789 1.00 80.69 347 ILE A CA 1
ATOM 2836 C C . ILE A 1 347 ? -19.326 -42.718 -6.140 1.00 80.69 347 ILE A C 1
ATOM 2838 O O . ILE A 1 347 ? -20.486 -42.983 -6.445 1.00 80.69 347 ILE A O 1
ATOM 2842 N N . PHE A 1 348 ? -18.518 -42.013 -6.934 1.00 81.25 348 PHE A N 1
ATOM 2843 C CA . PHE A 1 348 ? -18.951 -41.326 -8.156 1.00 81.25 348 PHE A CA 1
ATOM 2844 C C . PHE A 1 348 ? -18.463 -41.990 -9.451 1.00 81.25 348 PHE A C 1
ATOM 2846 O O . PHE A 1 348 ? -18.874 -41.566 -10.529 1.00 81.25 348 PHE A O 1
ATOM 2853 N N . GLY A 1 349 ? -17.632 -43.032 -9.365 1.00 80.12 349 GLY A N 1
ATOM 2854 C CA . GLY A 1 349 ? -16.993 -43.661 -10.521 1.00 80.12 349 GLY A CA 1
ATOM 2855 C C . GLY A 1 349 ? -15.637 -43.042 -10.868 1.00 80.12 349 GLY A C 1
ATOM 2856 O O . GLY A 1 349 ? -15.153 -42.135 -10.192 1.00 80.12 349 GLY A O 1
ATOM 2857 N N . GLU A 1 350 ? -15.001 -43.571 -11.914 1.00 77.06 350 GLU A N 1
ATOM 2858 C CA . GLU A 1 350 ? -13.665 -43.155 -12.348 1.00 77.06 350 GLU A CA 1
ATOM 2859 C C . GLU A 1 350 ? -13.666 -41.663 -12.716 1.00 77.06 350 GLU A C 1
ATOM 2861 O O . GLU A 1 350 ? -14.411 -41.215 -13.589 1.00 77.06 350 GLU A O 1
ATOM 2866 N N . LEU A 1 351 ? -12.861 -40.872 -12.003 1.00 66.06 351 LEU A N 1
ATOM 2867 C CA . LEU A 1 351 ? -12.748 -39.441 -12.254 1.00 66.06 351 LEU A CA 1
ATOM 2868 C C . LEU A 1 351 ? -12.014 -39.245 -13.580 1.00 66.06 351 LEU A C 1
ATOM 2870 O O . LEU A 1 351 ? -10.847 -39.624 -13.703 1.00 66.06 351 LEU A O 1
ATOM 2874 N N . GLU A 1 352 ? -12.674 -38.625 -14.559 1.00 68.88 352 GLU A N 1
ATOM 2875 C CA . GLU A 1 352 ? -12.006 -38.242 -15.801 1.00 68.88 352 GLU A CA 1
ATOM 2876 C C . GLU A 1 352 ? -10.762 -37.385 -15.490 1.00 68.88 352 GLU A C 1
ATOM 2878 O O . GLU A 1 352 ? -10.784 -36.565 -14.558 1.00 68.88 352 GLU A O 1
ATOM 2883 N N . PRO A 1 353 ? -9.654 -37.556 -16.239 1.00 64.25 353 PRO A N 1
ATOM 2884 C CA . PRO A 1 353 ? -8.482 -36.707 -16.077 1.00 64.25 353 PRO A CA 1
ATOM 2885 C C . PRO A 1 353 ? -8.920 -35.246 -16.189 1.00 64.25 353 PRO A C 1
ATOM 2887 O O . PRO A 1 353 ? -9.594 -34.878 -17.151 1.00 64.25 353 PRO A O 1
ATOM 2890 N N . CYS A 1 354 ? -8.570 -34.417 -15.194 1.00 63.81 354 CYS A N 1
ATOM 2891 C CA . CYS A 1 354 ? -8.988 -33.020 -15.222 1.00 63.81 354 CYS A CA 1
ATOM 289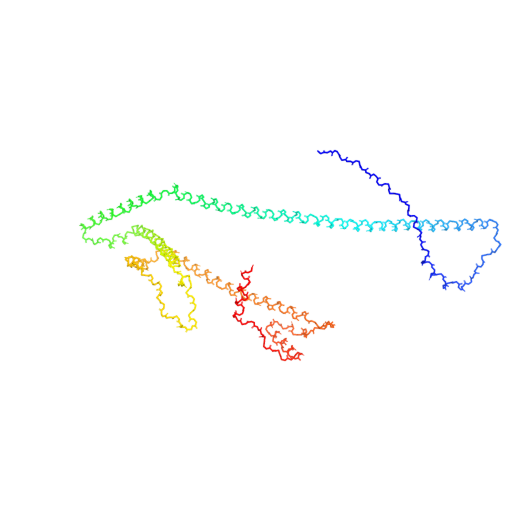2 C C . CYS A 1 354 ? -8.607 -32.385 -16.557 1.00 63.81 354 CYS A C 1
ATOM 2894 O O . CYS A 1 354 ? -7.473 -32.521 -17.019 1.00 63.81 354 CYS A O 1
ATOM 2896 N N . VAL A 1 355 ? -9.529 -31.615 -17.135 1.00 61.25 355 VAL A N 1
ATOM 2897 C CA . VAL A 1 355 ? -9.192 -30.605 -18.143 1.00 61.25 355 VAL A CA 1
ATOM 2898 C C . VAL A 1 355 ? -8.537 -29.444 -17.397 1.00 61.25 355 VAL A C 1
ATOM 2900 O O . VAL A 1 355 ? -9.093 -28.364 -17.220 1.00 61.25 355 VAL A O 1
ATOM 2903 N N . CYS A 1 356 ? -7.382 -29.718 -16.802 1.00 59.88 356 CYS A N 1
ATOM 2904 C CA . CYS A 1 356 ? -6.576 -28.713 -16.149 1.00 59.88 356 CYS A CA 1
ATOM 2905 C C . CYS A 1 356 ? -5.919 -27.902 -17.282 1.00 59.88 356 CYS A C 1
ATOM 2907 O O . CYS A 1 356 ? -5.309 -28.506 -18.169 1.00 59.88 356 CYS A O 1
ATOM 2909 N N . PRO A 1 357 ? -6.058 -26.563 -17.294 1.00 61.56 357 PRO A N 1
ATOM 2910 C CA . PRO A 1 357 ? -5.606 -25.752 -18.411 1.00 61.56 357 PRO A CA 1
ATOM 2911 C C . PRO A 1 357 ? -4.126 -25.997 -18.673 1.00 61.56 357 PRO A C 1
ATOM 2913 O O . PRO A 1 357 ? -3.299 -25.982 -17.753 1.00 61.56 357 PRO A O 1
ATOM 2916 N N . THR A 1 358 ? -3.787 -26.248 -19.936 1.00 63.22 358 THR A N 1
ATOM 2917 C CA . THR A 1 358 ? -2.403 -26.481 -20.350 1.00 63.22 358 THR A CA 1
ATOM 2918 C C . THR A 1 358 ? -1.541 -25.288 -19.911 1.00 63.22 358 THR A C 1
ATOM 2920 O O . THR A 1 358 ? -2.029 -24.161 -19.867 1.00 63.22 358 THR A O 1
ATOM 2923 N N . ASN A 1 359 ? -0.237 -25.463 -19.650 1.00 61.81 359 ASN A N 1
ATOM 2924 C CA . ASN A 1 359 ? 0.654 -24.341 -19.277 1.00 61.81 359 ASN A CA 1
ATOM 2925 C C . ASN A 1 359 ? 0.520 -23.113 -20.211 1.00 61.81 359 ASN A C 1
ATOM 2927 O O . ASN A 1 359 ? 0.666 -21.979 -19.765 1.00 61.81 359 ASN A O 1
ATOM 2931 N N . LYS A 1 360 ? 0.193 -23.340 -21.493 1.00 64.94 360 LYS A N 1
ATOM 2932 C CA . LYS A 1 360 ? -0.111 -22.288 -22.474 1.00 64.94 360 LYS A CA 1
ATOM 2933 C C . LYS A 1 360 ? -1.366 -21.475 -22.126 1.00 64.94 360 LYS A C 1
ATOM 2935 O O . LYS A 1 360 ? -1.327 -20.252 -22.200 1.00 64.94 360 LYS A O 1
ATOM 2940 N N . GLU A 1 361 ? -2.450 -22.130 -21.723 1.00 66.19 361 GLU A N 1
ATOM 2941 C CA . GLU A 1 361 ? -3.701 -21.479 -21.310 1.00 66.19 361 GLU A CA 1
ATOM 2942 C C . GLU A 1 361 ? -3.517 -20.691 -20.011 1.00 66.19 361 GLU A C 1
ATOM 2944 O O . GLU A 1 361 ? -4.013 -19.575 -19.893 1.00 66.19 361 GLU A O 1
ATOM 2949 N N . ILE A 1 362 ? -2.725 -21.209 -19.065 1.00 60.78 362 ILE A N 1
ATOM 2950 C CA . ILE A 1 362 ? -2.393 -20.483 -17.829 1.00 60.78 362 ILE A CA 1
ATOM 2951 C C . ILE A 1 362 ? -1.609 -19.202 -18.146 1.00 60.78 362 ILE A C 1
ATOM 2953 O O . ILE A 1 362 ? -1.904 -18.150 -17.578 1.00 60.78 362 ILE A O 1
ATOM 2957 N N . SER A 1 363 ? -0.632 -19.261 -19.060 1.00 64.44 363 SER A N 1
ATOM 2958 C CA . SER A 1 363 ? 0.083 -18.063 -19.523 1.00 64.44 363 SER A CA 1
ATOM 2959 C C . SER A 1 363 ? -0.850 -17.057 -20.196 1.00 64.44 363 SER A C 1
ATOM 2961 O O . SER A 1 363 ? -0.711 -15.860 -19.957 1.00 64.44 363 SER A O 1
ATOM 2963 N N . PHE A 1 364 ? -1.815 -17.524 -20.991 1.00 69.94 364 PHE A N 1
ATOM 2964 C CA . PHE A 1 364 ? -2.817 -16.655 -21.609 1.00 69.94 364 PHE A CA 1
ATOM 2965 C C . PHE A 1 364 ? -3.691 -15.956 -20.555 1.00 69.94 364 PHE A C 1
ATOM 2967 O O . PHE A 1 364 ? -3.836 -14.736 -20.594 1.00 69.94 364 PHE A O 1
ATOM 2974 N N . LEU A 1 365 ? -4.186 -16.698 -19.559 1.00 61.69 365 LEU A N 1
ATOM 2975 C CA . LEU A 1 365 ? -4.991 -16.146 -18.464 1.00 61.69 365 LEU A CA 1
ATOM 2976 C C . LEU A 1 365 ? -4.206 -15.137 -17.609 1.00 61.69 365 LEU A C 1
ATOM 2978 O O . LEU A 1 365 ? -4.735 -14.084 -17.254 1.00 61.69 365 LEU A O 1
ATOM 2982 N N . LEU A 1 366 ? -2.934 -15.417 -17.309 1.00 63.78 366 LEU A N 1
ATOM 2983 C CA . LEU A 1 366 ? -2.064 -14.491 -16.572 1.00 63.78 366 LEU A CA 1
ATOM 2984 C C . LEU A 1 366 ? -1.827 -13.182 -17.327 1.00 63.78 366 LEU A C 1
ATOM 2986 O O . LEU A 1 366 ? -1.827 -12.124 -16.705 1.00 63.78 366 LEU A O 1
ATOM 2990 N N . ASN A 1 367 ? -1.647 -13.247 -18.647 1.00 68.94 367 ASN A N 1
ATOM 2991 C CA . ASN A 1 367 ? -1.498 -12.043 -19.460 1.00 68.94 367 ASN A CA 1
ATOM 2992 C C . ASN A 1 367 ? -2.799 -11.229 -19.470 1.00 68.94 367 ASN A C 1
ATOM 2994 O O . ASN A 1 367 ? -2.756 -10.033 -19.205 1.00 68.94 367 ASN A O 1
ATOM 2998 N N . SER A 1 368 ? -3.959 -11.876 -19.637 1.00 69.19 368 SER A N 1
ATOM 2999 C CA . SER A 1 368 ? -5.252 -11.172 -19.607 1.00 69.19 368 SER A CA 1
ATOM 3000 C C . SER A 1 368 ? -5.564 -10.494 -18.266 1.00 69.19 368 SER A C 1
ATOM 3002 O O . SER A 1 368 ? -6.222 -9.459 -18.243 1.00 69.19 368 SER A O 1
ATOM 3004 N N . LEU A 1 369 ? -5.064 -11.038 -17.150 1.00 59.66 369 LEU A N 1
ATOM 3005 C CA . LEU A 1 369 ? -5.240 -10.449 -15.819 1.00 59.66 369 LEU A CA 1
ATOM 3006 C C . LEU A 1 369 ? -4.319 -9.255 -15.545 1.00 59.66 369 LEU A C 1
ATOM 3008 O O . LEU A 1 369 ? -4.645 -8.456 -14.679 1.00 59.66 369 LEU A O 1
ATOM 3012 N N . ASN A 1 370 ? -3.177 -9.146 -16.230 1.00 60.34 370 ASN A N 1
ATOM 3013 C CA . ASN A 1 370 ? -2.274 -8.000 -16.072 1.00 60.34 370 ASN A CA 1
ATOM 3014 C C . ASN A 1 370 ? -2.636 -6.828 -16.996 1.00 60.34 370 ASN A C 1
ATOM 3016 O O . ASN A 1 370 ? -2.214 -5.706 -16.729 1.00 60.34 370 ASN A O 1
ATOM 3020 N N . ASP A 1 371 ? -3.394 -7.090 -18.063 1.00 51.66 371 ASP A N 1
ATOM 3021 C CA . ASP A 1 371 ? -3.915 -6.059 -18.968 1.00 51.66 371 ASP A CA 1
ATOM 3022 C C . ASP A 1 371 ? -5.261 -5.464 -18.493 1.00 51.66 371 ASP A C 1
ATOM 3024 O O . ASP A 1 371 ? -5.776 -4.537 -19.119 1.00 51.66 371 ASP A O 1
ATOM 3028 N N . SER A 1 372 ? -5.821 -5.982 -17.389 1.00 45.78 372 SER A N 1
ATOM 3029 C CA . SER A 1 372 ? -7.007 -5.451 -16.692 1.00 45.78 372 SER A CA 1
ATOM 3030 C C . SER A 1 372 ? -6.589 -4.604 -15.495 1.00 45.78 372 SER A C 1
ATOM 3032 O O . SER A 1 372 ? -7.177 -3.516 -15.303 1.00 45.78 372 SER A O 1
#

InterPro domains:
  IPR000048 IQ motif, EF-hand binding site [PF00612] (81-97)
  IPR000048 IQ motif, EF-hand binding site [PF00612] (117-134)
  IPR000048 IQ motif, EF-hand binding site [SM00015] (55-77)
  IPR000048 IQ motif, EF-hand binding site [SM00015] (78-100)
  IPR000048 IQ motif, EF-hand binding site [SM00015] (114-136)
  IPR027417 P-loop containing nucleoside triphosphate hydrolase [SSF52540] (54-139)
  IPR051185 Abnormal Spindle-like Microcephaly-associated [PTHR22706] (55-136)

Organism: Drosophila melanogaster (NCBI:txid7227)

pLDDT: mean 74.53, std 17.31, range [33.81, 98.56]

Mean predicted aligned error: 22.43 Å